Protein AF-0000000068148736 (afdb_homodimer)

Foldseek 3Di:
DVVVVVVVVVVVVVVCVVCVVVVLLQQLCQAPDQDSDPPRPDGHNVLVVCCCPPPLNVLQAVLLVLLLLLLLVLLLVVLLVLLVVLVPVPPPPSVVSLCVLCVLVVDDLLVLLVVLLVVCVVVVQFQHSVSLSVSLNSNLNNLLNVLLNVQQVPDDVVVLVVCVVVPDDPVRSCVPPRCVSSVVSSVSSSVSSSVSSLQDANNCVRRHDSSNNHNNNSLVVCVVPPVGSSNSNVSNVVVVVVVVVVVVVVVVVVVVVVVD/DVVVVVVVVVVV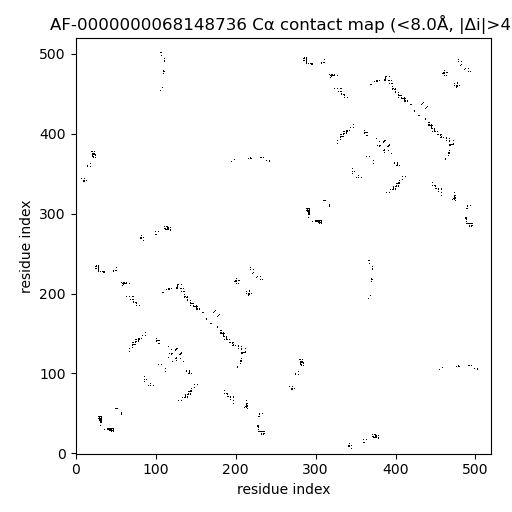VVVCVVCVVVVLLQQLCQAPDQDSDPPRPDGHNVLVVCCCPPPLNVLQAVLLVLLLLLLLVVLLVVLLVLLVVLVPPPPPPSVVSLCVLCVLVVDDLLVLLVVLLVVCVVVVCFQHSVSLSVSLNSNLNNLLNVLLNVQQVPDDVVVLVVCVVVPDDPVRSCVPPRCVSSVVSSVSSSVSSSVSSLQDANNCVRRHDSSNNHNNNSLVVCVVPPVGSSNSNVSNVVVVVVVVVVVVVVVVVVVVVVVD

Radius of gyration: 24.1 Å; Cα contacts (8 Å, |Δi|>4): 760; chains: 2; bounding box: 57×66×66 Å

InterPro domains:
  IPR000515 ABC transporter type 1, transmembrane domain MetI-like [PF00528] (78-259)
  IPR000515 ABC transporter type 1, transmembrane domain MetI-like [PS50928] (61-249)
  IPR000515 ABC transporter type 1, transmembrane domain MetI-like [cd06261] (61-215)
  IPR035906 MetI-like superfamily [G3DSA:1.10.3720.10] (4-255)
  IPR035906 MetI-like superfamily [SSF161098] (5-248)

Sequence (520 aa):
MPMKLAKFAFASLTILFLVAPLIAILPLAFTSSVILTYPIPSWSLRWFEELFTADAWRRAIFNSLIIGTGTTLLATILGTAASLGLRNRLIFFRGSMRTLFLLPMVVPAVVLGVGMQVLLAGFGLTNSYAGVIIAHTVVAVPFVVVSVIGALDGIDERVELAAQSLGASPATVFHRVTLPLALPGVLSGAVLAFATSLDEVVLTLFVAGPNQRTLARQMFSSIRENISPAIAAAAFLFIAATIFFGLVVVLSRFMLAKRRMPMKLAKFAFASLTILFLVAPLIAILPLAFTSSVILTYPIPSWSLRWFEELFTADAWRRAIFNSLIIGTGTTLLATILGTAASLGLRNRLIFFRGSMRTLFLLPMVVPAVVLGVGMQVLLAGFGLTNSYAGVIIAHTVVAVPFVVVSVIGALDGIDERVELAAQSLGASPATVFHRVTLPLALPGVLSGAVLAFATSLDEVVLTLFVAGPNQRTLARQMFSSIRENISPAIAAAAFLFIAATIFFGLVVVLSRFMLAKRR

Organism: Rhizobium meliloti (strain 1021) (NCBI:txid266834)

Secondary structure (DSSP, 8-state):
-HHHHHHHHHHHHHHHHHHHHHHHHGGGGGB-SSS--SSPSSB--HHHHHHHHSHHHHHHHHHHHHHHHHHHHHHHHHHHHHHHHHH-TT-TTHHHHHHHHHHHHHS-HHHHHHHHHHHHHHTT-TTSHHHHHHHHHHHHHHHHHHHHHHHHHTS-HHHHHHHHHTT--HHHHIIIIIHHHHHHHHHHHHHHHHHHHHH--HHHHHH--GGG--HHHHHHHHHHH---THHHHHHHHHHHHHHHHHHHHHHHHHHHHHH-/-HHHHHHHHHHHHHHHHHHHHHHHHGGGGGB-SSS--SSPSSB--HHHHHHHHSHHHHHHHHHHHHHHHHHHHHHHHHHHHHHHHHH-TT-TTHHHHHHHHHHHHHS-HHHHHHHHHHHHHHTT-TTSHHHHHHHHHHHHHHHHHHHHHHHHHTS-HHHHHHHHHTT--HHHHIIIIIHHHHHHHHHHHHHHHHHHHHH--HHHHHH--GGG--HHHHHHHHHHH---THHHHHHHHHHHHHHHHHHHHHHHHHHHHHH-

Structure (mmCIF, N/CA/C/O backbone):
data_AF-0000000068148736-model_v1
#
loop_
_entity.id
_entity.type
_entity.pdbx_description
1 polymer 'ABC transporter, permease'
#
loop_
_atom_site.group_PDB
_atom_site.id
_atom_site.type_symbol
_atom_site.label_atom_id
_atom_site.label_alt_id
_atom_site.label_comp_id
_atom_site.label_asym_id
_atom_site.label_entity_id
_atom_site.label_seq_id
_atom_site.pdbx_PDB_ins_code
_atom_site.Cartn_x
_atom_site.Cartn_y
_atom_site.Cartn_z
_atom_site.occupancy
_atom_site.B_iso_or_equiv
_atom_site.auth_seq_id
_atom_site.auth_comp_id
_atom_site.auth_asym_id
_atom_site.auth_atom_id
_atom_site.pdbx_PDB_model_num
ATOM 1 N N . MET A 1 1 ? 25.891 27.719 -8.102 1 49.47 1 MET A N 1
ATOM 2 C CA . MET A 1 1 ? 25.531 27.328 -9.461 1 49.47 1 MET A CA 1
ATOM 3 C C . MET A 1 1 ? 25.672 25.812 -9.633 1 49.47 1 MET A C 1
ATOM 5 O O . MET A 1 1 ? 24.75 25.172 -10.148 1 49.47 1 MET A O 1
ATOM 9 N N . PRO A 1 2 ? 26.875 25.266 -9.297 1 58.91 2 PRO A N 1
ATOM 10 C CA . PRO A 1 2 ? 27.125 23.828 -9.484 1 58.91 2 PRO A CA 1
ATOM 11 C C . PRO A 1 2 ? 26.234 22.953 -8.602 1 58.91 2 PRO A C 1
ATOM 13 O O . PRO A 1 2 ? 25.797 21.891 -9.039 1 58.91 2 PRO A O 1
ATOM 16 N N . MET A 1 3 ? 25.828 23.547 -7.52 1 65.44 3 MET A N 1
ATOM 17 C CA . MET A 1 3 ? 25 22.766 -6.594 1 65.44 3 MET A CA 1
ATOM 18 C C . MET A 1 3 ? 23.562 22.656 -7.09 1 65.44 3 MET A C 1
ATOM 20 O O . MET A 1 3 ? 22.938 21.609 -6.945 1 65.44 3 MET A O 1
ATOM 24 N N . LYS A 1 4 ? 23.266 23.75 -7.805 1 68.38 4 LYS A N 1
ATOM 25 C CA . LYS A 1 4 ? 21.922 23.734 -8.359 1 68.38 4 LYS A CA 1
ATOM 26 C C . LYS A 1 4 ? 21.781 22.703 -9.477 1 68.38 4 LYS A C 1
ATOM 28 O O . LYS A 1 4 ? 20.781 22 -9.57 1 68.38 4 LYS A O 1
ATOM 33 N N . LEU A 1 5 ? 22.875 22.688 -10.25 1 74.19 5 LEU A N 1
ATOM 34 C CA . LEU A 1 5 ? 22.859 21.75 -11.359 1 74.19 5 LEU A CA 1
ATOM 35 C C . LEU A 1 5 ? 22.906 20.312 -10.844 1 74.19 5 LEU A C 1
ATOM 37 O O . LEU A 1 5 ? 22.234 19.438 -11.391 1 74.19 5 LEU A O 1
ATOM 41 N N . ALA A 1 6 ? 23.672 20.125 -9.867 1 76.19 6 ALA A N 1
ATOM 42 C CA . ALA A 1 6 ? 23.781 18.781 -9.281 1 76.19 6 ALA A CA 1
ATOM 43 C C . ALA A 1 6 ? 22.453 18.359 -8.664 1 76.19 6 ALA A C 1
ATOM 45 O O . ALA A 1 6 ? 22.047 17.203 -8.805 1 76.19 6 ALA A O 1
ATOM 46 N N . LYS A 1 7 ? 21.812 19.25 -8.117 1 72.12 7 LYS A N 1
ATOM 47 C CA . LYS A 1 7 ? 20.516 18.953 -7.516 1 72.12 7 LYS A CA 1
ATOM 48 C C . LYS A 1 7 ? 19.469 18.641 -8.586 1 72.12 7 LYS A C 1
ATOM 50 O O . LYS A 1 7 ? 18.688 17.703 -8.43 1 72.12 7 LYS A O 1
ATOM 55 N N . PHE A 1 8 ? 19.594 19.438 -9.578 1 73.94 8 PHE A N 1
ATOM 56 C CA . PHE A 1 8 ? 18.656 19.203 -10.672 1 73.94 8 PHE A CA 1
ATOM 57 C C . PHE A 1 8 ? 18.906 17.859 -11.344 1 73.94 8 PHE A C 1
ATOM 59 O O . PHE A 1 8 ? 17.969 17.141 -11.664 1 73.94 8 PHE A O 1
ATOM 66 N N . ALA A 1 9 ? 20.141 17.625 -11.5 1 79.19 9 ALA A N 1
ATOM 67 C CA . ALA A 1 9 ? 20.5 16.344 -12.117 1 79.19 9 ALA A CA 1
ATOM 68 C C . ALA A 1 9 ? 20.078 15.172 -11.242 1 79.19 9 ALA A C 1
ATOM 70 O O . ALA A 1 9 ? 19.531 14.188 -11.742 1 79.19 9 ALA A O 1
ATOM 71 N N . PHE A 1 10 ? 20.203 15.312 -10.039 1 78.56 10 PHE A N 1
ATOM 72 C CA . PHE A 1 10 ? 19.859 14.234 -9.109 1 78.56 10 PHE A CA 1
ATOM 73 C C . PHE A 1 10 ? 18.344 14.039 -9.062 1 78.56 10 PHE A C 1
ATOM 75 O O . PHE A 1 10 ? 17.859 12.906 -9.086 1 78.56 10 PHE A O 1
ATOM 82 N N . ALA A 1 11 ? 17.688 15.102 -9.016 1 75.94 11 ALA A N 1
ATOM 83 C CA . ALA A 1 11 ? 16.219 15.023 -8.984 1 75.94 11 ALA A CA 1
ATOM 84 C C . ALA A 1 11 ? 15.688 14.375 -10.258 1 75.94 11 ALA A C 1
ATOM 86 O O . ALA A 1 11 ? 14.812 13.508 -10.195 1 75.94 11 ALA A O 1
ATOM 87 N N . SER A 1 12 ? 16.281 14.805 -11.305 1 77.88 12 SER A N 1
ATOM 88 C CA . SER A 1 12 ? 15.82 14.281 -12.586 1 77.88 12 SER A CA 1
ATOM 89 C C . SER A 1 12 ? 16.141 12.789 -12.719 1 77.88 12 SER A C 1
ATOM 91 O O . SER A 1 12 ? 15.312 12.016 -13.211 1 77.88 12 SER A O 1
ATOM 93 N N . LEU A 1 13 ? 17.234 12.406 -12.211 1 83.12 13 LEU A N 1
ATOM 94 C CA . LEU A 1 13 ? 17.641 11.008 -12.281 1 83.12 13 LEU A CA 1
ATOM 95 C C . LEU A 1 13 ? 16.781 10.141 -11.375 1 83.12 13 LEU A C 1
ATOM 97 O O . LEU A 1 13 ? 16.438 9.008 -11.727 1 83.12 13 LEU A O 1
ATOM 101 N N . THR A 1 14 ? 16.438 10.719 -10.273 1 82.62 14 THR A N 1
ATOM 102 C CA . THR A 1 14 ? 15.594 9.984 -9.344 1 82.62 14 THR A CA 1
ATOM 103 C C . THR A 1 14 ? 14.18 9.82 -9.906 1 82.62 14 THR A C 1
ATOM 105 O O . THR A 1 14 ? 13.586 8.75 -9.805 1 82.62 14 THR A O 1
ATOM 108 N N . ILE A 1 15 ? 13.758 10.82 -10.5 1 82.31 15 ILE A N 1
ATOM 109 C CA . ILE A 1 15 ? 12.438 10.773 -11.109 1 82.31 15 ILE A CA 1
ATOM 110 C C . ILE A 1 15 ? 12.438 9.766 -12.266 1 82.31 15 ILE A C 1
ATOM 112 O O . ILE A 1 15 ? 11.508 8.969 -12.398 1 82.31 15 ILE A O 1
ATOM 116 N N . LEU A 1 16 ? 13.477 9.852 -13.031 1 84.06 16 LEU A N 1
ATOM 117 C CA . LEU A 1 16 ? 13.594 8.906 -14.125 1 84.06 16 LEU A CA 1
ATOM 118 C C . LEU A 1 16 ? 13.641 7.473 -13.602 1 84.06 16 LEU A C 1
ATOM 120 O O . LEU A 1 16 ? 13.023 6.574 -14.188 1 84.06 16 LEU A O 1
ATOM 124 N N . PHE A 1 17 ? 14.367 7.332 -12.555 1 85.06 17 PHE A N 1
ATOM 125 C CA . PHE A 1 17 ? 14.461 6.027 -11.906 1 85.06 17 PHE A CA 1
ATOM 126 C C . PHE A 1 17 ? 13.078 5.543 -11.469 1 85.06 17 PHE A C 1
ATOM 128 O O . PHE A 1 17 ? 12.742 4.371 -11.664 1 85.06 17 PHE A O 1
ATOM 135 N N . LEU A 1 18 ? 12.258 6.391 -11.023 1 85.06 18 LEU A N 1
ATOM 136 C CA . LEU A 1 18 ? 10.945 6.039 -10.5 1 85.06 18 LEU A CA 1
ATOM 137 C C . LEU A 1 18 ? 9.945 5.812 -11.625 1 85.06 18 LEU A C 1
ATOM 139 O O . LEU A 1 18 ? 9.047 4.973 -11.508 1 85.06 18 LEU A O 1
ATOM 143 N N . VAL A 1 19 ? 10.156 6.504 -12.75 1 86.69 19 VAL A N 1
ATOM 144 C CA . VAL A 1 19 ? 9.156 6.504 -13.812 1 86.69 19 VAL A CA 1
ATOM 145 C C . VAL A 1 19 ? 9.586 5.547 -14.922 1 86.69 19 VAL A C 1
ATOM 147 O O . VAL A 1 19 ? 8.773 5.152 -15.766 1 86.69 19 VAL A O 1
ATOM 150 N N . ALA A 1 20 ? 10.812 5.121 -14.93 1 89.19 20 ALA A N 1
ATOM 151 C CA . ALA A 1 20 ? 11.406 4.328 -16 1 89.19 20 ALA A CA 1
ATOM 152 C C . ALA A 1 20 ? 10.602 3.057 -16.25 1 89.19 20 ALA A C 1
ATOM 154 O O . ALA A 1 20 ? 10.305 2.715 -17.406 1 89.19 20 ALA A O 1
ATOM 155 N N . PRO A 1 21 ? 10.219 2.346 -15.188 1 87.81 21 PRO A N 1
ATOM 156 C CA . PRO A 1 21 ? 9.453 1.125 -15.453 1 87.81 21 PRO A CA 1
ATOM 157 C C . PRO A 1 21 ? 8.109 1.404 -16.125 1 87.81 21 PRO A C 1
ATOM 159 O O . PRO A 1 21 ? 7.629 0.595 -16.922 1 87.81 21 PRO A O 1
ATOM 162 N N . LEU A 1 22 ? 7.574 2.451 -15.781 1 86.81 22 LEU A N 1
ATOM 163 C CA . LEU A 1 22 ? 6.305 2.836 -16.391 1 86.81 22 LEU A CA 1
ATOM 164 C C . LEU A 1 22 ? 6.492 3.184 -17.859 1 86.81 22 LEU A C 1
ATOM 166 O O . LEU A 1 22 ? 5.676 2.803 -18.703 1 86.81 22 LEU A O 1
ATOM 170 N N . ILE A 1 23 ? 7.578 3.91 -18.125 1 86.94 23 ILE A N 1
ATOM 171 C CA . ILE A 1 23 ? 7.891 4.277 -19.5 1 86.94 23 ILE A CA 1
ATOM 172 C C . ILE A 1 23 ? 8.188 3.02 -20.312 1 86.94 23 ILE A C 1
ATOM 174 O O . ILE A 1 23 ? 7.859 2.945 -21.5 1 86.94 23 ILE A O 1
ATOM 178 N N . ALA A 1 24 ? 8.719 2.053 -19.688 1 86.5 24 ALA A N 1
ATOM 179 C CA . ALA A 1 24 ? 9.109 0.815 -20.359 1 86.5 24 ALA A CA 1
ATOM 180 C C . ALA A 1 24 ? 7.883 0.037 -20.828 1 86.5 24 ALA A C 1
ATOM 182 O O . ALA A 1 24 ? 7.91 -0.595 -21.891 1 86.5 24 ALA A O 1
ATOM 183 N N . ILE A 1 25 ? 6.816 0.127 -20.062 1 85.62 25 ILE A N 1
ATOM 184 C CA . ILE A 1 25 ? 5.676 -0.731 -20.375 1 85.62 25 ILE A CA 1
ATOM 185 C C . ILE A 1 25 ? 4.695 0.02 -21.266 1 85.62 25 ILE A C 1
ATOM 187 O O . ILE A 1 25 ? 3.945 -0.596 -22.031 1 85.62 25 ILE A O 1
ATOM 191 N N . LEU A 1 26 ? 4.664 1.271 -21.281 1 89.69 26 LEU A N 1
ATOM 192 C CA . LEU A 1 26 ? 3.627 2.076 -21.922 1 89.69 26 LEU A CA 1
ATOM 193 C C . LEU A 1 26 ? 3.627 1.869 -23.438 1 89.69 26 LEU A C 1
ATOM 195 O O . LEU A 1 26 ? 2.574 1.636 -24.031 1 89.69 26 LEU A O 1
ATOM 199 N N . PRO A 1 27 ? 4.781 1.878 -24.094 1 91.19 27 PRO A N 1
ATOM 200 C CA . PRO A 1 27 ? 4.754 1.666 -25.547 1 91.19 27 PRO A CA 1
ATOM 201 C C . PRO A 1 27 ? 4.289 0.263 -25.922 1 91.19 27 PRO A C 1
ATOM 203 O O . PRO A 1 27 ? 3.729 0.068 -27 1 91.19 27 PRO A O 1
ATOM 206 N N . LEU A 1 28 ? 4.461 -0.654 -25.078 1 91.38 28 LEU A N 1
ATOM 207 C CA . LEU A 1 28 ? 4.121 -2.045 -25.359 1 91.38 28 LEU A CA 1
ATOM 208 C C . LEU A 1 28 ? 2.611 -2.24 -25.391 1 91.38 28 LEU A C 1
ATOM 210 O O . LEU A 1 28 ? 2.125 -3.271 -25.859 1 91.38 28 LEU A O 1
ATOM 214 N N . ALA A 1 29 ? 1.9 -1.247 -24.875 1 93 29 ALA A N 1
ATOM 215 C CA . ALA A 1 29 ? 0.444 -1.276 -24.984 1 93 29 ALA A CA 1
ATOM 216 C C . ALA A 1 29 ? -0.001 -1.271 -26.438 1 93 29 ALA A C 1
ATOM 218 O O . ALA A 1 29 ? -1.111 -1.704 -26.766 1 93 29 ALA A O 1
ATOM 219 N N . PHE A 1 30 ? 0.948 -0.848 -27.328 1 95.5 30 PHE A N 1
ATOM 220 C CA . PHE A 1 30 ? 0.595 -0.665 -28.734 1 95.5 30 PHE A CA 1
ATOM 221 C C . PHE A 1 30 ? 1.288 -1.704 -29.609 1 95.5 30 PHE A C 1
ATOM 223 O O . PHE A 1 30 ? 1.396 -1.529 -30.812 1 95.5 30 PHE A O 1
ATOM 230 N N . THR A 1 31 ? 1.71 -2.77 -28.969 1 93.44 31 THR A N 1
ATOM 231 C CA . THR A 1 31 ? 2.389 -3.803 -29.75 1 93.44 31 THR A CA 1
ATOM 232 C C . THR A 1 31 ? 1.378 -4.672 -30.484 1 93.44 31 THR A C 1
ATOM 234 O O . THR A 1 31 ? 0.268 -4.898 -30 1 93.44 31 THR A O 1
ATOM 237 N N . SER A 1 32 ? 1.767 -5.18 -31.641 1 93.75 32 SER A N 1
ATOM 238 C CA . SER A 1 32 ? 0.954 -6.145 -32.375 1 93.75 32 SER A CA 1
ATOM 239 C C . SER A 1 32 ? 1.294 -7.574 -31.969 1 93.75 32 SER A C 1
ATOM 241 O O . SER A 1 32 ? 0.539 -8.508 -32.25 1 93.75 32 SER A O 1
ATOM 243 N N . SER A 1 33 ? 2.354 -7.672 -31.188 1 90.44 33 SER A N 1
ATOM 244 C CA . SER A 1 33 ? 2.873 -8.992 -30.844 1 90.44 33 SER A CA 1
ATOM 245 C C . SER A 1 33 ? 2.141 -9.578 -29.641 1 90.44 33 SER A C 1
ATOM 247 O O . SER A 1 33 ? 1.52 -8.844 -28.859 1 90.44 33 SER A O 1
ATOM 249 N N . VAL A 1 34 ? 2.201 -10.938 -29.562 1 87.06 34 VAL A N 1
ATOM 250 C CA . VAL A 1 34 ? 1.622 -11.633 -28.422 1 87.06 34 VAL A CA 1
ATOM 251 C C . VAL A 1 34 ? 2.656 -11.742 -27.312 1 87.06 34 VAL A C 1
ATOM 253 O O . VAL A 1 34 ? 2.334 -12.164 -26.188 1 87.06 34 VAL A O 1
ATOM 256 N N . ILE A 1 35 ? 3.828 -11.266 -27.703 1 82.19 35 ILE A N 1
ATOM 257 C CA . ILE A 1 35 ? 4.914 -11.297 -26.734 1 82.19 35 ILE A CA 1
ATOM 258 C C . ILE A 1 35 ? 5.25 -9.875 -26.281 1 82.19 35 ILE A C 1
ATOM 260 O O . ILE A 1 35 ? 5.336 -8.969 -27.109 1 82.19 35 ILE A O 1
ATOM 264 N N . LEU A 1 36 ? 5.414 -9.672 -24.984 1 82.81 36 LEU A N 1
ATOM 265 C CA . LEU A 1 36 ? 5.797 -8.383 -24.422 1 82.81 36 LEU A CA 1
ATOM 266 C C . LEU A 1 36 ? 7.309 -8.188 -24.5 1 82.81 36 LEU A C 1
ATOM 268 O O . LEU A 1 36 ? 8.023 -8.461 -23.531 1 82.81 36 LEU A O 1
ATOM 272 N N . THR A 1 37 ? 7.715 -7.789 -25.656 1 80.31 37 THR A N 1
ATOM 273 C CA . THR A 1 37 ? 9.156 -7.645 -25.844 1 80.31 37 THR A CA 1
ATOM 274 C C . THR A 1 37 ? 9.469 -6.445 -26.734 1 80.31 37 THR A C 1
ATOM 276 O O . THR A 1 37 ? 8.594 -5.961 -27.469 1 80.31 37 THR A O 1
ATOM 279 N N . TYR A 1 38 ? 10.625 -5.957 -26.484 1 85.06 38 TYR A N 1
ATOM 280 C CA . TYR A 1 38 ? 11.188 -4.961 -27.391 1 85.06 38 TYR A CA 1
ATOM 281 C C . TYR A 1 38 ? 12.141 -5.605 -28.375 1 85.06 38 TYR A C 1
ATOM 283 O O . TYR A 1 38 ? 12.812 -6.594 -28.062 1 85.06 38 TYR A O 1
ATOM 291 N N . PRO A 1 39 ? 12.258 -5.18 -29.594 1 88.56 39 PRO A N 1
ATOM 292 C CA . PRO A 1 39 ? 11.547 -4.027 -30.156 1 88.56 39 PRO A CA 1
ATOM 293 C C . PRO A 1 39 ? 10.117 -4.363 -30.562 1 88.56 39 PRO A C 1
ATOM 295 O O . PRO A 1 39 ? 9.781 -5.535 -30.766 1 88.56 39 PRO A O 1
ATOM 298 N N . ILE A 1 40 ? 9.336 -3.42 -30.578 1 92 40 ILE A N 1
ATOM 299 C CA . ILE A 1 40 ? 7.953 -3.557 -31.016 1 92 40 ILE A CA 1
ATOM 300 C C . ILE A 1 40 ? 7.902 -3.836 -32.5 1 92 40 ILE A C 1
ATOM 302 O O . ILE A 1 40 ? 8.328 -3.004 -33.312 1 92 40 ILE A O 1
ATOM 306 N N . PRO A 1 41 ? 7.406 -4.973 -32.906 1 93.69 41 PRO A N 1
ATOM 307 C CA . PRO A 1 41 ? 7.391 -5.301 -34.344 1 93.69 41 PRO A CA 1
ATOM 308 C C . PRO A 1 41 ? 6.523 -4.34 -35.156 1 93.69 41 PRO A C 1
ATOM 310 O O . PRO A 1 41 ? 6.926 -3.908 -36.25 1 93.69 41 PRO A O 1
ATOM 313 N N . SER A 1 42 ? 5.297 -4.09 -34.688 1 94.31 42 SER A N 1
ATOM 314 C CA . SER A 1 42 ? 4.379 -3.146 -35.312 1 94.31 42 SER A CA 1
ATOM 315 C C . SER A 1 42 ? 3.408 -2.555 -34.281 1 94.31 42 SER A C 1
ATOM 317 O O . SER A 1 42 ? 3.09 -3.191 -33.281 1 94.31 42 SER A O 1
ATOM 319 N N . TRP A 1 43 ? 3.049 -1.354 -34.625 1 95 43 TRP A N 1
ATOM 320 C CA . TRP A 1 43 ? 2.107 -0.669 -33.75 1 95 43 TRP A CA 1
ATOM 321 C C . TRP A 1 43 ? 0.679 -1.132 -34 1 95 43 TRP A C 1
ATOM 323 O O . TRP A 1 43 ? 0.295 -1.353 -35.156 1 95 43 TRP A O 1
ATOM 333 N N . SER A 1 44 ? -0.071 -1.437 -32.938 1 95.81 44 SER A N 1
ATOM 334 C CA . SER A 1 44 ? -1.443 -1.918 -33.062 1 95.81 44 SER A CA 1
ATOM 335 C C . SER A 1 44 ? -2.283 -1.494 -31.859 1 95.81 44 SER A C 1
ATOM 337 O O . SER A 1 44 ? -1.743 -1.194 -30.797 1 95.81 44 SER A O 1
ATOM 339 N N . LEU A 1 45 ? -3.564 -1.412 -32.094 1 95.69 45 LEU A N 1
ATOM 340 C CA . LEU A 1 45 ? -4.504 -1.132 -31.016 1 95.69 45 LEU A CA 1
ATOM 341 C C . LEU A 1 45 ? -5.258 -2.395 -30.609 1 95.69 45 LEU A C 1
ATOM 343 O O . LEU A 1 45 ? -6.25 -2.322 -29.875 1 95.69 45 LEU A O 1
ATOM 347 N N . ARG A 1 46 ? -4.785 -3.484 -30.984 1 94.94 46 ARG A N 1
ATOM 348 C CA . ARG A 1 46 ? -5.508 -4.742 -30.828 1 94.94 46 ARG A CA 1
ATOM 349 C C . ARG A 1 46 ? -5.73 -5.059 -29.344 1 94.94 46 ARG A C 1
ATOM 351 O O . ARG A 1 46 ? -6.773 -5.598 -28.984 1 94.94 46 ARG A O 1
ATOM 358 N N . TRP A 1 47 ? -4.824 -4.707 -28.547 1 93.69 47 TRP A N 1
ATOM 359 C CA . TRP A 1 47 ? -4.926 -5.09 -27.141 1 93.69 47 TRP A CA 1
ATOM 360 C C . TRP A 1 47 ? -5.902 -4.184 -26.391 1 93.69 47 TRP A C 1
ATOM 362 O O . TRP A 1 47 ? -6.457 -4.57 -25.359 1 93.69 47 TRP A O 1
ATOM 372 N N . PHE A 1 48 ? -6.09 -3 -26.938 1 94.44 48 PHE A N 1
ATOM 373 C CA . PHE A 1 48 ? -7.148 -2.152 -26.406 1 94.44 48 PHE A CA 1
ATOM 374 C C . PHE A 1 48 ? -8.523 -2.723 -26.75 1 94.44 48 PHE A C 1
ATOM 376 O O . PHE A 1 48 ? -9.438 -2.68 -25.922 1 94.44 48 PHE A O 1
ATOM 383 N N . GLU A 1 49 ? -8.562 -3.223 -27.938 1 94.38 49 GLU A N 1
ATOM 384 C CA . GLU A 1 49 ? -9.805 -3.879 -28.344 1 94.38 49 GLU A CA 1
ATOM 385 C C . GLU A 1 49 ? -10.078 -5.121 -27.484 1 94.38 49 GLU A C 1
ATOM 387 O O . GLU A 1 49 ? -11.219 -5.371 -27.094 1 94.38 49 GLU A O 1
ATOM 392 N N . GLU A 1 50 ? -9.094 -5.832 -27.203 1 92.62 50 GLU A N 1
ATOM 393 C CA . GLU A 1 50 ? -9.227 -7.043 -26.406 1 92.62 50 GLU A CA 1
ATOM 394 C C . GLU A 1 50 ? -9.742 -6.719 -25 1 92.62 50 GLU A C 1
ATOM 396 O O . GLU A 1 50 ? -10.508 -7.484 -24.422 1 92.62 50 GLU A O 1
ATOM 401 N N . LEU A 1 51 ? -9.328 -5.656 -24.453 1 91.56 51 LEU A N 1
ATOM 402 C CA . LEU A 1 51 ? -9.742 -5.246 -23.125 1 91.56 51 LEU A CA 1
ATOM 403 C C . LEU A 1 51 ? -11.258 -5.102 -23.047 1 91.56 51 LEU A C 1
ATOM 405 O O . LEU A 1 51 ? -11.867 -5.402 -22.016 1 91.56 51 LEU A O 1
ATOM 409 N N . PHE A 1 52 ? -11.82 -4.699 -24.188 1 91.94 52 PHE A N 1
ATOM 410 C CA . PHE A 1 52 ? -13.234 -4.371 -24.141 1 91.94 52 PHE A CA 1
ATOM 411 C C . PHE A 1 52 ? -14.07 -5.48 -24.766 1 91.94 52 PHE A C 1
ATOM 413 O O . PHE A 1 52 ? -15.297 -5.488 -24.656 1 91.94 52 PHE A O 1
ATOM 420 N N . THR A 1 53 ? -13.43 -6.434 -25.359 1 92.38 53 THR A N 1
ATOM 421 C CA . THR A 1 53 ? -14.195 -7.461 -26.062 1 92.38 53 THR A CA 1
ATOM 422 C C . THR A 1 53 ? -14.023 -8.82 -25.391 1 92.38 53 THR A C 1
ATOM 424 O O . THR A 1 53 ? -14.922 -9.656 -25.422 1 92.38 53 THR A O 1
ATOM 427 N N . ALA A 1 54 ? -12.883 -9.039 -24.812 1 92.88 54 ALA A N 1
ATOM 428 C CA . ALA A 1 54 ? -12.672 -10.305 -24.109 1 92.88 54 ALA A CA 1
ATOM 429 C C . ALA A 1 54 ? -13.445 -10.336 -22.797 1 92.88 54 ALA A C 1
ATOM 431 O O . ALA A 1 54 ? -13.406 -9.391 -22.016 1 92.88 54 ALA A O 1
ATOM 432 N N . ASP A 1 55 ? -14.141 -11.398 -22.547 1 94.06 55 ASP A N 1
ATOM 433 C CA . ASP A 1 55 ? -15.023 -11.539 -21.391 1 94.06 55 ASP A CA 1
ATOM 434 C C . ASP A 1 55 ? -14.258 -11.391 -20.078 1 94.06 55 ASP A C 1
ATOM 436 O O . ASP A 1 55 ? -14.734 -10.758 -19.141 1 94.06 55 ASP A O 1
ATOM 440 N N . ALA A 1 56 ? -13.117 -11.969 -20.047 1 92 56 ALA A N 1
ATOM 441 C CA . ALA A 1 56 ? -12.336 -11.945 -18.812 1 92 56 ALA A CA 1
ATOM 442 C C . ALA A 1 56 ? -11.969 -10.516 -18.422 1 92 56 ALA A C 1
ATOM 444 O O . ALA A 1 56 ? -12.086 -10.141 -17.25 1 92 56 ALA A O 1
ATOM 445 N N . TRP A 1 57 ? -11.594 -9.703 -19.422 1 92.5 57 TRP A N 1
ATOM 446 C CA . TRP A 1 57 ? -11.188 -8.328 -19.156 1 92.5 57 TRP A CA 1
ATOM 447 C C . TRP A 1 57 ? -12.391 -7.441 -18.875 1 92.5 57 TRP A C 1
ATOM 449 O O . TRP A 1 57 ? -12.359 -6.613 -17.953 1 92.5 57 TRP A O 1
ATOM 459 N N . ARG A 1 58 ? -13.406 -7.652 -19.578 1 93.75 58 ARG A N 1
ATOM 460 C CA . ARG A 1 58 ? -14.625 -6.875 -19.344 1 93.75 58 ARG A CA 1
ATOM 461 C C . ARG A 1 58 ? -15.195 -7.137 -17.969 1 93.75 58 ARG A C 1
ATOM 463 O O . ARG A 1 58 ? -15.555 -6.199 -17.25 1 93.75 58 ARG A O 1
ATOM 470 N N . ARG A 1 59 ? -15.289 -8.344 -17.641 1 95 59 ARG A N 1
ATOM 471 C CA . ARG A 1 59 ? -15.797 -8.711 -16.328 1 95 59 ARG A CA 1
ATOM 472 C C . ARG A 1 59 ? -14.906 -8.141 -15.227 1 95 59 ARG A C 1
ATOM 474 O O . ARG A 1 59 ? -15.398 -7.684 -14.188 1 95 59 ARG A O 1
ATOM 481 N N . ALA A 1 60 ? -13.633 -8.203 -15.422 1 94.81 60 ALA A N 1
ATOM 482 C CA . ALA A 1 60 ? -12.688 -7.699 -14.43 1 94.81 60 ALA A CA 1
ATOM 483 C C . ALA A 1 60 ? -12.859 -6.199 -14.219 1 94.81 60 ALA A C 1
ATOM 485 O O . ALA A 1 60 ? -12.75 -5.707 -13.094 1 94.81 60 ALA A O 1
ATOM 486 N N . ILE A 1 61 ? -13.125 -5.512 -15.328 1 92.69 61 ILE A N 1
ATOM 487 C CA . ILE A 1 61 ? -13.336 -4.07 -15.242 1 92.69 61 ILE A CA 1
ATOM 488 C C . ILE A 1 61 ? -14.609 -3.783 -14.453 1 92.69 61 ILE A C 1
ATOM 490 O O . ILE A 1 61 ? -14.602 -2.975 -13.523 1 92.69 61 ILE A O 1
ATOM 494 N N . PHE A 1 62 ? -15.633 -4.445 -14.734 1 95.81 62 PHE A N 1
ATOM 495 C CA . PHE A 1 62 ? -16.906 -4.242 -14.047 1 95.81 62 PHE A CA 1
ATOM 496 C C . PHE A 1 62 ? -16.812 -4.672 -12.586 1 95.81 62 PHE A C 1
ATOM 498 O O . PHE A 1 62 ? -17.328 -3.998 -11.703 1 95.81 62 PHE A O 1
ATOM 505 N N . ASN A 1 63 ? -16.188 -5.773 -12.359 1 97.38 63 ASN A N 1
ATOM 506 C CA . ASN A 1 63 ? -15.977 -6.234 -10.992 1 97.38 63 ASN A CA 1
ATOM 507 C C . ASN A 1 63 ? -15.211 -5.211 -10.164 1 97.38 63 ASN A C 1
ATOM 509 O O . ASN A 1 63 ? -15.531 -4.984 -8.992 1 97.38 63 ASN A O 1
ATOM 513 N N . SER A 1 64 ? -14.18 -4.648 -10.812 1 95 64 SER A N 1
ATOM 514 C CA . SER A 1 64 ? -13.398 -3.645 -10.102 1 95 64 SER A CA 1
ATOM 515 C C . SER A 1 64 ? -14.258 -2.449 -9.703 1 95 64 SER A C 1
ATOM 517 O O . SER A 1 64 ? -14.086 -1.893 -8.617 1 95 64 SER A O 1
ATOM 519 N N . LEU A 1 65 ? -15.172 -2.051 -10.562 1 95.75 65 LEU A N 1
ATOM 520 C CA . LEU A 1 65 ? -16.047 -0.923 -10.266 1 95.75 65 LEU A CA 1
ATOM 521 C C . LEU A 1 65 ? -17.031 -1.271 -9.156 1 95.75 65 LEU A C 1
ATOM 523 O O . LEU A 1 65 ? -17.25 -0.472 -8.242 1 95.75 65 LEU A O 1
ATOM 527 N N . ILE A 1 66 ? -17.578 -2.439 -9.188 1 98.12 66 ILE A N 1
ATOM 528 C CA . ILE A 1 66 ? -18.531 -2.881 -8.18 1 98.12 66 ILE A CA 1
ATOM 529 C C . ILE A 1 66 ? -17.844 -3.012 -6.828 1 98.12 66 ILE A C 1
ATOM 531 O O . ILE A 1 66 ? -18.297 -2.439 -5.836 1 98.12 66 ILE A O 1
ATOM 535 N N . ILE A 1 67 ? -16.766 -3.709 -6.82 1 98.31 67 ILE A N 1
ATOM 536 C CA . ILE A 1 67 ? -16.047 -3.986 -5.586 1 98.31 67 ILE A CA 1
ATOM 537 C C . ILE A 1 67 ? -15.422 -2.695 -5.051 1 98.31 67 ILE A C 1
ATOM 539 O O . ILE A 1 67 ? -15.484 -2.424 -3.85 1 98.31 67 ILE A O 1
ATOM 543 N N . GLY A 1 68 ? -14.828 -1.916 -5.98 1 97.69 68 GLY A N 1
ATOM 544 C CA . GLY A 1 68 ? -14.25 -0.646 -5.566 1 97.69 68 GLY A CA 1
ATOM 545 C C . GLY A 1 68 ? -15.273 0.297 -4.953 1 97.69 68 GLY A C 1
ATOM 546 O O . GLY A 1 68 ? -15.008 0.92 -3.924 1 97.69 68 GLY A O 1
ATOM 547 N N . THR A 1 69 ? -16.422 0.409 -5.586 1 98 69 THR A N 1
ATOM 548 C CA . THR A 1 69 ? -17.469 1.288 -5.082 1 98 69 THR A CA 1
ATOM 549 C C . THR A 1 69 ? -18.031 0.766 -3.76 1 98 69 THR A C 1
ATOM 551 O O . THR A 1 69 ? -18.234 1.536 -2.822 1 98 69 THR A O 1
ATOM 554 N N . GLY A 1 70 ? -18.312 -0.501 -3.689 1 98.56 70 GLY A N 1
ATOM 555 C CA . GLY A 1 70 ? -18.766 -1.091 -2.441 1 98.56 70 GLY A CA 1
ATOM 556 C C . GLY A 1 70 ? -17.797 -0.9 -1.298 1 98.56 70 GLY A C 1
ATOM 557 O O . GLY A 1 70 ? -18.188 -0.543 -0.187 1 98.56 70 GLY A O 1
ATOM 558 N N . THR A 1 71 ? -16.484 -1.152 -1.551 1 98.44 71 THR A N 1
ATOM 559 C CA . THR A 1 71 ? -15.43 -0.977 -0.559 1 98.44 71 THR A CA 1
ATOM 560 C C . THR A 1 71 ? -15.352 0.479 -0.105 1 98.44 71 THR A C 1
ATOM 562 O O . THR A 1 71 ? -15.234 0.756 1.09 1 98.44 71 THR A O 1
ATOM 565 N N . THR A 1 72 ? -15.438 1.359 -1.094 1 97.62 72 THR A N 1
ATOM 566 C CA . THR A 1 72 ? -15.359 2.785 -0.799 1 97.62 72 THR A CA 1
ATOM 567 C C . THR A 1 72 ? -16.5 3.213 0.12 1 97.62 72 THR A C 1
ATOM 569 O O . THR A 1 72 ? -16.281 3.912 1.111 1 97.62 72 THR A O 1
ATOM 572 N N . LEU A 1 73 ? -17.688 2.824 -0.215 1 98.25 73 LEU A N 1
ATOM 573 C CA . LEU A 1 73 ? -18.859 3.189 0.576 1 98.25 73 LEU A CA 1
ATOM 574 C C . LEU A 1 73 ? -18.734 2.65 1.998 1 98.25 73 LEU A C 1
ATOM 576 O O . LEU A 1 73 ? -18.906 3.4 2.965 1 98.25 73 LEU A O 1
ATOM 580 N N . LEU A 1 74 ? -18.422 1.433 2.119 1 97.69 74 LEU A N 1
ATOM 581 C CA . LEU A 1 74 ? -18.344 0.8 3.432 1 97.69 74 LEU A CA 1
ATOM 582 C C . LEU A 1 74 ? -17.188 1.367 4.242 1 97.69 74 LEU A C 1
ATOM 584 O O . LEU A 1 74 ? -17.328 1.65 5.434 1 97.69 74 LEU A O 1
ATOM 588 N N . ALA A 1 75 ? -16.016 1.481 3.645 1 97.25 75 ALA A N 1
ATOM 589 C CA . ALA A 1 75 ? -14.844 2.002 4.336 1 97.25 75 ALA A CA 1
ATOM 590 C C . ALA A 1 75 ? -15.055 3.449 4.77 1 97.25 75 ALA A C 1
ATOM 592 O O . ALA A 1 75 ? -14.617 3.852 5.848 1 97.25 75 ALA A O 1
ATOM 593 N N . THR A 1 76 ? -15.719 4.223 3.891 1 96.12 76 THR A N 1
ATOM 594 C CA . THR A 1 76 ? -15.953 5.625 4.211 1 96.12 76 THR A CA 1
ATOM 595 C C . THR A 1 76 ? -16.922 5.754 5.391 1 96.12 76 THR A C 1
ATOM 597 O O . THR A 1 76 ? -16.688 6.562 6.293 1 96.12 76 THR A O 1
ATOM 600 N N . ILE A 1 77 ? -17.953 5.008 5.414 1 94.94 77 ILE A N 1
ATOM 601 C CA . ILE A 1 77 ? -18.938 5.035 6.496 1 94.94 77 ILE A CA 1
ATOM 602 C C . ILE A 1 77 ? -18.266 4.59 7.801 1 94.94 77 ILE A C 1
ATOM 604 O O . ILE A 1 77 ? -18.344 5.297 8.812 1 94.94 77 ILE A O 1
ATOM 608 N N . LEU A 1 78 ? -17.594 3.475 7.789 1 93.69 78 LEU A N 1
ATOM 609 C CA . LEU A 1 78 ? -16.984 2.924 8.992 1 93.69 78 LEU A CA 1
ATOM 610 C C . LEU A 1 78 ? -15.828 3.797 9.461 1 93.69 78 LEU A C 1
ATOM 612 O O . LEU A 1 78 ? -15.688 4.062 10.656 1 93.69 78 LEU A O 1
ATOM 616 N N . GLY A 1 79 ? -14.961 4.18 8.484 1 92.94 79 GLY A N 1
ATOM 617 C CA . GLY A 1 79 ? -13.82 5.008 8.836 1 92.94 79 GLY A CA 1
ATOM 618 C C . GLY A 1 79 ? -14.211 6.363 9.391 1 92.94 79 GLY A C 1
ATOM 619 O O . GLY A 1 79 ? -13.602 6.844 10.352 1 92.94 79 GLY A O 1
ATOM 620 N N . THR A 1 80 ? -15.172 6.98 8.789 1 91 80 THR A N 1
ATOM 621 C CA . THR A 1 80 ? -15.648 8.273 9.266 1 91 80 THR A CA 1
ATOM 622 C C . THR A 1 80 ? -16.266 8.148 10.656 1 91 80 THR A C 1
ATOM 624 O O . THR A 1 80 ? -15.969 8.938 11.547 1 91 80 THR A O 1
ATOM 627 N N . ALA A 1 81 ? -17.125 7.188 10.82 1 88.19 81 ALA A N 1
ATOM 628 C CA . ALA A 1 81 ? -17.734 6.957 12.125 1 88.19 81 ALA A CA 1
ATOM 629 C C . ALA A 1 81 ? -16.672 6.703 13.188 1 88.19 81 ALA A C 1
ATOM 631 O O . ALA A 1 81 ? -16.766 7.227 14.305 1 88.19 81 ALA A O 1
ATOM 632 N N . ALA A 1 82 ? -15.719 5.891 12.875 1 86.81 82 ALA A N 1
ATOM 633 C CA . ALA A 1 82 ? -14.633 5.59 13.805 1 86.81 82 ALA A CA 1
ATOM 634 C C . ALA A 1 82 ? -13.844 6.852 14.148 1 86.81 82 ALA A C 1
ATOM 636 O O . ALA A 1 82 ? -13.484 7.066 15.312 1 86.81 82 ALA A O 1
ATOM 637 N N . SER A 1 83 ? -13.531 7.652 13.141 1 86.44 83 SER A N 1
ATOM 638 C CA . SER A 1 83 ? -12.773 8.883 13.344 1 86.44 83 SER A CA 1
ATOM 639 C C . SER A 1 83 ? -13.508 9.844 14.266 1 86.44 83 SER A C 1
ATOM 641 O O . SER A 1 83 ? -12.898 10.523 15.094 1 86.44 83 SER A O 1
ATOM 643 N N . LEU A 1 84 ? -14.789 9.914 14.125 1 82.69 84 LEU A N 1
ATOM 644 C CA . LEU A 1 84 ? -15.609 10.781 14.961 1 82.69 84 LEU A CA 1
ATOM 645 C C . LEU A 1 84 ? -15.641 10.273 16.406 1 82.69 84 LEU A C 1
ATOM 647 O O . LEU A 1 84 ? -15.641 11.07 17.344 1 82.69 84 LEU A O 1
ATOM 651 N N . GLY A 1 85 ? -15.719 8.984 16.469 1 78.75 85 GLY A N 1
ATOM 652 C CA . GLY A 1 85 ? -15.656 8.398 17.797 1 78.75 85 GLY A CA 1
ATOM 653 C C . GLY A 1 85 ? -14.328 8.633 18.5 1 78.75 85 GLY A C 1
ATOM 654 O O . GLY A 1 85 ? -14.281 8.82 19.719 1 78.75 85 GLY A O 1
ATOM 655 N N . LEU A 1 86 ? -13.289 8.656 17.828 1 76.94 86 LEU A N 1
ATOM 656 C CA . LEU A 1 86 ? -11.945 8.797 18.375 1 76.94 86 LEU A CA 1
ATOM 657 C C . LEU A 1 86 ? -11.648 10.258 18.719 1 76.94 86 LEU A C 1
ATOM 659 O O . LEU A 1 86 ? -10.719 10.547 19.469 1 76.94 86 LEU A O 1
ATOM 663 N N . ARG A 1 87 ? -12.312 11.117 18.016 1 73.62 87 ARG A N 1
ATOM 664 C CA . ARG A 1 87 ? -12.117 12.539 18.281 1 73.62 87 ARG A CA 1
ATOM 665 C C . ARG A 1 87 ? -12.523 12.891 19.703 1 73.62 87 ARG A C 1
ATOM 667 O O . ARG A 1 87 ? -12.016 13.852 20.281 1 73.62 87 ARG A O 1
ATOM 674 N N . ASN A 1 88 ? -13.477 12.086 20.156 1 62.28 88 ASN A N 1
ATOM 675 C CA . ASN A 1 88 ? -13.945 12.383 21.516 1 62.28 88 ASN A 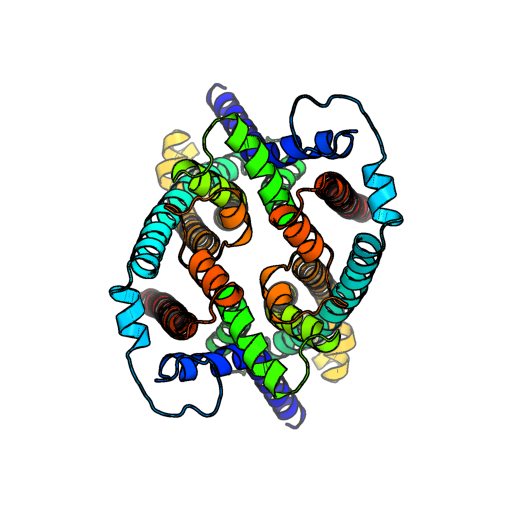CA 1
ATOM 676 C C . ASN A 1 88 ? -12.883 12.047 22.562 1 62.28 88 ASN A C 1
ATOM 678 O O . ASN A 1 88 ? -12.344 10.945 22.562 1 62.28 88 ASN A O 1
ATOM 682 N N . ARG A 1 89 ? -12.234 13.031 23.156 1 56.91 89 ARG A N 1
ATOM 683 C CA . ARG A 1 89 ? -11.172 13.039 24.156 1 56.91 89 ARG A CA 1
ATOM 684 C C . ARG A 1 89 ? -11.484 12.086 25.312 1 56.91 89 ARG A C 1
ATOM 686 O O . ARG A 1 89 ? -10.617 11.773 26.125 1 56.91 89 ARG A O 1
ATOM 693 N N . LEU A 1 90 ? -12.695 11.828 25.438 1 51.44 90 LEU A N 1
ATOM 694 C CA . LEU A 1 90 ? -13.016 11.078 26.641 1 51.44 90 LEU A CA 1
ATOM 695 C C . LEU A 1 90 ? -12.586 9.617 26.5 1 51.44 90 LEU A C 1
ATOM 697 O O . LEU A 1 90 ? -12.641 8.859 27.469 1 51.44 90 LEU A O 1
ATOM 701 N N . ILE A 1 91 ? -12.203 9.375 25.391 1 52.53 91 ILE A N 1
ATOM 702 C CA . ILE A 1 91 ? -11.805 7.98 25.281 1 52.53 91 ILE A CA 1
ATOM 703 C C . ILE A 1 91 ? -10.383 7.805 25.797 1 52.53 91 ILE A C 1
ATOM 705 O O . ILE A 1 91 ? -9.453 8.461 25.312 1 52.53 91 ILE A O 1
ATOM 709 N N . PHE A 1 92 ? -10.195 7.316 27.01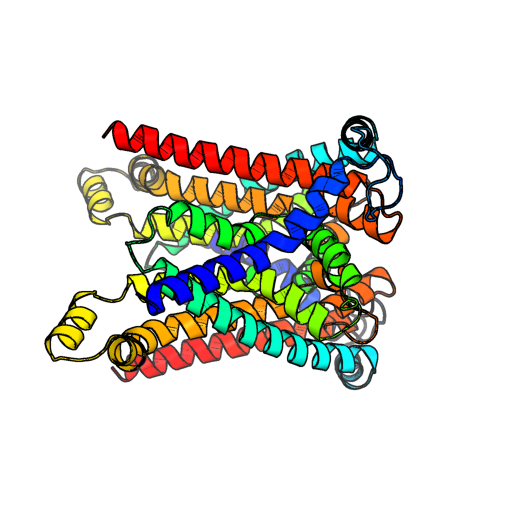6 1 51.03 92 PHE A N 1
ATOM 710 C CA . PHE A 1 92 ? -8.961 7.137 27.781 1 51.03 92 PHE A CA 1
ATOM 711 C C . PHE A 1 92 ? -7.902 6.445 26.922 1 51.03 92 PHE A C 1
ATOM 713 O O . PHE A 1 92 ? -6.707 6.676 27.109 1 51.03 92 PHE A O 1
ATOM 720 N N . PHE A 1 93 ? -8.391 5.602 26.016 1 54.69 93 PHE A N 1
ATOM 721 C CA . PHE A 1 93 ? -7.348 4.824 25.359 1 54.69 93 PHE A CA 1
ATOM 722 C C . PHE A 1 93 ? -7.277 5.16 23.875 1 54.69 93 PHE A C 1
ATOM 724 O O . PHE A 1 93 ? -7.164 4.266 23.031 1 54.69 93 PHE A O 1
ATOM 731 N N . ARG A 1 94 ? -7.234 6.43 23.578 1 59.16 94 ARG A N 1
ATOM 732 C CA . ARG A 1 94 ? -7.254 6.926 22.219 1 59.16 94 ARG A CA 1
ATOM 733 C C . ARG A 1 94 ? -6.059 6.406 21.422 1 59.16 94 ARG A C 1
ATOM 735 O O . ARG A 1 94 ? -6.203 6.004 20.266 1 59.16 94 ARG A O 1
ATOM 742 N N . GLY A 1 95 ? -5 6.441 22.188 1 62.03 95 GLY A N 1
ATOM 743 C CA . GLY A 1 95 ? -3.795 5.965 21.531 1 62.03 95 GLY A CA 1
ATOM 744 C C . GLY A 1 95 ? -3.873 4.504 21.125 1 62.03 95 GLY A C 1
ATOM 745 O O . GLY A 1 95 ? -3.523 4.141 20 1 62.03 95 GLY A O 1
ATOM 746 N N . SER A 1 96 ? -4.441 3.842 21.984 1 63.34 96 SER A N 1
ATOM 747 C CA . SER A 1 96 ? -4.543 2.41 21.719 1 63.34 96 SER A CA 1
ATOM 748 C C . SER A 1 96 ? -5.574 2.121 20.641 1 63.34 96 SER A C 1
ATOM 750 O O . SER A 1 96 ? -5.355 1.262 19.781 1 63.34 96 SER A O 1
ATOM 752 N N . MET A 1 97 ? -6.648 2.844 20.656 1 67.62 97 MET A N 1
ATOM 753 C CA . MET A 1 97 ? -7.688 2.609 19.656 1 67.62 97 MET A CA 1
ATOM 754 C C . MET A 1 97 ? -7.207 3.016 18.266 1 67.62 97 MET A C 1
ATOM 756 O O . MET A 1 97 ? -7.438 2.299 17.297 1 67.62 97 MET A O 1
ATOM 760 N N . ARG A 1 98 ? -6.484 4.047 18.25 1 68.38 98 ARG A N 1
ATOM 761 C CA . ARG A 1 98 ? -5.934 4.492 16.969 1 68.38 98 ARG A CA 1
ATOM 762 C C . ARG A 1 98 ? -4.984 3.447 16.391 1 68.38 98 ARG A C 1
ATOM 764 O O . ARG A 1 98 ? -5.027 3.158 15.195 1 68.38 98 ARG A O 1
ATOM 771 N N . THR A 1 99 ? -4.297 2.879 17.281 1 67.19 99 THR A N 1
ATOM 772 C CA . THR A 1 99 ? -3.342 1.867 16.859 1 67.19 99 THR A CA 1
ATOM 773 C C . THR A 1 99 ? -4.062 0.638 16.312 1 67.19 99 THR A C 1
ATOM 775 O O . THR A 1 99 ? -3.654 0.068 15.297 1 67.19 99 THR A O 1
ATOM 778 N N . LEU A 1 100 ? -5.117 0.349 16.906 1 73.88 100 LEU A N 1
ATOM 779 C CA . LEU A 1 100 ? -5.859 -0.837 16.484 1 73.88 100 LEU A CA 1
ATOM 780 C C . LEU A 1 100 ? -6.52 -0.623 15.133 1 73.88 100 LEU A C 1
ATOM 782 O O . LEU A 1 100 ? -6.613 -1.554 14.328 1 73.88 100 LEU A O 1
ATOM 786 N N . PHE A 1 101 ? -6.879 0.597 14.906 1 75.06 101 PHE A N 1
ATOM 787 C CA . PHE A 1 101 ? -7.488 0.911 13.617 1 75.06 101 PHE A CA 1
ATOM 788 C C . PHE A 1 101 ? -6.453 0.874 12.508 1 75.06 101 PHE A C 1
ATOM 790 O O . PHE A 1 101 ? -6.777 0.559 11.359 1 75.06 101 PHE A O 1
ATOM 797 N N . LEU A 1 102 ? -5.191 1.013 12.914 1 72.75 102 LEU A N 1
ATOM 798 C CA . LEU A 1 102 ? -4.133 1.087 11.914 1 72.75 102 LEU A CA 1
ATOM 799 C C . LEU A 1 102 ? -3.443 -0.263 11.758 1 72.75 102 LEU A C 1
ATOM 801 O O . LEU A 1 102 ? -2.656 -0.456 10.828 1 72.75 102 LEU A O 1
ATOM 805 N N . LEU A 1 103 ? -3.838 -1.227 12.531 1 73.25 103 LEU A N 1
ATOM 806 C CA . LEU A 1 103 ? -3.188 -2.533 12.562 1 73.25 103 LEU A CA 1
ATOM 807 C C . LEU A 1 103 ? -3.213 -3.188 11.188 1 73.25 103 LEU A C 1
ATOM 809 O O . LEU A 1 103 ? -2.213 -3.76 10.75 1 73.25 103 LEU A O 1
ATOM 813 N N . PRO A 1 104 ? -4.348 -3.143 10.43 1 76.06 104 PRO A N 1
ATOM 814 C CA . PRO A 1 104 ? -4.375 -3.785 9.109 1 76.06 104 PRO A CA 1
ATOM 815 C C . PRO A 1 104 ? -3.316 -3.23 8.164 1 76.06 104 PRO A C 1
ATOM 817 O O . PRO A 1 104 ? -2.848 -3.941 7.27 1 76.06 104 PRO A O 1
ATOM 820 N N . MET A 1 105 ? -2.924 -2.064 8.414 1 72.69 105 MET A N 1
ATOM 821 C CA . MET A 1 105 ? -1.91 -1.452 7.559 1 72.69 105 MET A CA 1
ATOM 822 C C . MET A 1 105 ? -0.529 -2.023 7.859 1 72.69 105 MET A C 1
ATOM 824 O O . MET A 1 105 ? 0.364 -1.979 7.012 1 72.69 105 MET A O 1
ATOM 828 N N . VAL A 1 106 ? -0.399 -2.51 9.07 1 69.69 106 VAL A N 1
ATOM 829 C CA . VAL A 1 106 ? 0.913 -2.949 9.531 1 69.69 106 VAL A CA 1
ATOM 830 C C . VAL A 1 106 ? 1.082 -4.441 9.266 1 69.69 106 VAL A C 1
ATOM 832 O O . VAL A 1 106 ? 2.203 -4.926 9.094 1 69.69 106 VAL A O 1
ATOM 835 N N . VAL A 1 107 ? -0.001 -5.055 9.203 1 76.69 107 VAL A N 1
ATOM 836 C CA . VAL A 1 107 ? 0.013 -6.496 8.984 1 76.69 107 VAL A CA 1
ATOM 837 C C . VAL A 1 107 ? 0.274 -6.789 7.508 1 76.69 107 VAL A C 1
ATOM 839 O O . VAL A 1 107 ? -0.341 -6.18 6.629 1 76.69 107 VAL A O 1
ATOM 842 N N . PRO A 1 108 ? 1.177 -7.727 7.281 1 77.06 108 PRO A N 1
ATOM 843 C CA . PRO A 1 108 ? 1.406 -8.102 5.883 1 77.06 108 PRO A CA 1
ATOM 844 C C . PRO A 1 108 ? 0.129 -8.547 5.176 1 77.06 108 PRO A C 1
ATOM 846 O O . PRO A 1 108 ? -0.707 -9.227 5.773 1 77.06 108 PRO A O 1
ATOM 849 N N . ALA A 1 109 ? 0.063 -8.148 4.016 1 85.19 109 ALA A N 1
ATOM 850 C CA . ALA A 1 109 ? -1.146 -8.383 3.229 1 85.19 109 ALA A CA 1
ATOM 851 C C . ALA A 1 109 ? -1.452 -9.875 3.129 1 85.19 109 ALA A C 1
ATOM 853 O O . ALA A 1 109 ? -2.617 -10.281 3.152 1 85.19 109 ALA A O 1
ATOM 854 N N . VAL A 1 110 ? -0.45 -10.656 3.039 1 83.94 110 VAL A N 1
ATOM 855 C CA . VAL A 1 110 ? -0.64 -12.094 2.893 1 83.94 110 VAL A CA 1
ATOM 856 C C . VAL A 1 110 ? -1.271 -12.664 4.16 1 83.94 110 VAL A C 1
ATOM 858 O O . VAL A 1 110 ? -2.158 -13.516 4.09 1 83.94 110 VAL A O 1
ATOM 861 N N . VAL A 1 111 ? -0.8 -12.172 5.273 1 82.62 111 VAL A N 1
ATOM 862 C CA . VAL A 1 111 ? -1.347 -12.625 6.547 1 82.62 111 VAL A CA 1
ATOM 863 C C . VAL A 1 111 ? -2.82 -12.242 6.645 1 82.62 111 VAL A C 1
ATOM 865 O O . VAL A 1 111 ? -3.656 -13.055 7.047 1 82.62 111 VAL A O 1
ATOM 868 N N . LEU A 1 112 ? -3.074 -11.055 6.281 1 88.44 112 LEU A N 1
ATOM 869 C CA . LEU A 1 112 ? -4.457 -10.586 6.289 1 88.44 112 LEU A CA 1
ATOM 870 C C . LEU A 1 112 ? -5.305 -11.391 5.312 1 88.44 112 LEU A C 1
ATOM 872 O O . LEU A 1 112 ? -6.465 -11.703 5.598 1 88.44 112 LEU A O 1
ATOM 876 N N . GLY A 1 113 ? -4.75 -11.68 4.199 1 88 113 GLY A N 1
ATOM 877 C CA . GLY A 1 113 ? -5.445 -12.477 3.201 1 88 113 GLY A CA 1
ATOM 878 C C . GLY A 1 113 ? -5.84 -13.852 3.705 1 88 113 GLY A C 1
ATOM 879 O O . GLY A 1 113 ? -6.988 -14.273 3.543 1 88 113 GLY A O 1
ATOM 880 N N . VAL A 1 114 ? -4.961 -14.5 4.305 1 82.44 114 VAL A N 1
ATOM 881 C CA . VAL A 1 114 ? -5.234 -15.828 4.844 1 82.44 114 VAL A CA 1
ATOM 882 C C . VAL A 1 114 ? -6.27 -15.727 5.961 1 82.44 114 VAL A C 1
ATOM 884 O O . VAL A 1 114 ? -7.191 -16.547 6.035 1 82.44 114 VAL A O 1
ATOM 887 N N . GLY A 1 115 ? -6.012 -14.789 6.816 1 86.62 115 GLY A N 1
ATOM 888 C CA . GLY A 1 115 ? -6.984 -14.586 7.879 1 86.62 115 GLY A CA 1
ATOM 889 C C . GLY A 1 115 ? -8.391 -14.32 7.363 1 86.62 115 GLY A C 1
ATOM 890 O O . GLY A 1 115 ? -9.359 -14.844 7.906 1 86.62 115 GLY A O 1
ATOM 891 N N . MET A 1 116 ? -8.477 -13.555 6.367 1 90.44 116 MET A N 1
ATOM 892 C CA . MET A 1 116 ? -9.773 -13.25 5.762 1 90.44 116 MET A CA 1
ATOM 893 C C . MET A 1 116 ? -10.383 -14.5 5.137 1 90.44 116 MET A C 1
ATOM 895 O O . MET A 1 116 ? -11.594 -14.711 5.219 1 90.44 116 MET A O 1
ATOM 899 N N . GLN A 1 117 ? -9.516 -15.242 4.477 1 87.62 117 GLN A N 1
ATOM 900 C CA . GLN A 1 117 ? -10 -16.469 3.854 1 87.62 117 GLN A CA 1
ATOM 901 C C . GLN A 1 117 ? -10.602 -17.422 4.891 1 87.62 117 GLN A C 1
ATOM 903 O O . GLN A 1 117 ? -11.688 -17.953 4.691 1 87.62 117 GLN A O 1
ATOM 908 N N . VAL A 1 118 ? -9.891 -17.625 5.957 1 84.38 118 VAL A N 1
ATOM 909 C CA . VAL A 1 118 ? -10.352 -18.516 7.012 1 84.38 118 VAL A CA 1
ATOM 910 C C . VAL A 1 118 ? -11.648 -17.984 7.617 1 84.38 118 VAL A C 1
ATOM 912 O O . VAL A 1 118 ? -12.617 -18.719 7.777 1 84.38 118 VAL A O 1
ATOM 915 N N . LEU A 1 119 ? -11.656 -16.75 7.91 1 89 119 LEU A N 1
ATOM 916 C CA . LEU A 1 119 ? -12.812 -16.125 8.555 1 89 119 LEU A CA 1
ATOM 917 C C . LEU A 1 119 ? -14.031 -16.156 7.641 1 89 119 LEU A C 1
ATOM 919 O O . LEU A 1 119 ? -15.102 -16.609 8.047 1 89 119 LEU A O 1
ATOM 923 N N . LEU A 1 120 ? -13.891 -15.75 6.422 1 92.88 120 LEU A N 1
ATOM 924 C CA . LEU A 1 120 ? -15.023 -15.625 5.504 1 92.88 120 LEU A CA 1
ATOM 925 C C . LEU A 1 120 ? -15.5 -17 5.031 1 92.88 120 LEU A C 1
ATOM 927 O O . LEU A 1 120 ? -16.672 -17.172 4.73 1 92.88 120 LEU A O 1
ATOM 931 N N . ALA A 1 121 ? -14.539 -17.875 4.887 1 88.81 121 ALA A N 1
ATOM 932 C CA . ALA A 1 121 ? -14.938 -19.234 4.547 1 88.81 121 ALA A CA 1
ATOM 933 C C . ALA A 1 121 ? -15.898 -19.797 5.586 1 88.81 121 ALA A C 1
ATOM 935 O O . ALA A 1 121 ? -16.844 -20.5 5.246 1 88.81 121 ALA A O 1
ATOM 936 N N . GLY A 1 122 ? -15.617 -19.516 6.805 1 87.19 122 GLY A N 1
ATOM 937 C CA . GLY A 1 122 ? -16.484 -19.984 7.875 1 87.19 122 GLY A CA 1
ATOM 938 C C . GLY A 1 122 ? -17.906 -19.453 7.762 1 87.19 122 GLY A C 1
ATOM 939 O O . GLY A 1 122 ? -18.859 -20.094 8.219 1 87.19 122 GLY A O 1
ATOM 940 N N . PHE A 1 123 ? -18.078 -18.328 7.113 1 92.12 123 PHE A N 1
ATOM 941 C CA . PHE A 1 123 ? -19.391 -17.719 6.965 1 92.12 123 PHE A CA 1
ATOM 942 C C . PHE A 1 123 ? -19.953 -17.953 5.566 1 92.12 123 PHE A C 1
ATOM 944 O O . PHE A 1 123 ? -21.031 -17.453 5.227 1 92.12 123 PHE A O 1
ATOM 951 N N . GLY A 1 124 ? -19.203 -18.656 4.73 1 93.62 124 GLY A N 1
ATOM 952 C CA . GLY A 1 124 ? -19.641 -18.938 3.369 1 93.62 124 GLY A CA 1
ATOM 953 C C . GLY A 1 124 ? -19.625 -17.703 2.477 1 93.62 124 GLY A C 1
ATOM 954 O O . GLY A 1 124 ? -20.422 -17.594 1.545 1 93.62 124 GLY A O 1
ATOM 955 N N . LEU A 1 125 ? -18.734 -16.812 2.787 1 95.88 125 LEU A N 1
ATOM 956 C CA . LEU A 1 125 ? -18.734 -15.547 2.064 1 95.88 125 LEU A CA 1
ATOM 957 C C . LEU A 1 125 ? -17.609 -15.492 1.047 1 95.88 125 LEU A C 1
ATOM 959 O O . LEU A 1 125 ? -17.5 -14.531 0.286 1 95.88 125 LEU A O 1
ATOM 963 N N . THR A 1 126 ? -16.828 -16.531 0.972 1 93.75 126 THR A N 1
ATOM 964 C CA . THR A 1 126 ? -15.797 -16.562 -0.058 1 93.75 126 THR A CA 1
ATOM 965 C C . THR A 1 126 ? -16.422 -16.688 -1.445 1 93.75 126 THR A C 1
ATOM 967 O O . THR A 1 126 ? -17.594 -17.031 -1.576 1 93.75 126 THR A O 1
ATOM 970 N N . ASN A 1 127 ? -15.711 -16.297 -2.49 1 96.38 127 ASN A N 1
ATOM 971 C CA . ASN A 1 127 ? -16.172 -16.359 -3.873 1 96.38 127 ASN A CA 1
ATOM 972 C C . ASN A 1 127 ? -17.453 -15.555 -4.082 1 96.38 127 ASN A C 1
ATOM 974 O O . ASN A 1 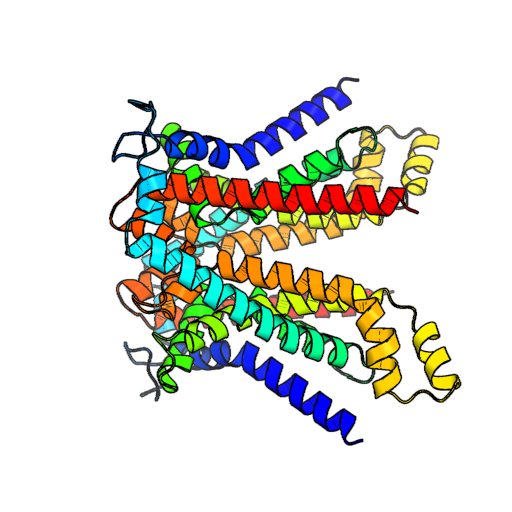127 ? -18.375 -16.031 -4.734 1 96.38 127 ASN A O 1
ATOM 978 N N . SER A 1 128 ? -17.5 -14.477 -3.381 1 97.81 128 SER A N 1
ATOM 979 C CA . SER A 1 128 ? -18.641 -13.586 -3.5 1 97.81 128 SER A CA 1
ATOM 980 C C . SER A 1 128 ? -18.219 -12.125 -3.514 1 97.81 128 SER A C 1
ATOM 982 O O . SER A 1 128 ? -17.125 -11.789 -3.039 1 97.81 128 SER A O 1
ATOM 984 N N . TYR A 1 129 ? -19.109 -11.289 -4.094 1 98.12 129 TYR A N 1
ATOM 985 C CA . TYR A 1 129 ? -18.844 -9.852 -4.098 1 98.12 129 TYR A CA 1
ATOM 986 C C . TYR A 1 129 ? -18.75 -9.312 -2.674 1 98.12 129 TYR A C 1
ATOM 988 O O . TYR A 1 129 ? -17.859 -8.516 -2.361 1 98.12 129 TYR A O 1
ATOM 996 N N . ALA A 1 130 ? -19.625 -9.758 -1.818 1 98.06 130 ALA A N 1
ATOM 997 C CA . ALA A 1 130 ? -19.656 -9.297 -0.434 1 98.06 130 ALA A CA 1
ATOM 998 C C . ALA A 1 130 ? -18.344 -9.633 0.281 1 98.06 130 ALA A C 1
ATOM 1000 O O . ALA A 1 130 ? -17.812 -8.82 1.037 1 98.06 130 ALA A O 1
ATOM 1001 N N . GLY A 1 131 ? -17.891 -10.852 0.055 1 97.5 131 GLY A N 1
ATOM 1002 C CA . GLY A 1 131 ? -16.641 -11.258 0.671 1 97.5 131 GLY A CA 1
ATOM 1003 C C . GLY A 1 131 ? -15.461 -10.398 0.261 1 97.5 131 GLY A C 1
ATOM 1004 O O . GLY A 1 131 ? -14.664 -9.984 1.105 1 97.5 131 GLY A O 1
ATOM 1005 N N . VAL A 1 132 ? -15.352 -10.109 -1.051 1 98.06 132 VAL A N 1
ATOM 1006 C CA . VAL A 1 132 ? -14.242 -9.305 -1.558 1 98.06 132 VAL A CA 1
ATOM 1007 C C . VAL A 1 132 ? -14.367 -7.875 -1.047 1 98.06 132 VAL A C 1
ATOM 1009 O O . VAL A 1 132 ? -13.375 -7.262 -0.65 1 98.06 132 VAL A O 1
ATOM 1012 N N . ILE A 1 133 ? -15.578 -7.355 -1.002 1 98.44 133 ILE A N 1
ATOM 1013 C CA . ILE A 1 133 ? -15.82 -5.996 -0.523 1 98.44 133 ILE A CA 1
ATOM 1014 C C . ILE A 1 133 ? -15.43 -5.891 0.948 1 98.44 133 ILE A C 1
ATOM 1016 O O . ILE A 1 133 ? -14.766 -4.934 1.354 1 98.44 133 ILE A O 1
ATOM 1020 N N . ILE A 1 134 ? -15.766 -6.852 1.721 1 97.25 134 ILE A N 1
ATOM 1021 C CA . ILE A 1 134 ? -15.422 -6.867 3.139 1 97.25 134 ILE A CA 1
ATOM 1022 C C . ILE A 1 134 ? -13.898 -6.902 3.303 1 97.25 134 ILE A C 1
ATOM 1024 O O . ILE A 1 134 ? -13.336 -6.141 4.09 1 97.25 134 ILE A O 1
ATOM 1028 N N . ALA A 1 135 ? -13.273 -7.758 2.559 1 96.31 135 ALA A N 1
ATOM 1029 C CA . ALA A 1 135 ? -11.828 -7.898 2.645 1 96.31 135 ALA A CA 1
ATOM 1030 C C . ALA A 1 135 ? -11.125 -6.59 2.281 1 96.31 135 ALA A C 1
ATOM 1032 O O . ALA A 1 135 ? -10.211 -6.148 2.984 1 96.31 135 ALA A O 1
ATOM 1033 N N . HIS A 1 136 ? -11.555 -5.992 1.205 1 97.12 136 HIS A N 1
ATOM 1034 C CA . HIS A 1 136 ? -10.961 -4.727 0.784 1 97.12 136 HIS A CA 1
ATOM 1035 C C . HIS A 1 136 ? -11.25 -3.621 1.795 1 97.12 136 HIS A C 1
ATOM 1037 O O . HIS A 1 136 ? -10.422 -2.729 1.996 1 97.12 136 HIS A O 1
ATOM 1043 N N . THR A 1 137 ? -12.375 -3.68 2.41 1 97.12 137 THR A N 1
ATOM 1044 C CA . THR A 1 137 ? -12.758 -2.67 3.391 1 97.12 137 THR A CA 1
ATOM 1045 C C . THR A 1 137 ? -11.797 -2.682 4.578 1 97.12 137 THR A C 1
ATOM 1047 O O . THR A 1 137 ? -11.422 -1.626 5.09 1 97.12 137 THR A O 1
ATOM 1050 N N . VAL A 1 138 ? -11.398 -3.797 4.965 1 94.44 138 VAL A N 1
ATOM 1051 C CA . VAL A 1 138 ? -10.523 -3.953 6.121 1 94.44 138 VAL A CA 1
ATOM 1052 C C . VAL A 1 138 ? -9.219 -3.186 5.891 1 94.44 138 VAL A C 1
ATOM 1054 O O . VAL A 1 138 ? -8.703 -2.541 6.805 1 94.44 138 VAL A O 1
ATOM 1057 N N . VAL A 1 139 ? -8.75 -3.174 4.672 1 92.31 139 VAL A N 1
ATOM 1058 C CA . VAL A 1 139 ? -7.473 -2.531 4.395 1 92.31 139 VAL A CA 1
ATOM 1059 C C . VAL A 1 139 ? -7.703 -1.073 4 1 92.31 139 VAL A C 1
ATOM 1061 O O . VAL A 1 139 ? -6.785 -0.251 4.082 1 92.31 139 VAL A O 1
ATOM 1064 N N . ALA A 1 140 ? -8.875 -0.725 3.656 1 94.38 140 ALA A N 1
ATOM 1065 C CA . ALA A 1 140 ? -9.18 0.625 3.186 1 94.38 140 ALA A CA 1
ATOM 1066 C C . ALA A 1 140 ? -9.547 1.542 4.348 1 94.38 140 ALA A C 1
ATOM 1068 O O . ALA A 1 140 ? -9.297 2.748 4.297 1 94.38 140 ALA A O 1
ATOM 1069 N N . VAL A 1 141 ? -10.07 1.017 5.41 1 93.75 141 VAL A N 1
ATOM 1070 C CA . VAL A 1 141 ? -10.617 1.786 6.523 1 93.75 141 VAL A CA 1
ATOM 1071 C C . VAL A 1 141 ? -9.523 2.645 7.148 1 93.75 141 VAL A C 1
ATOM 1073 O O . VAL A 1 141 ? -9.727 3.828 7.422 1 93.75 141 VAL A O 1
ATOM 1076 N N . PRO A 1 142 ? -8.344 2.088 7.398 1 89.12 142 PRO A N 1
ATOM 1077 C CA . PRO A 1 142 ? -7.309 2.912 8.016 1 89.12 142 PRO A CA 1
ATOM 1078 C C . PRO A 1 142 ? -7 4.176 7.219 1 89.12 142 PRO A C 1
ATOM 1080 O O . PRO A 1 142 ? -6.75 5.234 7.801 1 89.12 142 PRO A O 1
ATOM 1083 N N . PHE A 1 143 ? -7.07 4.094 5.914 1 87.06 143 PHE A N 1
ATOM 1084 C CA . PHE A 1 143 ? -6.805 5.258 5.078 1 87.06 143 PHE A CA 1
ATOM 1085 C C . PHE A 1 143 ? -7.887 6.316 5.266 1 87.06 143 PHE A C 1
ATOM 1087 O O . PHE A 1 143 ? -7.59 7.512 5.305 1 87.06 143 PHE A O 1
ATOM 1094 N N . VAL A 1 144 ? -9.094 5.883 5.402 1 91.5 144 VAL A N 1
ATOM 1095 C CA . VAL A 1 144 ? -10.195 6.809 5.641 1 91.5 144 VAL A CA 1
ATOM 1096 C C . VAL A 1 144 ? -10.055 7.43 7.031 1 91.5 144 VAL A C 1
ATOM 1098 O O . VAL A 1 144 ? -10.227 8.641 7.195 1 91.5 144 VAL A O 1
ATOM 1101 N N . VAL A 1 145 ? -9.711 6.652 7.977 1 88.94 145 VAL A N 1
ATOM 1102 C CA . VAL A 1 145 ? -9.562 7.121 9.352 1 88.94 145 VAL A CA 1
ATOM 1103 C C . VAL A 1 145 ? -8.477 8.188 9.422 1 88.94 145 VAL A C 1
ATOM 1105 O O . VAL A 1 145 ? -8.688 9.258 10 1 88.94 145 VAL A O 1
ATOM 1108 N N . VAL A 1 146 ? -7.359 7.914 8.828 1 82.69 146 VAL A N 1
ATOM 1109 C CA . VAL A 1 146 ? -6.246 8.859 8.867 1 82.69 146 VAL A CA 1
ATOM 1110 C C . VAL A 1 146 ? -6.648 10.156 8.172 1 82.69 146 VAL A C 1
ATOM 1112 O O . VAL A 1 146 ? -6.383 11.25 8.688 1 82.69 146 VAL A O 1
ATOM 1115 N N . SER A 1 147 ? -7.301 10.047 7.039 1 85.5 147 SER A N 1
ATOM 1116 C CA . SER A 1 147 ? -7.707 11.219 6.27 1 85.5 147 SER A CA 1
ATOM 1117 C C . SER A 1 147 ? -8.734 12.055 7.027 1 85.5 147 SER A C 1
ATOM 1119 O O . SER A 1 147 ? -8.602 13.273 7.125 1 85.5 147 SER A O 1
ATOM 1121 N N . VAL A 1 148 ? -9.695 11.43 7.609 1 89.69 148 VAL A N 1
ATOM 1122 C CA . VAL A 1 148 ? -10.773 12.117 8.305 1 89.69 148 VAL A CA 1
ATOM 1123 C C . VAL A 1 148 ? -10.258 12.719 9.602 1 89.69 148 VAL A C 1
ATOM 1125 O O . VAL A 1 148 ? -10.609 13.844 9.961 1 89.69 148 VAL A O 1
ATOM 1128 N N . ILE A 1 149 ? -9.453 12.016 10.32 1 86.81 149 ILE A N 1
ATOM 1129 C CA . ILE A 1 149 ? -8.859 12.547 11.547 1 86.81 149 ILE A CA 1
ATOM 1130 C C . ILE A 1 149 ? -8.047 13.797 11.219 1 86.81 149 ILE A C 1
ATOM 1132 O O . ILE A 1 149 ? -8.102 14.789 11.953 1 86.81 149 ILE A O 1
ATOM 1136 N N . GLY A 1 150 ? -7.266 13.734 10.164 1 81.94 150 GLY A N 1
ATOM 1137 C CA . GLY A 1 150 ? -6.531 14.914 9.742 1 81.94 150 GLY A CA 1
ATOM 1138 C C . GLY A 1 150 ? -7.422 16.109 9.5 1 81.94 150 GLY A C 1
ATOM 1139 O O . GLY A 1 150 ? -7.09 17.234 9.898 1 81.94 150 GLY A O 1
ATOM 1140 N N . ALA A 1 151 ? -8.516 15.914 8.867 1 84.75 151 ALA A N 1
ATOM 1141 C CA . ALA A 1 151 ? -9.469 16.984 8.602 1 84.75 151 ALA A CA 1
ATOM 1142 C C . ALA A 1 151 ? -10.117 17.484 9.891 1 84.75 151 ALA A C 1
ATOM 1144 O O . ALA A 1 151 ? -10.289 18.688 10.086 1 84.75 151 ALA A O 1
ATOM 1145 N N . LEU A 1 152 ? -10.484 16.594 10.758 1 87.94 152 LEU A N 1
ATOM 1146 C CA . LEU A 1 152 ? -11.125 16.953 12.016 1 87.94 152 LEU A CA 1
ATOM 1147 C C . LEU A 1 152 ? -10.188 17.75 12.906 1 87.94 152 LEU A C 1
ATOM 1149 O O . LEU A 1 152 ? -10.617 18.672 13.602 1 87.94 152 LEU A O 1
ATOM 1153 N N . ASP A 1 153 ? -8.953 17.328 12.906 1 83.12 153 ASP A N 1
ATOM 1154 C CA . ASP A 1 153 ? -7.953 18.016 13.719 1 83.12 153 ASP A CA 1
ATOM 1155 C C . ASP A 1 153 ? -7.781 19.453 13.273 1 83.12 153 ASP A C 1
ATOM 1157 O O . ASP A 1 153 ? -7.363 20.312 14.062 1 83.12 153 ASP A O 1
ATOM 1161 N N . GLY A 1 154 ? -8.125 19.703 12.109 1 83.75 154 GLY A N 1
ATOM 1162 C CA . GLY A 1 154 ? -8.008 21.047 11.578 1 83.75 154 GLY A CA 1
ATOM 1163 C C . GLY A 1 154 ? -9.188 21.938 11.945 1 83.75 154 GLY A C 1
ATOM 1164 O O . GLY A 1 154 ? -9.133 23.156 11.758 1 83.75 154 GLY A O 1
ATOM 1165 N N . ILE A 1 155 ? -10.188 21.359 12.562 1 86.5 155 ILE A N 1
ATOM 1166 C CA . ILE A 1 155 ? -11.375 22.109 12.914 1 86.5 155 ILE A CA 1
ATOM 1167 C C . ILE A 1 155 ? -11.188 22.766 14.281 1 86.5 155 ILE A C 1
ATOM 1169 O O . ILE A 1 155 ? -10.836 22.094 15.258 1 86.5 155 ILE A O 1
ATOM 1173 N N . ASP A 1 156 ? -11.406 24.047 14.273 1 88.06 156 ASP A N 1
ATOM 1174 C CA . ASP A 1 156 ? -11.383 24.781 15.539 1 88.06 156 ASP A CA 1
ATOM 1175 C C . ASP A 1 156 ? -12.555 24.391 16.438 1 88.06 156 ASP A C 1
ATOM 1177 O O . ASP A 1 156 ? -13.711 24.609 16.078 1 88.06 156 ASP A O 1
ATOM 1181 N N . GLU A 1 157 ? -12.219 23.828 17.5 1 86.38 157 GLU A N 1
ATOM 1182 C CA . GLU A 1 157 ? -13.242 23.375 18.438 1 86.38 157 GLU A CA 1
ATOM 1183 C C . GLU A 1 157 ? -14.164 24.516 18.844 1 86.38 157 GLU A C 1
ATOM 1185 O O . GLU A 1 157 ? -15.32 24.297 19.219 1 86.38 157 GLU A O 1
ATOM 1190 N N . ARG A 1 158 ? -13.734 25.672 18.766 1 91.06 158 ARG A N 1
ATOM 1191 C CA . ARG A 1 158 ? -14.5 26.844 19.172 1 91.06 158 ARG A CA 1
ATOM 1192 C C . ARG A 1 158 ? -15.75 27 18.312 1 91.06 158 ARG A C 1
ATOM 1194 O O . ARG A 1 158 ? -16.781 27.5 18.797 1 91.06 158 ARG A O 1
ATOM 1201 N N . VAL A 1 159 ? -15.617 26.578 17.109 1 91.44 159 VAL A N 1
ATOM 1202 C CA . VAL A 1 159 ? -16.766 26.703 16.203 1 91.44 159 VAL A CA 1
ATOM 1203 C C . VAL A 1 159 ? -17.859 25.734 16.641 1 91.44 159 VAL A C 1
ATOM 1205 O O . VAL A 1 159 ? -19.047 26.094 16.625 1 91.44 159 VAL A O 1
ATOM 1208 N N . GLU A 1 160 ? -17.469 24.641 17 1 90.06 160 GLU A N 1
ATOM 1209 C CA . GLU A 1 160 ? -18.438 23.656 17.484 1 90.06 160 GLU A CA 1
ATOM 1210 C C . GLU A 1 160 ? -19.047 24.094 18.812 1 90.06 160 GLU A C 1
ATOM 1212 O O . GLU A 1 160 ? -20.25 23.953 19.016 1 90.06 160 GLU A O 1
ATOM 1217 N N . LEU A 1 161 ? -18.234 24.641 19.641 1 90.12 161 LEU A N 1
ATOM 1218 C CA . LEU A 1 161 ? -18.688 25.109 20.953 1 90.12 161 LEU A CA 1
ATOM 1219 C C . LEU A 1 161 ? -19.656 26.281 20.781 1 90.12 161 LEU A C 1
ATOM 1221 O O . LEU A 1 161 ? -20.625 26.406 21.531 1 90.12 161 LEU A O 1
ATOM 1225 N N . ALA A 1 162 ? -19.312 27.078 19.875 1 93.19 162 ALA A N 1
ATOM 1226 C CA . ALA A 1 162 ? -20.188 28.219 19.594 1 93.19 162 ALA A CA 1
ATOM 1227 C C . ALA A 1 162 ? -21.578 27.75 19.188 1 93.19 162 ALA A C 1
ATOM 1229 O O . ALA A 1 162 ? -22.578 28.297 19.641 1 93.19 162 ALA A O 1
ATOM 1230 N N . ALA A 1 163 ? -21.609 26.766 18.375 1 92.25 163 ALA A N 1
ATOM 1231 C CA . ALA A 1 163 ? -22.891 26.219 17.938 1 92.25 163 ALA A CA 1
ATOM 1232 C C . ALA A 1 163 ? -23.656 25.609 19.109 1 92.25 163 ALA A C 1
ATOM 1234 O O . ALA A 1 163 ? -24.875 25.781 19.219 1 92.25 163 ALA A O 1
ATOM 1235 N N . GLN A 1 164 ? -22.891 25 19.922 1 90.69 164 GLN A N 1
ATOM 1236 C CA . GLN A 1 164 ? -23.516 24.406 21.109 1 90.69 164 GLN A CA 1
ATOM 1237 C C . GLN A 1 164 ? -24.031 25.484 22.047 1 90.69 164 GLN A C 1
ATOM 1239 O O . GLN A 1 164 ? -25.094 25.328 22.656 1 90.69 164 GLN A O 1
ATOM 1244 N N . SER A 1 165 ? -23.297 26.5 22.172 1 93.62 165 SER A N 1
ATOM 1245 C CA . SER A 1 165 ? -23.688 27.609 23.031 1 93.62 165 SER A CA 1
ATOM 1246 C C . SER A 1 165 ? -24.969 28.266 22.547 1 93.62 165 SER A C 1
ATOM 1248 O O . SER A 1 165 ? -25.734 28.828 23.328 1 93.62 165 SER A O 1
ATOM 1250 N N . LEU A 1 166 ? -25.188 28.203 21.328 1 94.38 166 LEU A N 1
ATOM 1251 C CA . LEU A 1 166 ? -26.391 28.766 20.719 1 94.38 166 LEU A CA 1
ATOM 1252 C C . LEU A 1 166 ? -27.562 27.797 20.797 1 94.38 166 LEU A C 1
ATOM 1254 O O . LEU A 1 166 ? -28.641 28.078 20.281 1 94.38 166 LEU A O 1
ATOM 1258 N N . GLY A 1 167 ? -27.359 26.641 21.391 1 93.44 167 GLY A N 1
ATOM 1259 C CA . GLY A 1 167 ? -28.438 25.719 21.688 1 93.44 167 GLY A CA 1
ATOM 1260 C C . GLY A 1 167 ? -28.516 24.562 20.703 1 93.44 167 GLY A C 1
ATOM 1261 O O . GLY A 1 167 ? -29.438 23.75 20.766 1 93.44 167 GLY A O 1
ATOM 1262 N N . ALA A 1 168 ? -27.594 24.516 19.859 1 92.69 168 ALA A N 1
ATOM 1263 C CA . ALA A 1 168 ? -27.609 23.422 18.891 1 92.69 168 ALA A CA 1
ATOM 1264 C C . ALA A 1 168 ? -27.344 22.094 19.578 1 92.69 168 ALA A C 1
ATOM 1266 O O . ALA A 1 168 ? -26.484 21.984 20.453 1 92.69 168 ALA A O 1
ATOM 1267 N N . SER A 1 169 ? -28.156 21.078 19.188 1 92.31 169 SER A N 1
ATOM 1268 C CA . SER A 1 169 ? -27.953 19.734 19.703 1 92.31 169 SER A CA 1
ATOM 1269 C C . SER A 1 169 ? -26.688 19.109 19.125 1 92.31 169 SER A C 1
ATOM 1271 O O . SER A 1 169 ? -26.172 19.547 18.094 1 92.31 169 SER A O 1
ATOM 1273 N N . PRO A 1 170 ? -26.172 18.109 19.75 1 84.12 170 PRO A N 1
ATOM 1274 C CA . PRO A 1 170 ? -24.984 17.422 19.219 1 84.12 170 PRO A CA 1
ATOM 1275 C C . PRO A 1 170 ? -25.188 16.891 17.812 1 84.12 170 PRO A C 1
ATOM 1277 O O . PRO A 1 170 ? -24.25 16.938 17 1 84.12 170 PRO A O 1
ATOM 1280 N N . ALA A 1 171 ? -26.312 16.391 17.547 1 87.25 171 ALA A N 1
ATOM 1281 C CA . ALA A 1 171 ? -26.594 15.891 16.203 1 87.25 171 ALA A CA 1
ATOM 1282 C C . ALA A 1 171 ? -26.578 17.016 15.18 1 87.25 171 ALA A C 1
ATOM 1284 O O . ALA A 1 171 ? -26.109 16.844 14.055 1 87.25 171 ALA A O 1
ATOM 1285 N N . THR A 1 172 ? -27.078 18.141 15.609 1 91.38 172 THR A N 1
ATOM 1286 C CA . THR A 1 172 ? -27.094 19.312 14.734 1 91.38 172 THR A CA 1
ATOM 1287 C C . THR A 1 172 ? -25.688 19.828 14.5 1 91.38 172 THR A C 1
ATOM 1289 O O . THR A 1 172 ? -25.328 20.188 13.383 1 91.38 172 THR A O 1
ATOM 1292 N N . VAL A 1 173 ? -24.938 19.875 15.602 1 90.06 173 VAL A N 1
ATOM 1293 C CA . VAL A 1 173 ? -23.562 20.328 15.492 1 90.06 173 VAL A CA 1
ATOM 1294 C C . VAL A 1 173 ? -22.781 19.406 14.547 1 90.06 173 VAL A C 1
ATOM 1296 O O . VAL A 1 173 ? -22.031 19.875 13.688 1 90.06 173 VAL A O 1
ATOM 1299 N N . PHE A 1 174 ? -23.047 18.172 14.617 1 86.5 174 PHE A N 1
ATOM 1300 C CA . PHE A 1 174 ? -22.359 17.203 13.773 1 86.5 174 PHE A CA 1
ATOM 1301 C C . PHE A 1 174 ? -22.719 17.391 12.312 1 86.5 174 PHE A C 1
ATOM 1303 O O . PHE A 1 174 ? -21.844 17.516 11.461 1 86.5 174 PHE A O 1
ATOM 1310 N N . HIS A 1 175 ? -23.953 17.453 12 1 89.69 175 HIS A N 1
ATOM 1311 C CA . HIS A 1 175 ? -24.422 17.438 10.617 1 89.69 175 HIS A CA 1
ATOM 1312 C C . HIS A 1 175 ? -24.219 18.797 9.953 1 89.69 175 HIS A C 1
ATOM 1314 O O . HIS A 1 175 ? -23.984 18.875 8.742 1 89.69 175 HIS A O 1
ATOM 1320 N N . ARG A 1 176 ? -24.125 19.891 10.805 1 92.75 176 ARG A N 1
ATOM 1321 C CA . ARG A 1 176 ? -24.125 21.219 10.188 1 92.75 176 ARG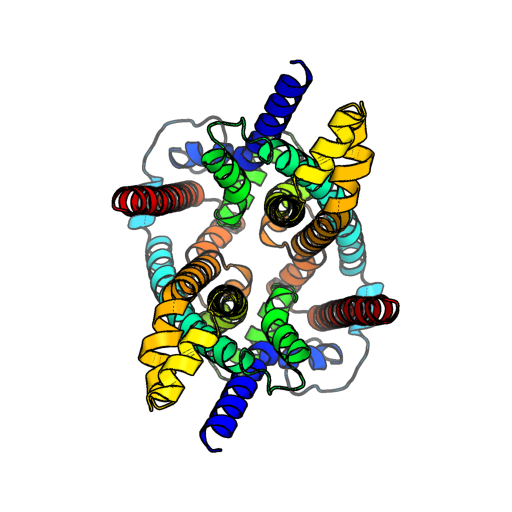 A CA 1
ATOM 1322 C C . ARG A 1 176 ? -22.75 21.875 10.344 1 92.75 176 ARG A C 1
ATOM 1324 O O . ARG A 1 176 ? -22.453 22.844 9.641 1 92.75 176 ARG A O 1
ATOM 1331 N N . VAL A 1 177 ? -22.031 21.406 11.242 1 92.12 177 VAL A N 1
ATOM 1332 C CA . VAL A 1 177 ? -20.75 22.062 11.484 1 92.12 177 VAL A CA 1
ATOM 1333 C C . VAL A 1 177 ? -19.609 21.094 11.258 1 92.12 177 VAL A C 1
ATOM 1335 O O . VAL A 1 177 ? -18.859 21.203 10.273 1 92.12 177 VAL A O 1
ATOM 1338 N N . THR A 1 178 ? -19.578 20.016 11.992 1 90.5 178 THR A N 1
ATOM 1339 C CA . THR A 1 178 ? -18.438 19.109 12.016 1 90.5 178 THR A CA 1
ATOM 1340 C C . THR A 1 178 ? -18.297 18.391 10.68 1 90.5 178 THR A C 1
ATOM 1342 O O . THR A 1 178 ? -17.219 18.406 10.07 1 90.5 178 THR A O 1
ATOM 1345 N N . LEU A 1 179 ? -19.359 17.781 10.195 1 90.81 179 LEU A N 1
ATOM 1346 C CA . LEU A 1 179 ? -19.297 16.953 8.992 1 90.81 179 LEU A CA 1
ATOM 1347 C C . LEU A 1 179 ? -19 17.797 7.766 1 90.81 179 LEU A C 1
ATOM 1349 O O . LEU A 1 179 ? -18.141 17.453 6.953 1 90.81 179 LEU A O 1
ATOM 1353 N N . PRO A 1 180 ? -19.703 18.922 7.68 1 92.81 180 PRO A N 1
ATOM 1354 C CA . PRO A 1 180 ? -19.391 19.766 6.531 1 92.81 180 PRO A CA 1
ATOM 1355 C C . PRO A 1 180 ? -17.953 20.266 6.543 1 92.81 180 PRO A C 1
ATOM 1357 O O . PRO A 1 180 ? -17.312 20.359 5.488 1 92.81 180 PRO A O 1
ATOM 1360 N N . LEU A 1 181 ? -17.422 20.562 7.656 1 90.94 181 LEU A N 1
ATOM 1361 C CA . LEU A 1 181 ? -16.047 21.047 7.754 1 90.94 181 LEU A CA 1
ATOM 1362 C C . LEU A 1 181 ? -15.062 19.891 7.539 1 90.94 181 LEU A C 1
ATOM 1364 O O . LEU A 1 181 ? -13.945 20.109 7.074 1 90.94 181 LEU A O 1
ATOM 1368 N N . ALA A 1 182 ? -15.484 18.688 7.766 1 93.25 182 ALA A N 1
ATOM 1369 C CA . ALA A 1 182 ? -14.617 17.516 7.633 1 93.25 182 ALA A CA 1
ATOM 1370 C C . ALA A 1 182 ? -14.773 16.875 6.262 1 93.25 182 ALA A C 1
ATOM 1372 O O . ALA A 1 182 ? -14.031 15.953 5.91 1 93.25 182 ALA A O 1
ATOM 1373 N N . LEU A 1 183 ? -15.734 17.328 5.484 1 93.62 183 LEU A N 1
ATOM 1374 C CA . LEU A 1 183 ? -16.141 16.688 4.238 1 93.62 183 LEU A CA 1
ATOM 1375 C C . LEU A 1 183 ? -14.961 16.547 3.289 1 93.62 183 LEU A C 1
ATOM 1377 O O . LEU A 1 183 ? -14.812 15.523 2.619 1 93.62 183 LEU A O 1
ATOM 1381 N N . PRO A 1 184 ? -14.07 17.531 3.172 1 87.88 184 PRO A N 1
ATOM 1382 C CA . PRO A 1 184 ? -12.914 17.328 2.295 1 87.88 184 PRO A CA 1
ATOM 1383 C C . PRO A 1 184 ? -12.055 16.141 2.721 1 87.88 184 PRO A C 1
ATOM 1385 O O . PRO A 1 184 ? -11.547 15.398 1.869 1 87.88 184 PRO A O 1
ATOM 1388 N N . GLY A 1 185 ? -11.93 16.016 4.027 1 88.94 185 GLY A N 1
ATOM 1389 C CA . GLY A 1 185 ? -11.203 14.867 4.535 1 88.94 185 GLY A CA 1
ATOM 1390 C C . GLY A 1 185 ? -11.914 13.555 4.273 1 88.94 185 GLY A C 1
ATOM 1391 O O . GLY A 1 185 ? -11.273 12.555 3.941 1 88.94 185 GLY A O 1
ATOM 1392 N N . VAL A 1 186 ? -13.234 13.57 4.336 1 93.5 186 VAL A N 1
ATOM 1393 C CA . VAL A 1 186 ? -14.039 12.383 4.082 1 93.5 186 VAL A CA 1
ATOM 1394 C C . VAL A 1 186 ? -13.93 11.992 2.611 1 93.5 186 VAL A C 1
ATOM 1396 O O . VAL A 1 186 ? -13.727 10.812 2.291 1 93.5 186 VAL A O 1
ATOM 1399 N N . LEU A 1 187 ? -14.016 12.977 1.752 1 91.31 187 LEU A N 1
ATOM 1400 C CA . LEU A 1 187 ? -13.93 12.719 0.319 1 91.31 187 LEU A CA 1
ATOM 1401 C C . LEU A 1 187 ? -12.539 12.219 -0.061 1 91.31 187 LEU A C 1
ATOM 1403 O O . LEU A 1 187 ? -12.398 11.312 -0.883 1 91.31 187 LEU A O 1
ATOM 1407 N N . SER A 1 188 ? -11.516 12.797 0.56 1 87 188 SER A N 1
ATOM 1408 C CA . SER A 1 188 ? -10.148 12.328 0.32 1 87 188 SER A CA 1
ATOM 1409 C C . SER A 1 188 ? -9.969 10.891 0.781 1 87 188 SER A C 1
ATOM 1411 O O . SER A 1 188 ? -9.336 10.086 0.093 1 87 188 SER A O 1
ATOM 1413 N N . GLY A 1 189 ? -10.539 10.641 1.923 1 91.06 189 GLY A N 1
ATOM 1414 C CA . GLY A 1 189 ? -10.508 9.273 2.412 1 91.06 189 GLY A CA 1
ATOM 1415 C C . GLY A 1 189 ? -11.227 8.297 1.499 1 91.06 189 GLY A C 1
ATOM 1416 O O . GLY A 1 189 ? -10.758 7.176 1.293 1 91.06 189 GLY A O 1
ATOM 1417 N N . ALA A 1 190 ? -12.305 8.75 0.932 1 94.56 190 ALA A N 1
ATOM 1418 C CA . ALA A 1 190 ? -13.07 7.914 0.011 1 94.56 190 ALA A CA 1
ATOM 1419 C C . ALA A 1 190 ? -12.273 7.605 -1.251 1 94.56 190 ALA A C 1
ATOM 1421 O O . ALA A 1 190 ? -12.289 6.477 -1.745 1 94.56 190 ALA A O 1
ATOM 1422 N N . VAL A 1 191 ? -11.609 8.531 -1.742 1 87.19 191 VAL A N 1
ATOM 1423 C CA . VAL A 1 191 ? -10.781 8.359 -2.934 1 87.19 191 VAL A CA 1
ATOM 1424 C C . VAL A 1 191 ? -9.656 7.371 -2.643 1 87.19 191 VAL A C 1
ATOM 1426 O O . VAL A 1 191 ? -9.359 6.5 -3.463 1 87.19 191 VAL A O 1
ATOM 1429 N N . LEU A 1 192 ? -9.094 7.547 -1.484 1 86.06 192 LEU A N 1
ATOM 1430 C CA . LEU A 1 192 ? -8.016 6.648 -1.093 1 86.06 192 LEU A CA 1
ATOM 1431 C C . LEU A 1 192 ? -8.523 5.219 -0.935 1 86.06 192 LEU A C 1
ATOM 1433 O O . LEU A 1 192 ? -7.832 4.266 -1.285 1 86.06 192 LEU A O 1
ATOM 1437 N N . ALA A 1 193 ? -9.711 5.117 -0.422 1 93.62 193 ALA A N 1
ATOM 1438 C CA . ALA A 1 193 ? -10.312 3.799 -0.269 1 93.62 193 ALA A CA 1
ATOM 1439 C C . ALA A 1 193 ? -10.555 3.143 -1.627 1 93.62 193 ALA A C 1
ATOM 1441 O O . ALA A 1 193 ? -10.281 1.953 -1.805 1 93.62 193 ALA A O 1
ATOM 1442 N N . PHE A 1 194 ? -11.07 3.863 -2.555 1 92.19 194 PHE A N 1
ATOM 1443 C CA . PHE A 1 194 ? -11.305 3.342 -3.898 1 92.19 194 PHE A CA 1
ATOM 1444 C C . PHE A 1 194 ? -9.984 2.93 -4.551 1 92.19 194 PHE A C 1
ATOM 1446 O O . PHE A 1 194 ? -9.898 1.859 -5.156 1 92.19 194 PHE A O 1
ATOM 1453 N N . ALA A 1 195 ? -8.992 3.758 -4.469 1 85.94 195 ALA A N 1
ATOM 1454 C CA . ALA A 1 195 ? -7.684 3.473 -5.043 1 85.94 195 ALA A CA 1
ATOM 1455 C C . ALA A 1 195 ? -7.086 2.201 -4.445 1 85.94 195 ALA A C 1
ATOM 1457 O O . ALA A 1 195 ? -6.48 1.397 -5.156 1 85.94 195 ALA A O 1
ATOM 1458 N N . THR A 1 196 ? -7.246 2.086 -3.164 1 89 196 THR A N 1
ATOM 1459 C CA . THR A 1 196 ? -6.734 0.91 -2.471 1 89 196 THR A CA 1
ATOM 1460 C C . THR A 1 196 ? -7.41 -0.359 -2.984 1 89 196 THR A C 1
ATOM 1462 O O . THR A 1 196 ? -6.746 -1.373 -3.211 1 89 196 THR A O 1
ATOM 1465 N N . SER A 1 197 ? -8.656 -0.279 -3.154 1 93.94 197 SER A N 1
ATOM 1466 C CA . SER A 1 197 ? -9.398 -1.423 -3.674 1 93.94 197 SER A CA 1
ATOM 1467 C C . SER A 1 197 ? -9 -1.734 -5.113 1 93.94 197 SER A C 1
ATOM 1469 O O . SER A 1 197 ? -8.883 -2.902 -5.488 1 93.94 197 SER A O 1
ATOM 1471 N N . LEU A 1 198 ? -8.875 -0.753 -5.883 1 89.44 198 LEU A N 1
ATOM 1472 C CA . LEU A 1 198 ? -8.547 -0.919 -7.293 1 89.44 198 LEU A CA 1
ATOM 1473 C C . LEU A 1 198 ? -7.199 -1.619 -7.457 1 89.44 198 LEU A C 1
ATOM 1475 O O . LEU A 1 198 ? -6.996 -2.371 -8.414 1 89.44 198 LEU A O 1
ATOM 1479 N N . ASP A 1 199 ? -6.332 -1.452 -6.527 1 87.44 199 ASP A N 1
ATOM 1480 C CA . ASP A 1 199 ? -4.957 -1.933 -6.656 1 87.44 199 ASP A CA 1
ATOM 1481 C C . ASP A 1 199 ? -4.762 -3.246 -5.902 1 87.44 199 ASP A C 1
ATOM 1483 O O . ASP A 1 199 ? -3.701 -3.865 -5.988 1 87.44 199 ASP A O 1
ATOM 1487 N N . GLU A 1 200 ? -5.727 -3.623 -5.223 1 91.25 200 GLU A N 1
ATOM 1488 C CA . GLU A 1 200 ? -5.57 -4.762 -4.324 1 91.25 200 GLU A CA 1
ATOM 1489 C C . GLU A 1 200 ? -5.531 -6.078 -5.098 1 91.25 200 GLU A C 1
ATOM 1491 O O . GLU A 1 200 ? -6.449 -6.379 -5.863 1 91.25 200 GLU A O 1
ATOM 1496 N N . VAL A 1 201 ? -4.5 -6.879 -4.902 1 90.12 201 VAL A N 1
ATOM 1497 C CA . VAL A 1 201 ? -4.344 -8.156 -5.594 1 90.12 201 VAL A CA 1
ATOM 1498 C C . VAL A 1 201 ? -4.324 -9.297 -4.578 1 90.12 201 VAL A C 1
ATOM 1500 O O . VAL A 1 201 ? -5.004 -10.305 -4.762 1 90.12 201 VAL A O 1
ATOM 1503 N N . VAL A 1 202 ? -3.668 -9.102 -3.512 1 88.75 202 VAL A N 1
ATOM 1504 C CA . VAL A 1 202 ? -3.322 -10.188 -2.6 1 88.75 202 VAL A CA 1
ATOM 1505 C C . VAL A 1 202 ? -4.578 -10.68 -1.884 1 88.75 202 VAL A C 1
ATOM 1507 O O . VAL A 1 202 ? -4.906 -11.867 -1.937 1 88.75 202 VAL A O 1
ATOM 1510 N N . LEU A 1 203 ? -5.324 -9.781 -1.31 1 91.88 203 LEU A N 1
ATOM 1511 C CA . LEU A 1 203 ? -6.539 -10.195 -0.617 1 91.88 203 LEU A CA 1
ATOM 1512 C C . LEU A 1 203 ? -7.543 -10.805 -1.595 1 91.88 203 LEU A C 1
ATOM 1514 O O . LEU A 1 203 ? -8.242 -11.758 -1.258 1 91.88 203 LEU A O 1
ATOM 1518 N N . THR A 1 204 ? -7.578 -10.18 -2.746 1 94.12 204 THR A N 1
ATOM 1519 C CA . THR A 1 204 ? -8.5 -10.664 -3.771 1 94.12 204 THR A CA 1
ATOM 1520 C C . THR A 1 204 ? -8.156 -12.102 -4.168 1 94.12 204 THR A C 1
ATOM 1522 O O . THR A 1 204 ? -9.047 -12.898 -4.441 1 94.12 204 THR A O 1
ATOM 1525 N N . LEU A 1 205 ? -6.934 -12.461 -4.195 1 89.06 205 LEU A N 1
ATOM 1526 C CA . LEU A 1 205 ? -6.504 -13.805 -4.551 1 89.06 205 LEU A CA 1
ATOM 1527 C C . LEU A 1 205 ? -7.035 -14.828 -3.553 1 89.06 205 LEU A C 1
ATOM 1529 O O . LEU A 1 205 ? -7.301 -15.977 -3.916 1 89.06 205 LEU A O 1
ATOM 1533 N N . PHE A 1 206 ? -7.215 -14.367 -2.367 1 87.75 206 PHE A N 1
ATOM 1534 C CA . PHE A 1 206 ? -7.586 -15.305 -1.312 1 87.75 206 PHE A CA 1
ATOM 1535 C C . PHE A 1 206 ? -9.102 -15.406 -1.183 1 87.75 206 PHE A C 1
ATOM 1537 O O . PHE A 1 206 ? -9.625 -16.453 -0.793 1 87.75 206 PHE A O 1
ATOM 1544 N N . VAL A 1 207 ? -9.75 -14.406 -1.535 1 93 207 VAL A N 1
ATOM 1545 C CA . VAL A 1 207 ? -11.156 -14.359 -1.151 1 93 207 VAL A CA 1
ATOM 1546 C C . VAL A 1 207 ? -12.039 -14.43 -2.398 1 93 207 VAL A C 1
ATOM 1548 O O . VAL A 1 207 ? -13.172 -14.922 -2.338 1 93 207 VAL A O 1
ATOM 1551 N N . ALA A 1 208 ? -11.531 -14.016 -3.516 1 95.38 208 ALA A N 1
ATOM 1552 C CA . ALA A 1 208 ? -12.344 -13.906 -4.723 1 95.38 208 ALA A CA 1
ATOM 1553 C C . ALA A 1 208 ? -12.375 -15.227 -5.484 1 95.38 208 ALA A C 1
ATOM 1555 O O . ALA A 1 208 ? -11.414 -16 -5.438 1 95.38 208 ALA A O 1
ATOM 1556 N N . GLY A 1 209 ? -13.492 -15.5 -6.129 1 93.44 209 GLY A N 1
ATOM 1557 C CA . GLY A 1 209 ? -13.609 -16.578 -7.098 1 93.44 209 GLY A CA 1
ATOM 1558 C C . GLY A 1 209 ? -13.469 -16.109 -8.531 1 93.44 209 GLY A C 1
ATOM 1559 O O . GLY A 1 209 ? -13.141 -14.945 -8.781 1 93.44 209 GLY A O 1
ATOM 1560 N N . PRO A 1 210 ? -13.633 -16.984 -9.461 1 91.62 210 PRO A N 1
ATOM 1561 C CA . PRO A 1 210 ? -13.484 -16.672 -10.875 1 91.62 210 PRO A CA 1
ATOM 1562 C C . PRO A 1 210 ? -14.422 -15.547 -11.328 1 91.62 210 PRO A C 1
ATOM 1564 O O . PRO A 1 210 ? -14.078 -14.781 -12.234 1 91.62 210 PRO A O 1
ATOM 1567 N N . ASN A 1 211 ? -15.547 -15.375 -10.641 1 95.12 211 ASN A N 1
ATOM 1568 C CA . ASN A 1 211 ? -16.547 -14.406 -11.078 1 95.12 211 ASN A CA 1
ATOM 1569 C C . ASN A 1 211 ? -16.344 -13.055 -10.406 1 95.12 211 ASN A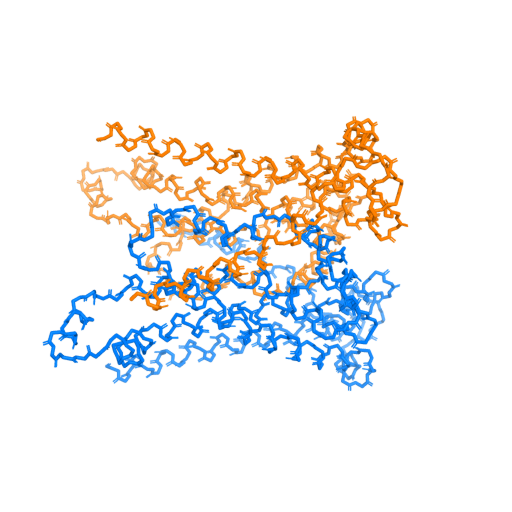 C 1
ATOM 1571 O O . ASN A 1 211 ? -17.016 -12.078 -10.758 1 95.12 211 ASN A O 1
ATOM 1575 N N . GLN A 1 212 ? -15.422 -12.961 -9.484 1 96.5 212 GLN A N 1
ATOM 1576 C CA . GLN A 1 212 ? -15.195 -11.711 -8.766 1 96.5 212 GLN A CA 1
ATOM 1577 C C . GLN A 1 212 ? -13.773 -11.195 -8.992 1 96.5 212 GLN A C 1
ATOM 1579 O O . GLN A 1 212 ? -13.234 -10.453 -8.164 1 96.5 212 GLN A O 1
ATOM 1584 N N . ARG A 1 213 ? -13.266 -11.617 -10.117 1 94.75 213 ARG A N 1
ATOM 1585 C CA . ARG A 1 213 ? -11.906 -11.164 -10.414 1 94.75 213 ARG A CA 1
ATOM 1586 C C . ARG A 1 213 ? -11.883 -9.664 -10.703 1 94.75 213 ARG A C 1
ATOM 1588 O O . ARG A 1 213 ? -12.68 -9.172 -11.516 1 94.75 213 ARG A O 1
ATOM 1595 N N . THR A 1 214 ? -11 -9.031 -10.008 1 95.12 214 THR A N 1
ATOM 1596 C CA . THR A 1 214 ? -10.812 -7.602 -10.258 1 95.12 214 THR A CA 1
ATOM 1597 C C . THR A 1 214 ? -9.781 -7.379 -11.359 1 95.12 214 THR A C 1
ATOM 1599 O O . THR A 1 214 ? -9.117 -8.32 -11.797 1 95.12 214 THR A O 1
ATOM 1602 N N . LEU A 1 215 ? -9.758 -6.188 -11.805 1 91.19 215 LEU A N 1
ATOM 1603 C CA . LEU A 1 215 ? -8.828 -5.832 -12.867 1 91.19 215 LEU A CA 1
ATOM 1604 C C . LEU A 1 215 ? -7.387 -6.102 -12.438 1 91.19 215 LEU A C 1
ATOM 1606 O O . LEU A 1 215 ? -6.605 -6.664 -13.203 1 91.19 215 LEU A O 1
ATOM 1610 N N . ALA A 1 216 ? -7.012 -5.719 -11.258 1 89.44 216 ALA A N 1
ATOM 1611 C CA . ALA A 1 216 ? -5.66 -5.949 -10.75 1 89.44 216 ALA A CA 1
ATOM 1612 C C . ALA A 1 216 ? -5.348 -7.441 -10.68 1 89.44 216 ALA A C 1
ATOM 1614 O O . ALA A 1 216 ? -4.254 -7.871 -11.055 1 89.44 216 ALA A O 1
ATOM 1615 N N . ARG A 1 217 ? -6.301 -8.141 -10.227 1 89.81 217 ARG A N 1
ATOM 1616 C CA . ARG A 1 217 ? -6.121 -9.586 -10.156 1 89.81 217 ARG A CA 1
ATOM 1617 C C . ARG A 1 217 ? -6.016 -10.195 -11.555 1 89.81 217 ARG A C 1
ATOM 1619 O O . ARG A 1 217 ? -5.23 -11.117 -11.781 1 89.81 217 ARG A O 1
ATOM 1626 N N . GLN A 1 218 ? -6.852 -9.734 -12.43 1 89.5 218 GLN A N 1
ATOM 1627 C CA . GLN A 1 218 ? -6.793 -10.211 -13.805 1 89.5 218 GLN A CA 1
ATOM 1628 C C . GLN A 1 218 ? -5.434 -9.914 -14.438 1 89.5 218 GLN A C 1
ATOM 1630 O O . GLN A 1 218 ? -4.879 -10.75 -15.148 1 89.5 218 GLN A O 1
ATOM 1635 N N . MET A 1 219 ? -4.926 -8.773 -14.219 1 86.19 219 MET A N 1
ATOM 1636 C CA . MET A 1 219 ? -3.594 -8.422 -14.703 1 86.19 219 MET A CA 1
ATOM 1637 C C . MET A 1 219 ? -2.541 -9.359 -14.117 1 86.19 219 MET A C 1
ATOM 1639 O O . MET A 1 219 ? -1.658 -9.836 -14.836 1 86.19 219 MET A O 1
ATOM 1643 N N . PHE A 1 220 ? -2.709 -9.664 -12.93 1 83.19 220 PHE A N 1
ATOM 1644 C CA . PHE A 1 220 ? -1.777 -10.547 -12.242 1 83.19 220 PHE A CA 1
ATOM 1645 C C . PHE A 1 220 ? -1.824 -11.953 -12.82 1 83.19 220 PHE A C 1
ATOM 1647 O O . PHE A 1 220 ? -0.783 -12.57 -13.055 1 83.19 220 PHE A O 1
ATOM 1654 N N . SER A 1 221 ? -2.977 -12.406 -13 1 83.31 221 SER A N 1
ATOM 1655 C CA . SER A 1 221 ? -3.15 -13.758 -13.523 1 83.31 221 SER A CA 1
ATOM 1656 C C . SER A 1 221 ? -2.658 -13.867 -14.961 1 83.31 221 SER A C 1
ATOM 1658 O O . SER A 1 221 ? -2.191 -14.93 -15.383 1 83.31 221 SER A O 1
ATOM 1660 N N . SER A 1 222 ? -2.799 -12.82 -15.719 1 78.69 222 SER A N 1
ATOM 1661 C CA . SER A 1 222 ? -2.406 -12.844 -17.125 1 78.69 222 SER A CA 1
ATOM 1662 C C . SER A 1 222 ? -0.893 -12.953 -17.281 1 78.69 222 SER A C 1
ATOM 1664 O O . SER A 1 222 ? -0.399 -13.477 -18.281 1 78.69 222 SER A O 1
ATOM 1666 N N . ILE A 1 223 ? -0.19 -12.531 -16.359 1 70.56 223 ILE A N 1
ATOM 1667 C CA . ILE A 1 223 ? 1.266 -12.602 -16.438 1 70.56 223 ILE A CA 1
ATOM 1668 C C . ILE A 1 223 ? 1.738 -13.992 -16.031 1 70.56 223 ILE A C 1
ATOM 1670 O O . ILE A 1 223 ? 2.697 -14.523 -16.594 1 70.56 223 ILE A O 1
ATOM 1674 N N . ARG A 1 224 ? 1.146 -14.547 -15.109 1 66.12 224 ARG A N 1
ATOM 1675 C CA . ARG A 1 224 ? 1.571 -15.836 -14.562 1 66.12 224 ARG A CA 1
ATOM 1676 C C . ARG A 1 224 ? 1.197 -16.984 -15.492 1 66.12 224 ARG A C 1
ATOM 1678 O O . ARG A 1 224 ? 1.945 -17.953 -15.625 1 66.12 224 ARG A O 1
ATOM 1685 N N . GLU A 1 225 ? 0.126 -16.828 -15.992 1 64.81 225 GLU A N 1
ATOM 1686 C CA . GLU A 1 225 ? -0.358 -17.938 -16.797 1 64.81 225 GLU A CA 1
ATOM 1687 C C . GLU A 1 225 ? 0.003 -17.766 -18.266 1 64.81 225 GLU A C 1
ATOM 1689 O O . GLU A 1 225 ? 0.558 -18.672 -18.891 1 64.81 225 GLU A O 1
ATOM 1694 N N . ASN A 1 226 ? -0.465 -16.594 -18.828 1 65.88 226 ASN A N 1
ATOM 1695 C CA . ASN A 1 226 ? -0.181 -16.219 -20.203 1 65.88 226 ASN A CA 1
ATOM 1696 C C . ASN A 1 226 ? 0.104 -14.719 -20.328 1 65.88 226 ASN A C 1
ATOM 1698 O O . ASN A 1 226 ? -0.803 -13.898 -20.203 1 65.88 226 ASN A O 1
ATOM 1702 N N . ILE A 1 227 ? 1.363 -14.555 -20.453 1 69.06 227 ILE A N 1
ATOM 1703 C CA . ILE A 1 227 ? 1.756 -13.156 -20.547 1 69.06 227 ILE A CA 1
ATOM 1704 C C . ILE A 1 227 ? 1.071 -12.516 -21.766 1 69.06 227 ILE A C 1
ATOM 1706 O O . ILE A 1 227 ? 1.431 -12.797 -22.906 1 69.06 227 ILE A O 1
ATOM 1710 N N . SER A 1 228 ? -0.076 -11.953 -21.578 1 80.94 228 SER A N 1
ATOM 1711 C CA . SER A 1 228 ? -0.8 -11.203 -22.609 1 80.94 228 SER A CA 1
ATOM 1712 C C . SER A 1 228 ? -0.431 -9.727 -22.578 1 80.94 228 SER A C 1
ATOM 1714 O O . SER A 1 228 ? -0.387 -9.109 -21.516 1 80.94 228 SER A O 1
ATOM 1716 N N . PRO A 1 229 ? -0.17 -9.164 -23.797 1 87.62 229 PRO A N 1
ATOM 1717 C CA . PRO A 1 229 ? 0.125 -7.734 -23.859 1 87.62 229 PRO A CA 1
ATOM 1718 C C . PRO A 1 229 ? -1.073 -6.867 -23.484 1 87.62 229 PRO A C 1
ATOM 1720 O O . PRO A 1 229 ? -0.933 -5.652 -23.312 1 87.62 229 PRO A O 1
ATOM 1723 N N . ALA A 1 230 ? -2.193 -7.539 -23.266 1 88.69 230 ALA A N 1
ATOM 1724 C CA . ALA A 1 230 ? -3.377 -6.824 -22.797 1 88.69 230 ALA A CA 1
ATOM 1725 C C . ALA A 1 230 ? -3.109 -6.137 -21.453 1 88.69 230 ALA A C 1
ATOM 1727 O O . ALA A 1 230 ? -3.721 -5.113 -21.141 1 88.69 230 ALA A O 1
ATOM 1728 N N . ILE A 1 231 ? -2.168 -6.648 -20.75 1 87.62 231 ILE A N 1
ATOM 1729 C CA . ILE A 1 231 ? -1.804 -6.059 -19.469 1 87.62 231 ILE A CA 1
ATOM 1730 C C . ILE A 1 231 ? -1.224 -4.664 -19.688 1 87.62 231 ILE A C 1
ATOM 1732 O O . ILE A 1 231 ? -1.472 -3.75 -18.906 1 87.62 231 ILE A O 1
ATOM 1736 N N . ALA A 1 232 ? -0.445 -4.531 -20.75 1 88.56 232 ALA A N 1
ATOM 1737 C CA . ALA A 1 232 ? 0.154 -3.236 -21.062 1 88.56 232 ALA A CA 1
ATOM 1738 C C . ALA A 1 232 ? -0.913 -2.217 -21.453 1 88.56 232 ALA A C 1
ATOM 1740 O O . ALA A 1 232 ? -0.828 -1.045 -21.078 1 88.56 232 ALA A O 1
ATOM 1741 N N . ALA A 1 233 ? -1.846 -2.689 -22.188 1 90.81 233 ALA A N 1
ATOM 1742 C CA . ALA A 1 233 ? -2.951 -1.813 -22.562 1 90.81 233 ALA A CA 1
ATOM 1743 C C . ALA A 1 233 ? -3.754 -1.385 -21.344 1 90.81 233 ALA A C 1
ATOM 1745 O O . ALA A 1 233 ? -4.125 -0.216 -21.203 1 90.81 233 ALA A O 1
ATOM 1746 N N . ALA A 1 234 ? -4.055 -2.359 -20.5 1 88.12 234 ALA A N 1
ATOM 1747 C CA . ALA A 1 234 ? -4.758 -2.051 -19.25 1 88.12 234 ALA A CA 1
ATOM 1748 C C . ALA A 1 234 ? -3.969 -1.057 -18.406 1 88.12 234 ALA A C 1
ATOM 1750 O O . ALA A 1 234 ? -4.539 -0.11 -17.859 1 88.12 234 ALA A O 1
ATOM 1751 N N . ALA A 1 235 ? -2.688 -1.29 -18.312 1 85.19 235 ALA A N 1
ATOM 1752 C CA . ALA A 1 235 ? -1.802 -0.385 -17.578 1 85.19 235 ALA A CA 1
ATOM 1753 C C . ALA A 1 235 ? -1.855 1.023 -18.172 1 85.19 235 ALA A C 1
ATOM 1755 O O . ALA A 1 235 ? -1.919 2.008 -17.422 1 85.19 235 ALA A O 1
ATOM 1756 N N . PHE A 1 236 ? -1.795 1.078 -19.422 1 86.62 236 PHE A N 1
ATOM 1757 C CA . PHE A 1 236 ? -1.853 2.357 -20.125 1 86.62 236 PHE A CA 1
ATOM 1758 C C . PHE A 1 236 ? -3.123 3.117 -19.75 1 86.62 236 PHE A C 1
ATOM 1760 O O . PHE A 1 236 ? -3.07 4.301 -19.422 1 86.62 236 PHE A O 1
ATOM 1767 N N . LEU A 1 237 ? -4.18 2.422 -19.828 1 85.5 237 LEU A N 1
ATOM 1768 C CA . LEU A 1 237 ? -5.453 3.062 -19.531 1 85.5 237 LEU A CA 1
ATOM 1769 C C . LEU A 1 237 ? -5.512 3.488 -18.062 1 85.5 237 LEU A C 1
ATOM 1771 O O . LEU A 1 237 ? -6.047 4.551 -17.75 1 85.5 237 LEU A O 1
ATOM 1775 N N . PHE A 1 238 ? -4.969 2.643 -17.203 1 78.56 238 PHE A N 1
ATOM 1776 C CA . PHE A 1 238 ? -4.938 2.957 -15.781 1 78.56 238 PHE A CA 1
ATOM 1777 C C . PHE A 1 238 ? -4.113 4.211 -15.523 1 78.56 238 PHE A C 1
ATOM 1779 O O . PHE A 1 238 ? -4.543 5.102 -14.781 1 78.56 238 PHE A O 1
ATOM 1786 N N . ILE A 1 239 ? -2.977 4.289 -16.078 1 77.81 239 ILE A N 1
ATOM 1787 C CA . ILE A 1 239 ? -2.082 5.426 -15.898 1 77.81 239 ILE A CA 1
ATOM 1788 C C . ILE A 1 239 ? -2.703 6.676 -16.516 1 77.81 239 ILE A C 1
ATOM 1790 O O . ILE A 1 239 ? -2.691 7.746 -15.906 1 77.81 239 ILE A O 1
ATOM 1794 N N . ALA A 1 240 ? -3.248 6.539 -17.672 1 81.62 240 ALA A N 1
ATOM 1795 C CA . ALA A 1 240 ? -3.895 7.66 -18.359 1 81.62 240 ALA A CA 1
ATOM 1796 C C . ALA A 1 240 ? -5.059 8.203 -17.531 1 81.62 240 ALA A C 1
ATOM 1798 O O . ALA A 1 240 ? -5.227 9.422 -17.406 1 81.62 240 ALA A O 1
ATOM 1799 N N . ALA A 1 241 ? -5.824 7.301 -16.969 1 76.88 241 ALA A N 1
ATOM 1800 C CA . ALA A 1 241 ? -6.949 7.703 -16.141 1 76.88 241 ALA A CA 1
ATOM 1801 C C . ALA A 1 241 ? -6.469 8.414 -14.875 1 76.88 241 ALA A C 1
ATOM 1803 O O . ALA A 1 241 ? -7.039 9.43 -14.469 1 76.88 241 ALA A O 1
ATOM 1804 N N . THR A 1 242 ? -5.457 7.871 -14.297 1 70 242 THR A N 1
ATOM 1805 C CA . THR A 1 242 ? -4.902 8.461 -13.086 1 70 242 THR A CA 1
ATOM 1806 C C . THR A 1 242 ? -4.383 9.867 -13.359 1 70 242 THR A C 1
ATOM 1808 O O . THR A 1 242 ? -4.645 10.797 -12.594 1 70 242 THR A O 1
ATOM 1811 N N . ILE A 1 243 ? -3.645 10.039 -14.43 1 71.12 243 ILE A N 1
ATOM 1812 C CA . ILE A 1 243 ? -3.111 11.336 -14.812 1 71.12 243 ILE A CA 1
ATOM 1813 C C . ILE A 1 243 ? -4.262 12.289 -15.141 1 71.12 243 ILE A C 1
ATOM 1815 O O . ILE A 1 243 ? -4.242 13.453 -14.727 1 71.12 243 ILE A O 1
ATOM 1819 N N . PHE A 1 244 ? -5.195 11.781 -15.828 1 75 244 PHE A N 1
ATOM 1820 C CA . PHE A 1 244 ? -6.348 12.586 -16.219 1 75 244 PHE A CA 1
ATOM 1821 C C . PHE A 1 244 ? -7.09 13.102 -14.984 1 75 244 PHE A C 1
ATOM 1823 O O . PHE A 1 244 ? -7.352 14.297 -14.859 1 75 244 PHE A O 1
ATOM 1830 N N . PHE A 1 245 ? -7.391 12.242 -14 1 68.88 245 PHE A N 1
ATOM 1831 C CA . PHE A 1 245 ? -8.125 12.625 -12.797 1 68.88 245 PHE A CA 1
ATOM 1832 C C . PHE A 1 245 ? -7.266 13.508 -11.906 1 68.88 245 PHE A C 1
ATOM 1834 O O . PHE A 1 245 ? -7.773 14.438 -11.266 1 68.88 245 PHE A O 1
ATOM 1841 N N . GLY A 1 246 ? -5.988 13.18 -11.859 1 65.25 246 GLY A N 1
ATOM 1842 C CA . GLY A 1 246 ? -5.086 14.07 -11.141 1 65.25 246 GLY A CA 1
ATOM 1843 C C . GLY A 1 246 ? -5.066 15.477 -11.695 1 65.25 246 GLY A C 1
ATOM 1844 O O . GLY A 1 246 ? -5.105 16.453 -10.945 1 65.25 246 GLY A O 1
ATOM 1845 N N . LEU A 1 247 ? -5.062 15.555 -12.977 1 68.88 247 LEU A N 1
ATOM 1846 C CA . LEU A 1 247 ? -5.055 16.859 -13.648 1 68.88 247 LEU A CA 1
ATOM 1847 C C . LEU A 1 247 ? -6.371 17.594 -13.422 1 68.88 247 LEU A C 1
ATOM 1849 O O . LEU A 1 247 ? -6.375 18.812 -13.242 1 68.88 247 LEU A O 1
ATOM 1853 N N . VAL A 1 248 ? -7.395 16.875 -13.461 1 67.25 248 VAL A N 1
ATOM 1854 C CA . VAL A 1 248 ? -8.703 17.484 -13.227 1 67.25 248 VAL A CA 1
ATOM 1855 C C . VAL A 1 248 ? -8.773 18.062 -11.82 1 67.25 248 VAL A C 1
ATOM 1857 O O . VAL A 1 248 ? -9.297 19.156 -11.617 1 67.25 248 VAL A O 1
ATOM 1860 N N . VAL A 1 249 ? -8.242 17.406 -10.875 1 62.84 249 VAL A N 1
ATOM 1861 C CA . VAL A 1 249 ? -8.242 17.844 -9.484 1 62.84 249 VAL A CA 1
ATOM 1862 C C . VAL A 1 249 ? -7.375 19.094 -9.352 1 62.84 249 VAL A C 1
ATOM 1864 O O . VAL A 1 249 ? -7.773 20.062 -8.695 1 62.84 249 VAL A O 1
ATOM 1867 N N . VAL A 1 250 ? -6.27 19.141 -9.992 1 60.44 250 VAL A N 1
ATOM 1868 C CA . VAL A 1 250 ? -5.352 20.266 -9.93 1 60.44 250 VAL A CA 1
ATOM 1869 C C . VAL A 1 250 ? -5.984 21.484 -10.625 1 60.44 250 VAL A C 1
ATOM 1871 O O . VAL A 1 250 ? -5.918 22.594 -10.109 1 60.44 250 VAL A O 1
ATOM 1874 N N . LEU A 1 251 ? -6.559 21.188 -11.711 1 63.5 251 LEU A N 1
ATOM 1875 C CA . LEU A 1 251 ? -7.176 22.281 -12.461 1 63.5 251 LEU A CA 1
ATOM 1876 C C . LEU A 1 251 ? -8.375 22.844 -11.711 1 63.5 251 LEU A C 1
ATOM 1878 O O . LEU A 1 251 ? -8.609 24.062 -11.734 1 63.5 251 LEU A O 1
ATOM 1882 N N . SER A 1 252 ? -9.055 21.984 -11.094 1 62.44 252 SER A N 1
ATOM 1883 C CA . SER A 1 252 ? -10.211 22.453 -10.328 1 62.44 252 SER A CA 1
ATOM 1884 C C . SER A 1 252 ? -9.781 23.297 -9.133 1 62.44 252 SER A C 1
ATOM 1886 O O . SER A 1 252 ? -10.445 24.281 -8.797 1 62.44 252 SER A O 1
ATOM 1888 N N . ARG A 1 253 ? -8.742 22.906 -8.578 1 55.16 253 ARG A N 1
ATOM 1889 C CA . ARG A 1 253 ? -8.219 23.688 -7.453 1 55.16 253 ARG A CA 1
ATOM 1890 C C . ARG A 1 253 ? -7.723 25.047 -7.914 1 55.16 253 ARG A C 1
ATOM 1892 O O . ARG A 1 253 ? -7.91 26.047 -7.219 1 55.16 253 ARG A O 1
ATOM 1899 N N . PHE A 1 254 ? -7.16 25.047 -9.039 1 55.53 254 PHE A N 1
ATOM 1900 C CA . PHE A 1 254 ? -6.684 26.297 -9.609 1 55.53 254 PHE A CA 1
ATOM 1901 C C . PHE A 1 254 ? -7.852 27.203 -9.953 1 55.53 254 PHE A C 1
ATOM 1903 O O . PHE A 1 254 ? -7.781 28.422 -9.75 1 55.53 254 PHE A O 1
ATOM 1910 N N . MET A 1 255 ? -8.781 26.531 -10.461 1 57.53 255 MET A N 1
ATOM 1911 C CA . MET A 1 255 ? -9.953 27.328 -10.836 1 57.53 255 MET A CA 1
ATOM 1912 C C . MET A 1 255 ? -10.672 27.859 -9.602 1 57.53 255 MET A C 1
ATOM 1914 O O . MET A 1 255 ? -11.18 28.984 -9.617 1 57.53 255 MET A O 1
ATOM 1918 N N . LEU A 1 256 ? -10.695 27.062 -8.594 1 53.94 256 LEU A N 1
ATOM 1919 C CA . LEU A 1 256 ? -11.336 27.5 -7.359 1 53.94 256 LEU A CA 1
ATOM 1920 C C . LEU A 1 256 ? -10.484 28.547 -6.652 1 53.94 256 LEU A C 1
ATOM 1922 O O . LEU A 1 256 ? -11.023 29.469 -6.035 1 53.94 256 LEU A O 1
ATOM 1926 N N . ALA A 1 257 ? -9.273 28.406 -6.645 1 53.81 257 ALA A N 1
ATOM 1927 C CA . ALA A 1 257 ? -8.383 29.406 -6.055 1 53.81 257 ALA A CA 1
ATOM 1928 C C . ALA A 1 257 ? -8.492 30.75 -6.781 1 53.81 257 ALA A C 1
ATOM 1930 O O . ALA A 1 257 ? -8.398 31.812 -6.16 1 53.81 257 ALA A O 1
ATOM 1931 N N . LYS A 1 258 ? -8.656 30.656 -7.98 1 53.72 258 LYS A N 1
ATOM 1932 C CA . LYS A 1 258 ? -8.82 31.906 -8.711 1 53.72 258 LYS A CA 1
ATOM 1933 C C . LYS A 1 258 ? -10.164 32.562 -8.391 1 53.72 258 LYS A C 1
ATOM 1935 O O . LYS A 1 258 ? -10.281 33.781 -8.414 1 53.72 258 LYS A O 1
ATOM 1940 N N . ARG A 1 259 ? -10.953 31.797 -8.047 1 48.28 259 ARG A N 1
ATOM 1941 C CA . ARG A 1 259 ? -12.234 32.406 -7.738 1 48.28 259 ARG A CA 1
ATOM 1942 C C . ARG A 1 259 ? -12.227 33.031 -6.336 1 48.28 259 ARG A C 1
ATOM 1944 O O . ARG A 1 259 ? -13.133 33.781 -5.98 1 48.28 259 ARG A O 1
ATOM 1951 N N . ARG A 1 260 ? -11.203 32.688 -5.574 1 43.91 260 ARG A N 1
ATOM 1952 C CA . ARG A 1 260 ? -11.117 33.469 -4.336 1 43.91 260 ARG A CA 1
ATOM 1953 C C . ARG A 1 260 ? -10.188 34.656 -4.5 1 43.91 260 ARG A C 1
ATOM 1955 O O . ARG A 1 260 ? -9.195 34.594 -5.227 1 43.91 260 ARG A O 1
ATOM 1962 N N . MET B 1 1 ? -25.844 9.875 27.219 1 49.03 1 MET B N 1
ATOM 1963 C CA . MET B 1 1 ? -25.5 8.547 27.703 1 49.03 1 MET B CA 1
ATOM 1964 C C . MET B 1 1 ? -25.625 7.5 26.609 1 49.03 1 MET B C 1
ATOM 1966 O O . MET B 1 1 ? -24.703 6.699 26.391 1 49.03 1 MET B O 1
ATOM 1970 N N . PRO B 1 2 ? -26.812 7.438 25.969 1 58.56 2 PRO B N 1
ATOM 1971 C CA . PRO B 1 2 ? -27.062 6.43 24.938 1 58.56 2 PRO B CA 1
ATOM 1972 C C . PRO B 1 2 ? -26.172 6.609 23.719 1 58.56 2 PRO B C 1
ATOM 1974 O O . PRO B 1 2 ? -25.719 5.625 23.125 1 58.56 2 PRO B O 1
ATOM 1977 N N . MET B 1 3 ? -25.781 7.836 23.531 1 64.81 3 MET B N 1
ATOM 1978 C CA . MET B 1 3 ? -24.969 8.109 22.344 1 64.81 3 MET B CA 1
ATOM 1979 C C . MET B 1 3 ? -23.531 7.656 22.547 1 64.81 3 MET B C 1
ATOM 1981 O O . MET B 1 3 ? -22.891 7.152 21.625 1 64.81 3 MET B O 1
ATOM 1985 N N . LYS B 1 4 ? -23.219 7.758 23.844 1 67.94 4 LYS B N 1
ATOM 1986 C CA . LYS B 1 4 ? -21.875 7.324 24.188 1 67.94 4 LYS B CA 1
ATOM 1987 C C . LYS B 1 4 ? -21.734 5.812 24.031 1 67.94 4 LYS B C 1
ATOM 1989 O O . LYS B 1 4 ? -20.719 5.324 23.516 1 67.94 4 LYS B O 1
ATOM 1994 N N . LEU B 1 5 ? -22.812 5.16 24.484 1 73.94 5 LEU B N 1
ATOM 1995 C CA . LEU B 1 5 ? -22.766 3.707 24.406 1 73.94 5 LEU B CA 1
ATOM 1996 C C . LEU B 1 5 ? -22.797 3.252 22.938 1 73.94 5 LEU B C 1
ATOM 1998 O O . LEU B 1 5 ? -22.109 2.301 22.578 1 73.94 5 LEU B O 1
ATOM 2002 N N . ALA B 1 6 ? -23.594 3.912 22.203 1 75.81 6 ALA B N 1
ATOM 2003 C CA . ALA B 1 6 ? -23.688 3.58 20.781 1 75.81 6 ALA B CA 1
ATOM 2004 C C . ALA B 1 6 ? -22.359 3.826 20.078 1 75.81 6 ALA B C 1
ATOM 2006 O O . ALA B 1 6 ? -21.938 3.021 19.234 1 75.81 6 ALA B O 1
ATOM 2007 N N . LYS B 1 7 ? -21.734 4.793 20.453 1 72.12 7 LYS B N 1
ATOM 2008 C CA . LYS B 1 7 ? -20.422 5.113 19.875 1 72.12 7 LYS B CA 1
ATOM 2009 C C . LYS B 1 7 ? -19.375 4.082 20.266 1 72.12 7 LYS B C 1
ATOM 2011 O O . LYS B 1 7 ? -18.578 3.65 19.438 1 72.12 7 LYS B O 1
ATOM 2016 N N . PHE B 1 8 ? -19.5 3.766 21.5 1 73.81 8 PHE B N 1
ATOM 2017 C CA . PHE B 1 8 ? -18.547 2.773 21.984 1 73.81 8 PHE B CA 1
ATOM 2018 C C . PHE B 1 8 ? -18.781 1.423 21.312 1 73.81 8 PHE B C 1
ATOM 2020 O O . PHE B 1 8 ? -17.828 0.738 20.938 1 73.81 8 PHE B O 1
ATOM 2027 N N . ALA B 1 9 ? -20 1.144 21.203 1 78.75 9 ALA B N 1
ATOM 2028 C CA . ALA B 1 9 ? -20.344 -0.123 20.562 1 78.75 9 ALA B CA 1
ATOM 2029 C C . ALA B 1 9 ? -19.922 -0.13 19.094 1 78.75 9 ALA B C 1
ATOM 2031 O O . ALA B 1 9 ? -19.359 -1.116 18.609 1 78.75 9 ALA B O 1
ATOM 2032 N N . PHE B 1 10 ? -20.047 0.919 18.484 1 78.25 10 PHE B N 1
ATOM 2033 C CA . PHE B 1 10 ? -19.688 1.014 17.062 1 78.25 10 PHE B CA 1
ATOM 2034 C C . PHE B 1 10 ? -18.188 0.945 16.891 1 78.25 10 PHE B C 1
ATOM 2036 O O . PHE B 1 10 ? -17.688 0.246 16 1 78.25 10 PHE B O 1
ATOM 2043 N N . ALA B 1 11 ? -17.531 1.633 17.719 1 75.75 11 ALA B N 1
ATOM 2044 C CA . ALA B 1 11 ? -16.078 1.626 17.641 1 75.75 11 ALA B CA 1
ATOM 2045 C C . ALA B 1 11 ? -15.523 0.228 17.906 1 75.75 11 ALA B C 1
ATOM 2047 O O . ALA B 1 11 ? -14.641 -0.242 17.172 1 75.75 11 ALA B O 1
ATOM 2048 N N . SER B 1 12 ? -16.109 -0.345 18.875 1 77.69 12 SER B N 1
ATOM 2049 C CA . SER B 1 12 ? -15.633 -1.679 19.234 1 77.69 12 SER B CA 1
ATOM 2050 C C . SER B 1 12 ? -15.93 -2.686 18.125 1 77.69 12 SER B C 1
ATOM 2052 O O . SER B 1 12 ? -15.102 -3.541 17.812 1 77.69 12 SER B O 1
ATOM 2054 N N . LEU B 1 13 ? -17.047 -2.527 17.5 1 82.75 13 LEU B N 1
ATOM 2055 C CA . LEU B 1 13 ? -17.438 -3.439 16.422 1 82.75 13 LEU B CA 1
ATOM 2056 C C . LEU B 1 13 ? -16.562 -3.229 15.188 1 82.75 13 LEU B C 1
ATOM 2058 O O . LEU B 1 13 ? -16.219 -4.188 14.5 1 82.75 13 LEU B O 1
ATOM 2062 N N . THR B 1 14 ? -16.234 -2.008 15 1 82.25 14 THR B N 1
ATOM 2063 C CA . THR B 1 14 ? -15.391 -1.707 13.852 1 82.25 14 THR B CA 1
ATOM 2064 C C . THR B 1 14 ? -13.977 -2.238 14.07 1 82.25 14 THR B C 1
ATOM 2066 O O . THR B 1 14 ? -13.375 -2.805 13.156 1 82.25 14 THR B O 1
ATOM 2069 N N . ILE B 1 15 ? -13.547 -2.098 15.234 1 82.12 15 ILE B N 1
ATOM 2070 C CA . ILE B 1 15 ? -12.219 -2.604 15.57 1 82.12 15 ILE B CA 1
ATOM 2071 C C . ILE B 1 15 ? -12.211 -4.129 15.469 1 82.12 15 ILE B C 1
ATOM 2073 O O . ILE B 1 15 ? -11.281 -4.715 14.914 1 82.12 15 ILE B O 1
ATOM 2077 N N . LEU B 1 16 ? -13.258 -4.672 16 1 84.12 16 LEU B N 1
ATOM 2078 C CA . LEU B 1 16 ? -13.359 -6.125 15.906 1 84.12 16 LEU B CA 1
ATOM 2079 C C . LEU B 1 16 ? -13.398 -6.578 14.453 1 84.12 16 LEU B C 1
ATOM 2081 O O . LEU B 1 16 ? -12.781 -7.578 14.094 1 84.12 16 LEU B O 1
ATOM 2085 N N . PHE B 1 17 ? -14.125 -5.828 13.695 1 85.19 17 PHE B N 1
ATOM 2086 C CA . PHE B 1 17 ? -14.219 -6.113 12.266 1 85.19 17 PHE B CA 1
ATOM 2087 C C . PHE B 1 17 ? -12.844 -6.047 11.617 1 85.19 17 PHE B C 1
ATOM 2089 O O . PHE B 1 17 ? -12.492 -6.91 10.805 1 85.19 17 PHE B O 1
ATOM 2096 N N . LEU B 1 18 ? -12 -5.184 12.031 1 84.06 18 LEU B N 1
ATOM 2097 C CA . LEU B 1 18 ? -10.688 -4.961 11.43 1 84.06 18 LEU B CA 1
ATOM 2098 C C . LEU B 1 18 ? -9.68 -5.992 11.922 1 84.06 18 LEU B C 1
ATOM 2100 O O . LEU B 1 18 ? -8.781 -6.395 11.18 1 84.06 18 LEU B O 1
ATOM 2104 N N . VAL B 1 19 ? -9.898 -6.48 13.148 1 86.38 19 VAL B N 1
ATOM 2105 C CA . VAL B 1 19 ? -8.898 -7.332 13.789 1 86.38 19 VAL B CA 1
ATOM 2106 C C . VAL B 1 19 ? -9.32 -8.797 13.688 1 86.38 19 VAL B C 1
ATOM 2108 O O . VAL B 1 19 ? -8.508 -9.695 13.875 1 86.38 19 VAL B O 1
ATOM 2111 N N . ALA B 1 20 ? -10.547 -9.055 13.344 1 88.88 20 ALA B N 1
ATOM 2112 C CA . ALA B 1 20 ? -11.125 -10.391 13.344 1 88.88 20 ALA B CA 1
ATOM 2113 C C . ALA B 1 20 ? -10.312 -11.344 12.477 1 88.88 20 ALA B C 1
ATOM 2115 O O . ALA B 1 20 ? -10.008 -12.469 12.898 1 88.88 20 ALA B O 1
ATOM 2116 N N . PRO B 1 21 ? -9.938 -10.922 11.266 1 87.38 21 PRO B N 1
ATOM 2117 C CA . PRO B 1 21 ? -9.172 -11.859 10.453 1 87.38 21 PRO B CA 1
ATOM 2118 C C . PRO B 1 21 ? -7.824 -12.219 11.078 1 87.38 21 PRO B C 1
ATOM 2120 O O . PRO B 1 21 ? -7.344 -13.344 10.914 1 87.38 21 PRO B O 1
ATOM 2123 N N . LEU B 1 22 ? -7.285 -11.328 11.719 1 86.31 22 LEU B N 1
ATOM 2124 C CA . LEU B 1 22 ? -6.02 -11.578 12.398 1 86.31 22 LEU B CA 1
ATOM 2125 C C . LEU B 1 22 ? -6.203 -12.547 13.555 1 86.31 22 LEU B C 1
ATOM 2127 O O . LEU B 1 22 ? -5.387 -13.445 13.758 1 86.31 22 LEU B O 1
ATOM 2131 N N . ILE B 1 23 ? -7.285 -12.32 14.289 1 86.69 23 ILE B N 1
ATOM 2132 C CA . ILE B 1 23 ? -7.598 -13.203 15.406 1 86.69 23 ILE B CA 1
ATOM 2133 C C . ILE B 1 23 ? -7.891 -14.609 14.891 1 86.69 23 ILE B C 1
ATOM 2135 O O . ILE B 1 23 ? -7.562 -15.602 15.539 1 86.69 23 ILE B O 1
ATOM 2139 N N . ALA B 1 24 ? -8.422 -14.688 13.742 1 86.19 24 ALA B N 1
ATOM 2140 C CA . ALA B 1 24 ? -8.805 -15.969 13.156 1 86.19 24 ALA B CA 1
ATOM 2141 C C . ALA B 1 24 ? -7.574 -16.812 12.82 1 86.19 24 ALA B C 1
ATOM 2143 O O . ALA B 1 24 ? -7.602 -18.031 12.938 1 86.19 24 ALA B O 1
ATOM 2144 N N . ILE B 1 25 ? -6.496 -16.141 12.438 1 85.19 25 ILE B N 1
ATOM 2145 C CA . ILE B 1 25 ? -5.355 -16.906 11.938 1 85.19 25 ILE B CA 1
ATOM 2146 C C . ILE B 1 25 ? -4.375 -17.156 13.078 1 85.19 25 ILE B C 1
ATOM 2148 O O . ILE B 1 25 ? -3.623 -18.141 13.047 1 85.19 25 ILE B O 1
ATOM 2152 N N . LEU B 1 26 ? -4.348 -16.422 14.094 1 89.38 26 LEU B N 1
ATOM 2153 C CA . LEU B 1 26 ? -3.312 -16.453 15.117 1 89.38 26 LEU B CA 1
ATOM 2154 C C . LEU B 1 26 ? -3.312 -17.781 15.859 1 89.38 26 LEU B C 1
ATOM 2156 O O . LEU B 1 26 ? -2.26 -18.406 16.031 1 89.38 26 LEU B O 1
ATOM 2160 N N . PRO B 1 27 ? -4.465 -18.312 16.266 1 90.88 27 PRO B N 1
ATOM 2161 C CA . PRO B 1 27 ? -4.441 -19.594 16.953 1 90.88 27 PRO B CA 1
ATOM 2162 C C . PRO B 1 27 ? -3.969 -20.75 16.062 1 90.88 27 PRO B C 1
ATOM 2164 O O . PRO B 1 27 ? -3.406 -21.719 16.562 1 90.88 27 PRO B O 1
ATOM 2167 N N . LEU B 1 28 ? -4.137 -20.609 14.82 1 91.12 28 LEU B N 1
ATOM 2168 C CA . LEU B 1 28 ? -3.791 -21.672 13.883 1 91.12 28 LEU B CA 1
ATOM 2169 C C . LEU B 1 28 ? -2.279 -21.812 13.75 1 91.12 28 LEU B C 1
ATOM 2171 O O . LEU B 1 28 ? -1.787 -22.797 13.211 1 91.12 28 LEU B O 1
ATOM 2175 N N . ALA B 1 29 ? -1.577 -20.797 14.234 1 92.75 29 ALA B N 1
ATOM 2176 C CA . ALA B 1 29 ? -0.12 -20.891 14.273 1 92.75 29 ALA B CA 1
ATOM 2177 C C . ALA B 1 29 ? 0.332 -22.062 15.156 1 92.75 29 ALA B C 1
ATOM 2179 O O . ALA B 1 29 ? 1.444 -22.562 15 1 92.75 29 ALA B O 1
ATOM 2180 N N . PHE B 1 30 ? -0.614 -22.516 16.016 1 95.31 30 PHE B N 1
ATOM 2181 C CA . PHE B 1 30 ? -0.258 -23.531 17 1 95.31 30 PHE B CA 1
ATOM 2182 C C . PHE B 1 30 ? -0.945 -24.859 16.703 1 95.31 30 PHE B C 1
ATOM 2184 O O . PHE B 1 30 ? -1.046 -25.719 17.562 1 95.31 30 PHE B O 1
ATOM 2191 N N . THR B 1 31 ? -1.374 -24.984 15.484 1 93.25 31 THR B N 1
ATOM 2192 C CA . THR B 1 31 ? -2.045 -26.219 15.125 1 93.25 31 THR B CA 1
ATOM 2193 C C . THR B 1 31 ? -1.028 -27.344 14.875 1 93.25 31 THR B C 1
ATOM 2195 O O . THR B 1 31 ? 0.08 -27.078 14.406 1 93.25 31 THR B O 1
ATOM 2198 N N . SER B 1 32 ? -1.405 -28.562 15.148 1 93.56 32 SER B N 1
ATOM 2199 C CA . SER B 1 32 ? -0.584 -29.719 14.82 1 93.56 32 SER B CA 1
ATOM 2200 C C . SER B 1 32 ? -0.918 -30.266 13.438 1 93.56 32 SER B C 1
ATOM 2202 O O . SER B 1 32 ? -0.16 -31.062 12.875 1 93.56 32 SER B O 1
ATOM 2204 N N . SER B 1 33 ? -1.972 -29.703 12.883 1 90.25 33 SER B N 1
ATOM 2205 C CA . SER B 1 33 ? -2.484 -30.234 11.625 1 90.25 33 SER B CA 1
ATOM 2206 C C . SER B 1 33 ? -1.754 -29.625 10.43 1 90.25 33 SER B C 1
ATOM 2208 O O . SER B 1 33 ? -1.132 -28.562 10.555 1 90.25 33 SER B O 1
ATOM 2210 N N . VAL B 1 34 ? -1.813 -30.391 9.305 1 86.88 34 VAL B N 1
ATOM 2211 C CA . VAL B 1 34 ? -1.232 -29.891 8.062 1 86.88 34 VAL B CA 1
ATOM 2212 C C . VAL B 1 34 ? -2.27 -29.078 7.293 1 86.88 34 VAL B C 1
ATOM 2214 O O . VAL B 1 34 ? -1.95 -28.453 6.281 1 86.88 34 VAL B O 1
ATOM 2217 N N . ILE B 1 35 ? -3.439 -29.109 7.914 1 81.94 35 ILE B N 1
ATOM 2218 C CA . ILE B 1 35 ? -4.527 -28.344 7.297 1 81.94 35 ILE B CA 1
ATOM 2219 C C . ILE B 1 35 ? -4.871 -27.141 8.164 1 81.94 35 ILE B C 1
ATOM 2221 O O . ILE B 1 35 ? -4.957 -27.25 9.391 1 81.94 35 ILE B O 1
ATOM 2225 N N . LEU B 1 36 ? -5.043 -25.984 7.555 1 82.62 36 LEU B N 1
ATOM 2226 C CA . LEU B 1 36 ? -5.438 -24.766 8.25 1 82.62 36 LEU B CA 1
ATOM 2227 C C . LEU B 1 36 ? -6.945 -24.719 8.445 1 82.62 36 LEU B C 1
ATOM 2229 O O . LEU B 1 36 ? -7.664 -24.125 7.641 1 82.62 36 LEU B O 1
ATOM 2233 N N . THR B 1 37 ? -7.352 -25.391 9.469 1 79.81 37 THR B N 1
ATOM 2234 C CA . THR B 1 37 ? -8.789 -25.469 9.695 1 79.81 37 THR B CA 1
ATOM 2235 C C . THR B 1 37 ? -9.109 -25.453 11.188 1 79.81 37 THR B C 1
ATOM 2237 O O . THR B 1 37 ? -8.242 -25.75 12.016 1 79.81 37 THR B O 1
ATOM 2240 N N . TYR B 1 38 ? -10.273 -24.969 11.406 1 84.31 38 TYR B N 1
ATOM 2241 C CA . TYR B 1 38 ? -10.836 -25.094 12.742 1 84.31 38 TYR B CA 1
ATOM 2242 C C . TYR B 1 38 ? -11.789 -26.281 12.828 1 84.31 38 TYR B C 1
ATOM 2244 O O . TYR B 1 38 ? -12.453 -26.625 11.852 1 84.31 38 TYR B O 1
ATOM 2252 N N . PRO B 1 39 ? -11.906 -26.969 13.898 1 88 39 PRO B N 1
ATOM 2253 C CA . PRO B 1 39 ? -11.195 -26.719 15.156 1 88 39 PRO B CA 1
ATOM 2254 C C . PRO B 1 39 ? -9.758 -27.25 15.133 1 88 39 PRO B C 1
ATOM 2256 O O . PRO B 1 39 ? -9.43 -28.125 14.32 1 88 39 PRO B O 1
ATOM 2259 N N . ILE B 1 40 ? -9.008 -26.703 15.914 1 91.69 40 ILE B N 1
ATOM 2260 C CA . ILE B 1 40 ? -7.617 -27.125 16.062 1 91.69 40 ILE B CA 1
ATOM 2261 C C . ILE B 1 40 ? -7.562 -28.5 16.75 1 91.69 40 ILE B C 1
ATOM 2263 O O . ILE B 1 40 ? -7.988 -28.641 17.891 1 91.69 40 ILE B O 1
ATOM 2267 N N . PRO B 1 41 ? -7.066 -29.5 16.062 1 93.38 41 PRO B N 1
ATOM 2268 C CA . PRO B 1 41 ? -7.043 -30.828 16.656 1 93.38 41 PRO B CA 1
ATOM 2269 C C . PRO B 1 41 ? -6.18 -30.906 17.906 1 93.38 41 PRO B C 1
ATOM 2271 O O . PRO B 1 41 ? -6.582 -31.516 18.906 1 93.38 41 PRO B O 1
ATOM 2274 N N . SER B 1 42 ? -4.945 -30.375 17.828 1 94.06 42 SER B N 1
ATOM 2275 C CA . SER B 1 42 ? -4.027 -30.312 18.953 1 94.06 42 SER B CA 1
ATOM 2276 C C . SER B 1 42 ? -3.059 -29.141 18.828 1 94.06 42 SER B C 1
ATOM 2278 O O . SER B 1 42 ? -2.746 -28.719 17.703 1 94.06 42 SER B O 1
ATOM 2280 N N . TRP B 1 43 ? -2.707 -28.672 19.984 1 94.81 43 TRP B N 1
ATOM 2281 C CA . TRP B 1 43 ? -1.771 -27.562 20 1 94.81 43 TRP B CA 1
ATOM 2282 C C . TRP B 1 43 ? -0.339 -28.047 19.797 1 94.81 43 TRP B C 1
ATOM 2284 O O . TRP B 1 43 ? 0.048 -29.094 20.312 1 94.81 43 TRP B O 1
ATOM 2294 N N . SER B 1 44 ? 0.408 -27.375 18.906 1 95.62 44 SER B N 1
ATOM 2295 C CA . SER B 1 44 ? 1.784 -27.75 18.594 1 95.62 44 SER B CA 1
ATOM 2296 C C . SER B 1 44 ? 2.619 -26.531 18.219 1 95.62 44 SER B C 1
ATOM 2298 O O . SER B 1 44 ? 2.076 -25.484 17.828 1 95.62 44 SER B O 1
ATOM 2300 N N . LEU B 1 45 ? 3.908 -26.656 18.438 1 95.56 45 LEU B N 1
ATOM 2301 C CA . LEU B 1 45 ? 4.848 -25.625 18.016 1 95.56 45 LEU B CA 1
ATOM 2302 C C . LEU B 1 45 ? 5.605 -26.047 16.766 1 95.56 45 LEU B C 1
ATOM 2304 O O . LEU B 1 45 ? 6.594 -25.406 16.391 1 95.56 45 LEU B O 1
ATOM 2308 N N . ARG B 1 46 ? 5.133 -27.016 16.125 1 94.75 46 ARG B N 1
ATOM 2309 C CA . ARG B 1 46 ? 5.863 -27.641 15.023 1 94.75 46 ARG B CA 1
ATOM 2310 C C . ARG B 1 46 ? 6.082 -26.641 13.891 1 94.75 46 ARG B C 1
ATOM 2312 O O . ARG B 1 46 ? 7.129 -26.656 13.234 1 94.75 46 ARG B O 1
ATOM 2319 N N . TRP B 1 47 ? 5.18 -25.781 13.688 1 93.5 47 TRP B N 1
ATOM 2320 C CA . TRP B 1 47 ? 5.277 -24.891 12.539 1 93.5 47 TRP B CA 1
ATOM 2321 C C . TRP B 1 47 ? 6.25 -23.75 12.812 1 93.5 47 TRP B C 1
ATOM 2323 O O . TRP B 1 47 ? 6.805 -23.156 11.891 1 93.5 47 TRP B O 1
ATOM 2333 N N . PHE B 1 48 ? 6.43 -23.484 14.086 1 94.31 48 PHE B N 1
ATOM 2334 C CA . PHE B 1 48 ? 7.484 -22.547 14.445 1 94.31 48 PHE B CA 1
ATOM 2335 C C . PHE B 1 48 ? 8.859 -23.156 14.195 1 94.31 48 PHE B C 1
ATOM 2337 O O . PHE B 1 48 ? 9.773 -22.469 13.734 1 94.31 48 PHE B O 1
ATOM 2344 N N . GLU B 1 49 ? 8.914 -24.391 14.5 1 94.25 49 GLU B N 1
ATOM 2345 C CA . GLU B 1 49 ? 10.148 -25.109 14.219 1 94.25 49 GLU B CA 1
ATOM 2346 C C . GLU B 1 49 ? 10.422 -25.172 12.719 1 94.25 49 GLU B C 1
ATOM 2348 O O . GLU B 1 49 ? 11.562 -25 12.289 1 94.25 49 GLU B O 1
ATOM 2353 N N . GLU B 1 50 ? 9.445 -25.375 11.977 1 92.5 50 GLU B N 1
ATOM 2354 C CA . GLU B 1 50 ? 9.586 -25.453 10.531 1 92.5 50 GLU B CA 1
ATOM 2355 C C . GLU B 1 50 ? 10.086 -24.141 9.945 1 92.5 50 GLU B C 1
ATOM 2357 O O . GLU B 1 50 ? 10.859 -24.125 8.984 1 92.5 50 GLU B O 1
ATOM 2362 N N . LEU B 1 51 ? 9.664 -23.062 10.469 1 91.44 51 LEU B N 1
ATOM 2363 C CA . LEU B 1 51 ? 10.078 -21.75 9.992 1 91.44 51 LEU B CA 1
ATOM 2364 C C . LEU B 1 51 ? 11.594 -21.594 10.078 1 91.44 51 LEU B C 1
ATOM 2366 O O . LEU B 1 51 ? 12.203 -20.953 9.219 1 91.44 51 LEU B O 1
ATOM 2370 N N . PHE B 1 52 ? 12.156 -22.281 11.086 1 91.88 52 PHE B N 1
ATOM 2371 C CA . PHE B 1 52 ? 13.57 -22.031 11.328 1 91.88 52 PHE B CA 1
ATOM 2372 C C . PHE B 1 52 ? 14.414 -23.188 10.812 1 91.88 52 PHE B C 1
ATOM 2374 O O . PHE B 1 52 ? 15.641 -23.094 10.742 1 91.88 52 PHE B O 1
ATOM 2381 N N . THR B 1 53 ? 13.773 -24.234 10.398 1 92.19 53 THR B N 1
ATOM 2382 C CA . THR B 1 53 ? 14.547 -25.406 9.992 1 92.19 53 THR B CA 1
ATOM 2383 C C . THR B 1 53 ? 14.383 -25.672 8.508 1 92.19 53 THR B C 1
ATOM 2385 O O . THR B 1 53 ? 15.289 -26.203 7.859 1 92.19 53 THR B O 1
ATOM 2388 N N . ALA B 1 54 ? 13.234 -25.359 7.98 1 92.75 54 ALA B N 1
ATOM 2389 C CA . ALA B 1 54 ? 13.031 -25.562 6.547 1 92.75 54 ALA B CA 1
ATOM 2390 C C . ALA B 1 54 ? 13.805 -24.531 5.734 1 92.75 54 ALA B C 1
ATOM 2392 O O . ALA B 1 54 ? 13.75 -23.328 6.027 1 92.75 54 ALA B O 1
ATOM 2393 N N . ASP B 1 55 ? 14.508 -24.969 4.746 1 94 55 ASP B N 1
ATOM 2394 C CA . ASP B 1 55 ? 15.391 -24.125 3.945 1 94 55 ASP B CA 1
ATOM 2395 C C . ASP B 1 55 ? 14.617 -22.984 3.279 1 94 55 ASP B C 1
ATOM 2397 O O . ASP B 1 55 ? 15.094 -21.844 3.23 1 94 55 ASP B O 1
ATOM 2401 N N . ALA B 1 56 ? 13.492 -23.312 2.793 1 92 56 ALA B N 1
ATOM 2402 C CA . ALA B 1 56 ? 12.703 -22.312 2.068 1 92 56 ALA B CA 1
ATOM 2403 C C . ALA B 1 56 ? 12.328 -21.141 2.975 1 92 56 ALA B C 1
ATOM 2405 O O . ALA B 1 56 ? 12.438 -19.984 2.578 1 92 56 ALA B O 1
ATOM 2406 N N . TRP B 1 57 ? 11.953 -21.453 4.23 1 92.5 57 TRP B N 1
ATOM 2407 C CA . TRP B 1 57 ? 11.523 -20.422 5.168 1 92.5 57 TRP B CA 1
ATOM 2408 C C . TRP B 1 57 ? 12.727 -19.656 5.707 1 92.5 57 TRP B C 1
ATOM 2410 O O . TRP B 1 57 ? 12.68 -18.422 5.824 1 92.5 57 TRP B O 1
ATOM 2420 N N . ARG B 1 58 ? 13.742 -20.328 5.961 1 93.69 58 ARG B N 1
ATOM 2421 C CA . ARG B 1 58 ? 14.945 -19.688 6.453 1 93.69 58 ARG B CA 1
ATOM 2422 C C . ARG B 1 58 ? 15.516 -18.719 5.414 1 93.69 58 ARG B C 1
ATOM 2424 O O . ARG B 1 58 ? 15.867 -17.578 5.738 1 93.69 58 ARG B O 1
ATOM 2431 N N . ARG B 1 59 ? 15.625 -19.188 4.258 1 95 59 ARG B N 1
ATOM 2432 C CA . ARG B 1 59 ? 16.125 -18.344 3.178 1 95 59 ARG B CA 1
ATOM 2433 C C . ARG B 1 59 ? 15.227 -17.125 2.967 1 95 59 ARG B C 1
ATOM 2435 O O . ARG B 1 59 ? 15.719 -16.031 2.721 1 95 59 ARG B O 1
ATOM 2442 N N . ALA B 1 60 ? 13.961 -17.328 3.035 1 94.75 60 ALA B N 1
ATOM 2443 C CA . ALA B 1 60 ? 13.008 -16.25 2.84 1 94.75 60 ALA B CA 1
ATOM 2444 C C . ALA B 1 60 ? 13.164 -15.172 3.914 1 94.75 60 ALA B C 1
ATOM 2446 O O . ALA B 1 60 ? 13.055 -13.977 3.631 1 94.75 60 ALA B O 1
ATOM 2447 N N . ILE B 1 61 ? 13.43 -15.656 5.125 1 92.56 61 ILE B N 1
ATOM 2448 C CA . ILE B 1 61 ? 13.633 -14.719 6.23 1 92.56 61 ILE B CA 1
ATOM 2449 C C . ILE B 1 61 ? 14.898 -13.906 6 1 92.56 61 ILE B C 1
ATOM 2451 O O . ILE B 1 61 ? 14.883 -12.68 6.082 1 92.56 61 ILE B O 1
ATOM 2455 N N . PHE B 1 62 ? 15.93 -14.516 5.645 1 95.75 62 PHE B N 1
ATOM 2456 C CA . PHE B 1 62 ? 17.203 -13.836 5.402 1 95.75 62 PHE B CA 1
ATOM 2457 C C . PHE B 1 62 ? 17.109 -12.93 4.184 1 95.75 62 PHE B C 1
ATOM 2459 O O . PHE B 1 62 ? 17.625 -11.812 4.195 1 95.75 62 PHE B O 1
ATOM 2466 N N . ASN B 1 63 ? 16.484 -13.414 3.164 1 97.31 63 ASN B N 1
ATOM 2467 C CA . ASN B 1 63 ? 16.297 -12.602 1.971 1 97.31 63 ASN B CA 1
ATOM 2468 C C . ASN B 1 63 ? 15.508 -11.328 2.287 1 97.31 63 ASN B C 1
ATOM 2470 O O . ASN B 1 63 ? 15.828 -10.258 1.771 1 97.31 63 ASN B O 1
ATOM 2474 N N . SER B 1 64 ? 14.484 -11.508 3.123 1 94.81 64 SER B N 1
ATOM 2475 C CA . SER B 1 64 ? 13.68 -10.352 3.498 1 94.81 64 SER B CA 1
ATOM 2476 C C . SER B 1 64 ? 14.531 -9.305 4.219 1 94.81 64 SER B C 1
ATOM 2478 O O . SER B 1 64 ? 14.359 -8.102 4.008 1 94.81 64 SER B O 1
ATOM 2480 N N . LEU B 1 65 ? 15.445 -9.75 5.055 1 95.62 65 LEU B N 1
ATOM 2481 C CA . LEU B 1 65 ? 16.312 -8.836 5.789 1 95.62 65 LEU B CA 1
ATOM 2482 C C . LEU B 1 65 ? 17.297 -8.141 4.848 1 95.62 65 LEU B C 1
ATOM 2484 O O . LEU B 1 65 ? 17.5 -6.934 4.938 1 95.62 65 LEU B O 1
ATOM 2488 N N . ILE B 1 66 ? 17.844 -8.867 3.938 1 98.06 66 ILE B N 1
ATOM 2489 C CA . ILE B 1 66 ? 18.812 -8.32 2.988 1 98.06 66 ILE B CA 1
ATOM 2490 C C . ILE B 1 66 ? 18.125 -7.324 2.064 1 98.06 66 ILE B C 1
ATOM 2492 O O . ILE B 1 66 ? 18.562 -6.184 1.926 1 98.06 66 ILE B O 1
ATOM 2496 N N . ILE B 1 67 ? 17.047 -7.738 1.493 1 98.31 67 ILE B N 1
ATOM 2497 C CA . ILE B 1 67 ? 16.328 -6.926 0.528 1 98.31 67 ILE B CA 1
ATOM 2498 C C . ILE B 1 67 ? 15.695 -5.723 1.234 1 98.31 67 ILE B C 1
ATOM 2500 O O . ILE B 1 67 ? 15.75 -4.602 0.729 1 98.31 67 ILE B O 1
ATOM 2504 N N . GLY B 1 68 ? 15.102 -6 2.414 1 97.62 68 GLY B N 1
ATOM 2505 C CA . GLY B 1 68 ? 14.516 -4.91 3.178 1 97.62 68 GLY B CA 1
ATOM 2506 C C . GLY B 1 68 ? 15.523 -3.848 3.568 1 97.62 68 GLY B C 1
ATOM 2507 O O . GLY B 1 68 ? 15.258 -2.65 3.447 1 97.62 68 GLY B O 1
ATOM 2508 N N . THR B 1 69 ? 16.672 -4.273 4.035 1 98 69 THR B N 1
ATOM 2509 C CA . THR B 1 69 ? 17.719 -3.34 4.441 1 98 69 THR B CA 1
ATOM 2510 C C . THR B 1 69 ? 18.281 -2.592 3.232 1 98 69 THR B C 1
ATOM 2512 O O . THR B 1 69 ? 18.484 -1.378 3.287 1 98 69 THR B O 1
ATOM 2515 N N . GLY B 1 70 ? 18.562 -3.305 2.18 1 98.56 70 GLY B N 1
ATOM 2516 C CA . GLY B 1 70 ? 19.031 -2.658 0.96 1 98.56 70 GLY B CA 1
ATOM 2517 C C . GLY B 1 70 ? 18.047 -1.636 0.421 1 98.56 70 GLY B C 1
ATOM 2518 O O . GLY B 1 70 ? 18.438 -0.531 0.04 1 98.56 70 GLY B O 1
ATOM 2519 N N . THR B 1 71 ? 16.734 -1.995 0.373 1 98.44 71 THR B N 1
ATOM 2520 C CA . THR B 1 71 ? 15.68 -1.105 -0.088 1 98.44 71 THR B CA 1
ATOM 2521 C C . THR B 1 71 ? 15.586 0.131 0.801 1 98.44 71 THR B C 1
ATOM 2523 O O . THR B 1 71 ? 15.461 1.252 0.304 1 98.44 71 THR B O 1
ATOM 2526 N N . THR B 1 72 ? 15.672 -0.127 2.098 1 97.69 72 THR B N 1
ATOM 2527 C CA . THR B 1 72 ? 15.578 0.964 3.061 1 97.69 72 THR B CA 1
ATOM 2528 C C . THR B 1 72 ? 16.703 1.965 2.859 1 97.69 72 THR B C 1
ATOM 2530 O O . THR B 1 72 ? 16.484 3.174 2.82 1 97.69 72 THR B O 1
ATOM 2533 N N . LEU B 1 73 ? 17.891 1.47 2.75 1 98.25 73 LEU B N 1
ATOM 2534 C CA . LEU B 1 73 ? 19.062 2.33 2.576 1 98.25 73 LEU B CA 1
ATOM 2535 C C . LEU B 1 73 ? 18.953 3.141 1.289 1 98.25 73 LEU B C 1
ATOM 2537 O O . LEU B 1 73 ? 19.109 4.363 1.306 1 98.25 73 LEU B O 1
ATOM 2541 N N . LEU B 1 74 ? 18.641 2.5 0.238 1 97.69 74 LEU B N 1
ATOM 2542 C CA . LEU B 1 74 ? 18.578 3.166 -1.059 1 97.69 74 LEU B CA 1
ATOM 2543 C C . LEU B 1 74 ? 17.406 4.148 -1.103 1 97.69 74 LEU B C 1
ATOM 2545 O O . LEU B 1 74 ? 17.547 5.27 -1.596 1 97.69 74 LEU B O 1
ATOM 2549 N N . ALA B 1 75 ? 16.25 3.736 -0.654 1 97.25 75 ALA B N 1
ATOM 2550 C CA . ALA B 1 75 ? 15.062 4.594 -0.661 1 97.25 75 ALA B CA 1
ATOM 2551 C C . ALA B 1 75 ? 15.258 5.812 0.234 1 97.25 75 ALA B C 1
ATOM 2553 O O . ALA B 1 75 ? 14.812 6.914 -0.097 1 97.25 75 ALA B O 1
ATOM 2554 N N . THR B 1 76 ? 15.914 5.574 1.381 1 96.12 76 THR B N 1
ATOM 2555 C CA . THR B 1 76 ? 16.141 6.676 2.311 1 96.12 76 THR B CA 1
ATOM 2556 C C . THR B 1 76 ? 17.094 7.699 1.711 1 96.12 76 THR B C 1
ATOM 2558 O O . THR B 1 76 ? 16.875 8.906 1.811 1 96.12 76 THR B O 1
ATOM 2561 N N . ILE B 1 77 ? 18.141 7.27 1.11 1 95 77 ILE B N 1
ATOM 2562 C CA . ILE B 1 77 ? 19.125 8.156 0.489 1 95 77 ILE B CA 1
ATOM 2563 C C . ILE B 1 77 ? 18.469 8.93 -0.653 1 95 77 ILE B C 1
ATOM 2565 O O . ILE B 1 77 ? 18.531 10.164 -0.698 1 95 77 ILE B O 1
ATOM 2569 N N . LEU B 1 78 ? 17.797 8.25 -1.549 1 93.75 78 LEU B N 1
ATOM 2570 C CA . LEU B 1 78 ? 17.188 8.875 -2.717 1 93.75 78 LEU B CA 1
ATOM 2571 C C . LEU B 1 78 ? 16.031 9.766 -2.307 1 93.75 78 LEU B C 1
ATOM 2573 O O . LEU B 1 78 ? 15.891 10.883 -2.812 1 93.75 78 LEU B O 1
ATOM 2577 N N . GLY B 1 79 ? 15.164 9.211 -1.415 1 93 79 GLY B N 1
ATOM 2578 C CA . GLY B 1 79 ? 14.008 9.984 -0.976 1 93 79 GLY B CA 1
ATOM 2579 C C . GLY B 1 79 ? 14.391 11.25 -0.222 1 93 79 GLY B C 1
ATOM 2580 O O . GLY B 1 79 ? 13.773 12.297 -0.414 1 93 79 GLY B O 1
ATOM 2581 N N . THR B 1 80 ? 15.336 11.141 0.641 1 91.06 80 THR B N 1
ATOM 2582 C CA . THR B 1 80 ? 15.805 12.297 1.39 1 91.06 80 THR B CA 1
ATOM 2583 C C . THR B 1 80 ? 16.422 13.336 0.455 1 91.06 80 THR B C 1
ATOM 2585 O O . THR B 1 80 ? 16.125 14.523 0.551 1 91.06 80 THR B O 1
ATOM 2588 N N . ALA B 1 81 ? 17.297 12.891 -0.404 1 88.19 81 ALA B N 1
ATOM 2589 C CA . ALA B 1 81 ? 17.906 13.805 -1.369 1 88.19 81 ALA B CA 1
ATOM 2590 C C . ALA B 1 81 ? 16.844 14.492 -2.217 1 88.19 81 ALA B C 1
ATOM 2592 O O . ALA B 1 81 ? 16.922 15.703 -2.463 1 88.19 81 ALA B O 1
ATOM 2593 N N . ALA B 1 82 ? 15.891 13.75 -2.68 1 86.94 82 ALA B N 1
ATOM 2594 C CA . ALA B 1 82 ? 14.805 14.305 -3.482 1 86.94 82 ALA B CA 1
ATOM 2595 C C . ALA B 1 82 ? 14.008 15.336 -2.688 1 86.94 82 ALA B C 1
ATOM 2597 O O . ALA B 1 82 ? 13.648 16.391 -3.215 1 86.94 82 ALA B O 1
ATOM 2598 N N . SER B 1 83 ? 13.695 15.023 -1.441 1 86.56 83 SER B N 1
ATOM 2599 C CA . SER B 1 83 ? 12.922 15.914 -0.585 1 86.56 83 SER B CA 1
ATOM 2600 C C . SER B 1 83 ? 13.656 17.234 -0.362 1 86.56 83 SER B C 1
ATOM 2602 O O . SER B 1 83 ? 13.031 18.297 -0.319 1 86.56 83 SER B O 1
ATOM 2604 N N . LEU B 1 84 ? 14.93 17.172 -0.217 1 82.56 84 LEU B N 1
ATOM 2605 C CA . LEU B 1 84 ? 15.742 18.359 -0.025 1 82.56 84 LEU B CA 1
ATOM 2606 C C . LEU B 1 84 ? 15.773 19.203 -1.295 1 82.56 84 LEU B C 1
ATOM 2608 O O . LEU B 1 84 ? 15.773 20.438 -1.229 1 82.56 84 LEU B O 1
ATOM 2612 N N . GLY B 1 85 ? 15.867 18.484 -2.367 1 78.69 85 GLY B N 1
ATOM 2613 C CA . GLY B 1 85 ? 15.812 19.203 -3.635 1 78.69 85 GLY B CA 1
ATOM 2614 C C . GLY B 1 85 ? 14.484 19.891 -3.879 1 78.69 85 GLY B C 1
ATOM 2615 O O . GLY B 1 85 ? 14.438 20.969 -4.457 1 78.69 85 GLY B O 1
ATOM 2616 N N . LEU B 1 86 ? 13.445 19.359 -3.459 1 77.19 86 LEU B N 1
ATOM 2617 C CA . LEU B 1 86 ? 12.102 19.875 -3.686 1 77.19 86 LEU B CA 1
ATOM 2618 C C . LEU B 1 86 ? 11.789 21.016 -2.723 1 77.19 86 LEU B C 1
ATOM 2620 O O . LEU B 1 86 ? 10.852 21.781 -2.947 1 77.19 86 LEU B O 1
ATOM 2624 N N . ARG B 1 87 ? 12.453 21 -1.616 1 73.75 87 ARG B N 1
ATOM 2625 C CA . ARG B 1 87 ? 12.242 22.062 -0.642 1 73.75 87 ARG B CA 1
ATOM 2626 C C . ARG B 1 87 ? 12.625 23.422 -1.223 1 73.75 87 ARG B C 1
ATOM 2628 O O . ARG B 1 87 ? 12.109 24.453 -0.795 1 73.75 87 ARG B O 1
ATOM 2635 N N . ASN B 1 88 ? 13.586 23.297 -2.137 1 62.22 88 ASN B N 1
ATOM 2636 C CA . ASN B 1 88 ? 14.031 24.562 -2.709 1 62.22 88 ASN B CA 1
ATOM 2637 C C . ASN B 1 88 ? 12.969 25.188 -3.604 1 62.22 88 ASN B C 1
ATOM 2639 O O . ASN B 1 88 ? 12.43 24.531 -4.492 1 62.22 88 ASN B O 1
ATOM 2643 N N . ARG B 1 89 ? 12.336 26.266 -3.182 1 57.03 89 ARG B N 1
ATOM 2644 C CA . ARG B 1 89 ? 11.266 27.047 -3.775 1 57.03 89 ARG B CA 1
ATOM 2645 C C . ARG B 1 89 ? 11.586 27.406 -5.227 1 57.03 89 ARG B C 1
ATOM 2647 O O . ARG B 1 89 ? 10.703 27.844 -5.969 1 57.03 89 ARG B O 1
ATOM 2654 N N . LEU B 1 90 ? 12.781 27.344 -5.516 1 51.59 90 LEU B N 1
ATOM 2655 C CA . LEU B 1 90 ? 13.109 27.859 -6.84 1 51.59 90 LEU B CA 1
ATOM 2656 C C . LEU B 1 90 ? 12.695 26.875 -7.926 1 51.59 90 LEU B C 1
ATOM 2658 O O . LEU B 1 90 ? 12.742 27.203 -9.117 1 51.59 90 LEU B O 1
ATOM 2662 N N . ILE B 1 91 ? 12.32 25.828 -7.449 1 52.69 91 ILE B N 1
ATOM 2663 C CA . ILE B 1 91 ? 11.93 24.891 -8.5 1 52.69 91 ILE B CA 1
ATOM 2664 C C . ILE B 1 91 ? 10.5 25.203 -8.961 1 52.69 91 ILE B C 1
ATOM 2666 O O . ILE B 1 91 ? 9.57 25.203 -8.148 1 52.69 91 ILE B O 1
ATOM 2670 N N . PHE B 1 92 ? 10.32 25.859 -10.094 1 51.28 92 PHE B N 1
ATOM 2671 C CA . PHE B 1 92 ? 9.094 26.359 -10.695 1 51.28 92 PHE B CA 1
ATOM 2672 C C . PHE B 1 92 ? 8.031 25.266 -10.734 1 51.28 92 PHE B C 1
ATOM 2674 O O . PHE B 1 92 ? 6.832 25.547 -10.664 1 51.28 92 PHE B O 1
ATOM 2681 N N . PHE B 1 93 ? 8.516 24.047 -10.867 1 54.84 93 PHE B N 1
ATOM 2682 C CA . PHE B 1 93 ? 7.48 23.047 -11.094 1 54.84 93 PHE B CA 1
ATOM 2683 C C . PHE B 1 93 ? 7.414 22.062 -9.93 1 54.84 93 PHE B C 1
ATOM 2685 O O . PHE B 1 93 ? 7.305 20.859 -10.141 1 54.84 93 PHE B O 1
ATOM 2692 N N . ARG B 1 94 ? 7.363 22.594 -8.75 1 59 94 ARG B N 1
ATOM 2693 C CA . ARG B 1 94 ? 7.383 21.797 -7.523 1 59 94 ARG B CA 1
ATOM 2694 C C . ARG B 1 94 ? 6.195 20.844 -7.469 1 59 94 ARG B C 1
ATOM 2696 O O . ARG B 1 94 ? 6.344 19.672 -7.09 1 59 94 ARG B O 1
ATOM 2703 N N . GLY B 1 95 ? 5.148 21.469 -7.91 1 62.06 95 GLY B N 1
ATOM 2704 C CA . GLY B 1 95 ? 3.949 20.641 -7.902 1 62.06 95 GLY B CA 1
ATOM 2705 C C . GLY B 1 95 ? 4.039 19.438 -8.828 1 62.06 95 GLY B C 1
ATOM 2706 O O . GLY B 1 95 ? 3.689 18.328 -8.438 1 62.06 95 GLY B O 1
ATOM 2707 N N . SER B 1 96 ? 4.613 19.734 -9.875 1 63.47 96 SE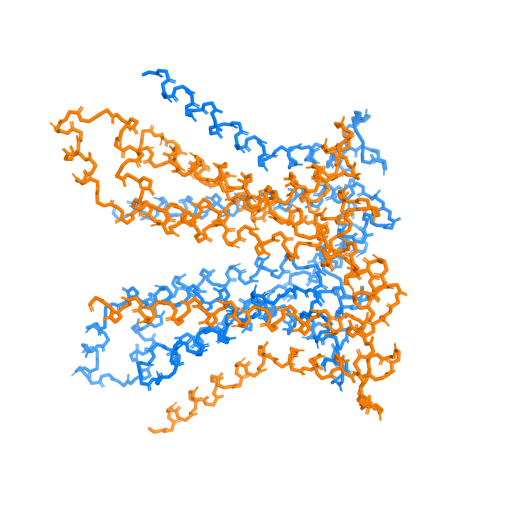R B N 1
ATOM 2708 C CA . SER B 1 96 ? 4.73 18.656 -10.859 1 63.47 96 SER B CA 1
ATOM 2709 C C . SER B 1 96 ? 5.762 17.625 -10.43 1 63.47 96 SER B C 1
ATOM 2711 O O . SER B 1 96 ? 5.555 16.422 -10.602 1 63.47 96 SER B O 1
ATOM 2713 N N . MET B 1 97 ? 6.828 18.078 -9.852 1 67.69 97 MET B N 1
ATOM 2714 C CA . MET B 1 97 ? 7.867 17.156 -9.43 1 67.69 97 MET B CA 1
ATOM 2715 C C . MET B 1 97 ? 7.383 16.281 -8.273 1 67.69 97 MET B C 1
ATOM 2717 O O . MET B 1 97 ? 7.621 15.078 -8.25 1 67.69 97 MET B O 1
ATOM 2721 N N . ARG B 1 98 ? 6.656 16.891 -7.445 1 68.31 98 ARG B N 1
ATOM 2722 C CA . ARG B 1 98 ? 6.102 16.141 -6.324 1 68.31 98 ARG B CA 1
ATOM 2723 C C . ARG B 1 98 ? 5.16 15.039 -6.809 1 68.31 98 ARG B C 1
ATOM 2725 O O . ARG B 1 98 ? 5.211 13.914 -6.32 1 68.31 98 ARG B O 1
ATOM 2732 N N . THR B 1 99 ? 4.484 15.414 -7.805 1 67.25 99 THR B N 1
ATOM 2733 C CA . THR B 1 99 ? 3.535 14.453 -8.352 1 67.25 99 THR B CA 1
ATOM 2734 C C . THR B 1 99 ? 4.27 13.281 -9.008 1 67.25 99 THR B C 1
ATOM 2736 O O . THR B 1 99 ? 3.865 12.125 -8.852 1 67.25 99 THR B O 1
ATOM 2739 N N . LEU B 1 100 ? 5.32 13.586 -9.586 1 74.06 100 LEU B N 1
ATOM 2740 C CA . LEU B 1 100 ? 6.074 12.547 -10.281 1 74.06 100 LEU B CA 1
ATOM 2741 C C . LEU B 1 100 ? 6.734 11.594 -9.289 1 74.06 100 LEU B C 1
ATOM 2743 O O . LEU B 1 100 ? 6.836 10.391 -9.555 1 74.06 100 LEU B O 1
ATOM 2747 N N . PHE B 1 101 ? 7.086 12.156 -8.18 1 75.44 101 PHE B N 1
ATOM 2748 C CA . PHE B 1 101 ? 7.695 11.32 -7.152 1 75.44 101 PHE B CA 1
ATOM 2749 C C . PHE B 1 101 ? 6.66 10.406 -6.516 1 75.44 101 PHE B C 1
ATOM 2751 O O . PHE B 1 101 ? 6.992 9.305 -6.07 1 75.44 101 PHE B O 1
ATOM 2758 N N . LEU B 1 102 ? 5.398 10.805 -6.66 1 72.88 102 LEU B N 1
ATOM 2759 C CA . LEU B 1 102 ? 4.34 10.047 -6.004 1 72.88 102 LEU B CA 1
ATOM 2760 C C . LEU B 1 102 ? 3.664 9.094 -6.988 1 72.88 102 LEU B C 1
ATOM 2762 O O . LEU B 1 102 ? 2.883 8.234 -6.586 1 72.88 102 LEU B O 1
ATOM 2766 N N . LEU B 1 103 ? 4.059 9.141 -8.219 1 73.38 103 LEU B N 1
ATOM 2767 C CA . LEU B 1 103 ? 3.418 8.375 -9.281 1 73.38 103 LEU B CA 1
ATOM 2768 C C . LEU B 1 103 ? 3.453 6.883 -8.977 1 73.38 103 LEU B C 1
ATOM 2770 O O . LEU B 1 103 ? 2.459 6.184 -9.18 1 73.38 103 LEU B O 1
ATOM 2774 N N . PRO B 1 104 ? 4.586 6.309 -8.477 1 76.5 104 PRO B N 1
ATOM 2775 C CA . PRO B 1 104 ? 4.621 4.871 -8.195 1 76.5 104 PRO B CA 1
ATOM 2776 C C . PRO B 1 104 ? 3.559 4.441 -7.191 1 76.5 104 PRO B C 1
ATOM 2778 O O . PRO B 1 104 ? 3.1 3.297 -7.223 1 76.5 104 PRO B O 1
ATOM 2781 N N . MET B 1 105 ? 3.15 5.344 -6.418 1 72.69 105 MET B N 1
ATOM 2782 C CA . MET B 1 105 ? 2.133 5.023 -5.422 1 72.69 105 MET B CA 1
ATOM 2783 C C . MET B 1 105 ? 0.756 4.906 -6.066 1 72.69 105 MET B C 1
ATOM 2785 O O . MET B 1 105 ? -0.135 4.254 -5.527 1 72.69 105 MET B O 1
ATOM 2789 N N . VAL B 1 106 ? 0.628 5.578 -7.18 1 69.62 106 VAL B N 1
ATOM 2790 C CA . VAL B 1 106 ? -0.68 5.672 -7.816 1 69.62 106 VAL B CA 1
ATOM 2791 C C . VAL B 1 106 ? -0.835 4.559 -8.852 1 69.62 106 VAL B C 1
ATOM 2793 O O . VAL B 1 106 ? -1.951 4.121 -9.141 1 69.62 106 VAL B O 1
ATOM 2796 N N . VAL B 1 107 ? 0.259 4.148 -9.305 1 76.75 107 VAL B N 1
ATOM 2797 C CA . VAL B 1 107 ? 0.257 3.102 -10.32 1 76.75 107 VAL B CA 1
ATOM 2798 C C . VAL B 1 107 ? 0.006 1.745 -9.664 1 76.75 107 VAL B C 1
ATOM 2800 O O . VAL B 1 107 ? 0.62 1.418 -8.648 1 76.75 107 VAL B O 1
ATOM 2803 N N . PRO B 1 108 ? -0.897 1 -10.273 1 77.06 108 PRO B N 1
ATOM 2804 C CA . PRO B 1 108 ? -1.115 -0.343 -9.734 1 77.06 108 PRO B CA 1
ATOM 2805 C C . PRO B 1 108 ? 0.169 -1.165 -9.656 1 77.06 108 PRO B C 1
ATOM 2807 O O . PRO B 1 108 ? 1.008 -1.09 -10.562 1 77.06 108 PRO B O 1
ATOM 2810 N N . ALA B 1 109 ? 0.227 -1.857 -8.641 1 85.44 109 ALA B N 1
ATOM 2811 C CA . ALA B 1 109 ? 1.44 -2.619 -8.352 1 85.44 109 ALA B CA 1
ATOM 2812 C C . ALA B 1 109 ? 1.758 -3.592 -9.484 1 85.44 109 ALA B C 1
ATOM 2814 O O . ALA B 1 109 ? 2.926 -3.807 -9.82 1 85.44 109 ALA B O 1
ATOM 2815 N N . VAL B 1 110 ? 0.765 -4.137 -10.055 1 84 110 VAL B N 1
ATOM 2816 C CA . VAL B 1 110 ? 0.966 -5.117 -11.117 1 84 110 VAL B CA 1
ATOM 2817 C C . VAL B 1 110 ? 1.597 -4.441 -12.336 1 84 110 VAL B C 1
ATOM 2819 O O . VAL B 1 110 ? 2.49 -5.004 -12.969 1 84 110 VAL B O 1
ATOM 2822 N N . VAL B 1 111 ? 1.125 -3.262 -12.617 1 82.62 111 VAL B N 1
ATOM 2823 C CA . VAL B 1 111 ? 1.672 -2.51 -13.742 1 82.62 111 VAL B CA 1
ATOM 2824 C C . VAL B 1 111 ? 3.143 -2.191 -13.484 1 82.62 111 VAL B C 1
ATOM 2826 O O . VAL B 1 111 ? 3.984 -2.352 -14.375 1 82.62 111 VAL B O 1
ATOM 2829 N N . LEU B 1 112 ? 3.383 -1.764 -12.312 1 88.5 112 LEU B N 1
ATOM 2830 C CA . LEU B 1 112 ? 4.762 -1.47 -11.938 1 88.5 112 LEU B CA 1
ATOM 2831 C C . LEU B 1 112 ? 5.621 -2.73 -11.984 1 88.5 112 LEU B C 1
ATOM 2833 O O . LEU B 1 112 ? 6.781 -2.682 -12.406 1 88.5 112 LEU B O 1
ATOM 2837 N N . GLY B 1 113 ? 5.07 -3.791 -11.555 1 88.19 113 GLY B N 1
ATOM 2838 C CA . GLY B 1 113 ? 5.777 -5.062 -11.594 1 88.19 113 GLY B CA 1
ATOM 2839 C C . GLY B 1 113 ? 6.18 -5.484 -12.992 1 88.19 113 GLY B C 1
ATOM 2840 O O . GLY B 1 113 ? 7.332 -5.855 -13.227 1 88.19 113 GLY B O 1
ATOM 2841 N N . VAL B 1 114 ? 5.301 -5.402 -13.875 1 82.94 114 VAL B N 1
ATOM 2842 C CA . VAL B 1 114 ? 5.582 -5.77 -15.266 1 82.94 114 VAL B CA 1
ATOM 2843 C C . VAL B 1 114 ? 6.613 -4.809 -15.852 1 82.94 114 VAL B C 1
ATOM 2845 O O . VAL B 1 114 ? 7.539 -5.23 -16.547 1 82.94 114 VAL B O 1
ATOM 2848 N N . GLY B 1 115 ? 6.355 -3.557 -15.609 1 86.88 115 GLY B N 1
ATOM 2849 C CA . GLY B 1 115 ? 7.32 -2.58 -16.078 1 86.88 115 GLY B CA 1
ATOM 2850 C C . GLY B 1 115 ? 8.727 -2.824 -15.555 1 86.88 115 GLY B C 1
ATOM 2851 O O . GLY B 1 115 ? 9.703 -2.699 -16.297 1 86.88 115 GLY B O 1
ATOM 2852 N N . MET B 1 116 ? 8.805 -3.162 -14.344 1 90.69 116 MET B N 1
ATOM 2853 C CA . MET B 1 116 ? 10.102 -3.461 -13.734 1 90.69 116 MET B CA 1
ATOM 2854 C C . MET B 1 116 ? 10.719 -4.707 -14.359 1 90.69 116 MET B C 1
ATOM 2856 O O . MET B 1 116 ? 11.93 -4.758 -14.57 1 90.69 116 MET B O 1
ATOM 2860 N N . GLN B 1 117 ? 9.867 -5.68 -14.555 1 87.94 117 GLN B N 1
ATOM 2861 C CA . GLN B 1 117 ? 10.352 -6.914 -15.164 1 87.94 117 GLN B CA 1
ATOM 2862 C C . GLN B 1 117 ? 10.953 -6.645 -16.531 1 87.94 117 GLN B C 1
ATOM 2864 O O . GLN B 1 117 ? 12.047 -7.121 -16.844 1 87.94 117 GLN B O 1
ATOM 2869 N N . VAL B 1 118 ? 10.25 -5.926 -17.344 1 84.62 118 VAL B N 1
ATOM 2870 C CA . VAL B 1 118 ? 10.719 -5.617 -18.688 1 84.62 118 VAL B CA 1
ATOM 2871 C C . VAL B 1 118 ? 12.008 -4.805 -18.625 1 84.62 118 VAL B C 1
ATOM 2873 O O . VAL B 1 118 ? 12.984 -5.113 -19.312 1 84.62 118 VAL B O 1
ATOM 2876 N N . LEU B 1 119 ? 12.008 -3.82 -17.812 1 89.12 119 LEU B N 1
ATOM 2877 C CA . LEU B 1 119 ? 13.156 -2.93 -17.703 1 89.12 119 LEU B CA 1
ATOM 2878 C C . LEU B 1 119 ? 14.375 -3.678 -17.172 1 89.12 119 LEU B C 1
ATOM 2880 O O . LEU B 1 119 ? 15.453 -3.621 -17.781 1 89.12 119 LEU B O 1
ATOM 2884 N N . LEU B 1 120 ? 14.242 -4.414 -16.109 1 93.06 120 LEU B N 1
ATOM 2885 C CA . LEU B 1 120 ? 15.367 -5.062 -15.453 1 93.06 120 LEU B CA 1
ATOM 2886 C C . LEU B 1 120 ? 15.852 -6.262 -16.266 1 93.06 120 LEU B C 1
ATOM 2888 O O . LEU B 1 120 ? 17.031 -6.605 -16.219 1 93.06 120 LEU B O 1
ATOM 2892 N N . ALA B 1 121 ? 14.906 -6.914 -16.875 1 89.06 121 ALA B N 1
ATOM 2893 C CA . ALA B 1 121 ? 15.312 -8.008 -17.766 1 89.06 121 ALA B CA 1
ATOM 2894 C C . ALA B 1 121 ? 16.281 -7.508 -18.844 1 89.06 121 ALA B C 1
ATOM 2896 O O . ALA B 1 121 ? 17.234 -8.195 -19.188 1 89.06 121 ALA B O 1
ATOM 2897 N N . GLY B 1 122 ? 16 -6.367 -19.344 1 87.38 122 GLY B N 1
ATOM 2898 C CA . GLY B 1 122 ? 16.875 -5.781 -20.344 1 87.38 122 GLY B CA 1
ATOM 2899 C C . GLY B 1 122 ? 18.281 -5.539 -19.844 1 87.38 122 GLY B C 1
ATOM 2900 O O . GLY B 1 122 ? 19.234 -5.566 -20.625 1 87.38 122 GLY B O 1
ATOM 2901 N N . PHE B 1 123 ? 18.453 -5.383 -18.562 1 92.31 123 PHE B N 1
ATOM 2902 C CA . PHE B 1 123 ? 19.75 -5.121 -17.969 1 92.31 123 PHE B CA 1
ATOM 2903 C C . PHE B 1 123 ? 20.312 -6.379 -17.328 1 92.31 123 PHE B C 1
ATOM 2905 O O . PHE B 1 123 ? 21.391 -6.344 -16.719 1 92.31 123 PHE B O 1
ATOM 2912 N N . GLY B 1 124 ? 19.578 -7.465 -17.391 1 93.75 124 GLY B N 1
ATOM 2913 C CA . GLY B 1 124 ? 20.031 -8.719 -16.797 1 93.75 124 GLY B CA 1
ATOM 2914 C C . GLY B 1 124 ? 20 -8.695 -15.273 1 93.75 124 GLY B C 1
ATOM 2915 O O . GLY B 1 124 ? 20.797 -9.375 -14.625 1 93.75 124 GLY B O 1
ATOM 2916 N N . LEU B 1 125 ? 19.094 -7.922 -14.75 1 96.06 125 LEU B N 1
ATOM 2917 C CA . LEU B 1 125 ? 19.109 -7.738 -13.305 1 96.06 125 LEU B CA 1
ATOM 2918 C C . LEU B 1 125 ? 17.969 -8.531 -12.648 1 96.06 125 LEU B C 1
ATOM 2920 O O . LEU B 1 125 ? 17.859 -8.562 -11.422 1 96.06 125 LEU B O 1
ATOM 2924 N N . THR B 1 126 ? 17.188 -9.219 -13.445 1 93.94 126 THR B N 1
ATOM 2925 C CA . THR B 1 126 ? 16.156 -10.062 -12.852 1 93.94 126 THR B CA 1
ATOM 2926 C C . THR B 1 126 ? 16.781 -11.242 -12.117 1 93.94 126 THR B C 1
ATOM 2928 O O . THR B 1 126 ? 17.969 -11.547 -12.305 1 93.94 126 THR B O 1
ATOM 2931 N N . ASN B 1 127 ? 16.078 -11.844 -11.18 1 96.44 127 ASN B N 1
ATOM 2932 C CA . ASN B 1 127 ? 16.547 -12.992 -10.398 1 96.44 127 ASN B CA 1
ATOM 2933 C C . ASN B 1 127 ? 17.812 -12.664 -9.625 1 96.44 127 ASN B C 1
ATOM 2935 O O . ASN B 1 127 ? 18.75 -13.469 -9.602 1 96.44 127 ASN B O 1
ATOM 2939 N N . SER B 1 128 ? 17.859 -11.445 -9.188 1 97.88 128 SER B N 1
ATOM 2940 C CA . SER B 1 128 ? 19 -11 -8.406 1 97.88 128 SER B CA 1
ATOM 2941 C C . SER B 1 128 ? 18.562 -10.141 -7.227 1 97.88 128 SER B C 1
ATOM 2943 O O . SER B 1 128 ? 17.469 -9.562 -7.246 1 97.88 128 SER B O 1
ATOM 2945 N N . TYR B 1 129 ? 19.453 -10.102 -6.203 1 98.12 129 TYR B N 1
ATOM 2946 C CA . TYR B 1 129 ? 19.188 -9.242 -5.055 1 98.12 129 TYR B CA 1
ATOM 2947 C C . TYR B 1 129 ? 19.094 -7.781 -5.477 1 98.12 129 TYR B C 1
ATOM 2949 O O . TYR B 1 129 ? 18.188 -7.059 -5.031 1 98.12 129 TYR B O 1
ATOM 2957 N N . ALA B 1 130 ? 19.953 -7.371 -6.348 1 98.06 130 ALA B N 1
ATOM 2958 C CA . ALA B 1 130 ? 19.984 -5.984 -6.805 1 98.06 130 ALA B CA 1
ATOM 2959 C C . ALA B 1 130 ? 18.672 -5.621 -7.512 1 98.06 130 ALA B C 1
ATOM 2961 O O . ALA B 1 130 ? 18.141 -4.531 -7.312 1 98.06 130 ALA B O 1
ATOM 2962 N N . GLY B 1 131 ? 18.219 -6.535 -8.344 1 97.5 131 GLY B N 1
ATOM 2963 C CA . GLY B 1 131 ? 16.969 -6.293 -9.047 1 97.5 131 GLY B CA 1
ATOM 2964 C C . GLY B 1 131 ? 15.789 -6.113 -8.117 1 97.5 131 GLY B C 1
ATOM 2965 O O . GLY B 1 131 ? 14.984 -5.195 -8.297 1 97.5 131 GLY B O 1
ATOM 2966 N N . VAL B 1 132 ? 15.688 -6.988 -7.102 1 98.12 132 VAL B N 1
ATOM 2967 C CA . VAL B 1 132 ? 14.57 -6.918 -6.164 1 98.12 132 VAL B CA 1
ATOM 2968 C C . VAL B 1 132 ? 14.68 -5.648 -5.324 1 98.12 132 VAL B C 1
ATOM 2970 O O . VAL B 1 132 ? 13.68 -4.969 -5.078 1 98.12 132 VAL B O 1
ATOM 2973 N N . ILE B 1 133 ? 15.883 -5.297 -4.934 1 98.5 133 ILE B N 1
ATOM 2974 C CA . ILE B 1 133 ? 16.109 -4.098 -4.133 1 98.5 133 ILE B CA 1
ATOM 2975 C C . ILE B 1 133 ? 15.711 -2.859 -4.934 1 98.5 133 ILE B C 1
ATOM 2977 O O . ILE B 1 133 ? 15.039 -1.964 -4.414 1 98.5 133 ILE B O 1
ATOM 2981 N N . ILE B 1 134 ? 16.047 -2.812 -6.168 1 97.25 134 ILE B N 1
ATOM 2982 C CA . ILE B 1 134 ? 15.711 -1.69 -7.031 1 97.25 134 ILE B CA 1
ATOM 2983 C C . ILE B 1 134 ? 14.188 -1.59 -7.168 1 97.25 134 ILE B C 1
ATOM 2985 O O . ILE B 1 134 ? 13.617 -0.504 -7.035 1 97.25 134 ILE B O 1
ATOM 2989 N N . ALA B 1 135 ? 13.57 -2.699 -7.406 1 96.38 135 ALA B N 1
ATOM 2990 C CA . ALA B 1 135 ? 12.125 -2.723 -7.574 1 96.38 135 ALA B CA 1
ATOM 2991 C C . ALA B 1 135 ? 11.414 -2.23 -6.312 1 96.38 135 ALA B C 1
ATOM 2993 O O . ALA B 1 135 ? 10.5 -1.407 -6.391 1 96.38 135 ALA B O 1
ATOM 2994 N N . HIS B 1 136 ? 11.844 -2.729 -5.188 1 97.12 136 HIS B N 1
ATOM 2995 C CA . HIS B 1 136 ? 11.242 -2.309 -3.926 1 97.12 136 HIS B CA 1
ATOM 2996 C C . HIS B 1 136 ? 11.516 -0.835 -3.648 1 97.12 136 HIS B C 1
ATOM 2998 O O . HIS B 1 136 ? 10.688 -0.144 -3.059 1 97.12 136 HIS B O 1
ATOM 3004 N N . THR B 1 137 ? 12.648 -0.379 -4.062 1 97.19 137 THR B N 1
ATOM 3005 C CA . THR B 1 137 ? 13.016 1.015 -3.842 1 97.19 137 THR B CA 1
ATOM 3006 C C . THR B 1 137 ? 12.055 1.951 -4.57 1 97.19 137 THR B C 1
ATOM 3008 O O . THR B 1 137 ? 11.672 2.992 -4.031 1 97.19 137 THR B O 1
ATOM 3011 N N . VAL B 1 138 ? 11.664 1.59 -5.695 1 94.56 138 VAL B N 1
ATOM 3012 C CA . VAL B 1 138 ? 10.789 2.414 -6.516 1 94.56 138 VAL B CA 1
ATOM 3013 C C . VAL B 1 138 ? 9.484 2.68 -5.77 1 94.56 138 VAL B C 1
ATOM 3015 O O . VAL B 1 138 ? 8.953 3.795 -5.809 1 94.56 138 VAL B O 1
ATOM 3018 N N . VAL B 1 139 ? 9.008 1.716 -5.035 1 92.31 139 VAL B N 1
ATOM 3019 C CA . VAL B 1 139 ? 7.727 1.873 -4.359 1 92.31 139 VAL B CA 1
ATOM 3020 C C . VAL B 1 139 ? 7.945 2.439 -2.957 1 92.31 139 VAL B C 1
ATOM 3022 O O . VAL B 1 139 ? 7.027 3.004 -2.359 1 92.31 139 VAL B O 1
ATOM 3025 N N . ALA B 1 140 ? 9.117 2.373 -2.467 1 94.38 140 ALA B N 1
ATOM 3026 C CA . ALA B 1 140 ? 9.406 2.809 -1.104 1 94.38 140 ALA B CA 1
ATOM 3027 C C . ALA B 1 140 ? 9.773 4.289 -1.066 1 94.38 140 ALA B C 1
ATOM 3029 O O . ALA B 1 140 ? 9.508 4.977 -0.074 1 94.38 140 ALA B O 1
ATOM 3030 N N . VAL B 1 141 ? 10.289 4.828 -2.121 1 93.81 141 VAL B N 1
ATOM 3031 C CA . VAL B 1 141 ? 10.828 6.18 -2.17 1 93.81 141 VAL B CA 1
ATOM 3032 C C . VAL B 1 141 ? 9.727 7.191 -1.864 1 93.81 141 VAL B C 1
ATOM 3034 O O . VAL B 1 141 ? 9.93 8.125 -1.08 1 93.81 141 VAL B O 1
ATOM 3037 N N . PRO B 1 142 ? 8.555 7.051 -2.467 1 89.06 142 PRO B N 1
ATOM 3038 C CA . PRO B 1 142 ? 7.512 8.039 -2.184 1 89.06 142 PRO B CA 1
ATOM 3039 C C . PRO B 1 142 ? 7.199 8.156 -0.693 1 89.06 142 PRO B C 1
ATOM 3041 O O . PRO B 1 142 ? 6.941 9.25 -0.197 1 89.06 142 PRO B O 1
ATOM 3044 N N . PHE B 1 143 ? 7.27 7.059 0.023 1 86.94 143 PHE B N 1
ATOM 3045 C CA . PHE B 1 143 ? 7 7.086 1.456 1 86.94 143 PHE B CA 1
ATOM 3046 C C . PHE B 1 143 ? 8.07 7.879 2.193 1 86.94 143 PHE B C 1
ATOM 3048 O O . PHE B 1 143 ? 7.77 8.633 3.119 1 86.94 143 PHE B O 1
ATOM 3055 N N . VAL B 1 144 ? 9.289 7.738 1.776 1 91.44 144 VAL B N 1
ATOM 3056 C CA . VAL B 1 144 ? 10.383 8.492 2.377 1 91.44 144 VAL B CA 1
ATOM 3057 C C . VAL B 1 144 ? 10.234 9.977 2.041 1 91.44 144 VAL B C 1
ATOM 3059 O O . VAL B 1 144 ? 10.398 10.836 2.91 1 91.44 144 VAL B O 1
ATOM 3062 N N . VAL B 1 145 ? 9.906 10.258 0.844 1 89 145 VAL B N 1
ATOM 3063 C CA . VAL B 1 145 ? 9.758 11.641 0.39 1 89 145 VAL B CA 1
ATOM 3064 C C . VAL B 1 145 ? 8.656 12.328 1.196 1 89 145 VAL B C 1
ATOM 3066 O O . VAL B 1 145 ? 8.859 13.438 1.705 1 89 145 VAL B O 1
ATOM 3069 N N . VAL B 1 146 ? 7.535 11.688 1.329 1 82.69 146 VAL B N 1
ATOM 3070 C CA . VAL B 1 146 ? 6.418 12.281 2.057 1 82.69 146 VAL B CA 1
ATOM 3071 C C . VAL B 1 146 ? 6.812 12.516 3.514 1 82.69 146 VAL B C 1
ATOM 3073 O O . VAL B 1 146 ? 6.535 13.57 4.078 1 82.69 146 VAL B O 1
ATOM 3076 N N . SER B 1 147 ? 7.465 11.547 4.109 1 85.44 147 SER B N 1
ATOM 3077 C CA . SER B 1 147 ? 7.859 11.633 5.512 1 85.44 147 SER B CA 1
ATOM 3078 C C . SER B 1 147 ? 8.875 12.75 5.727 1 85.44 147 SER B C 1
ATOM 3080 O O . SER B 1 147 ? 8.734 13.562 6.645 1 85.44 147 SER B O 1
ATOM 3082 N N . VAL B 1 148 ? 9.844 12.844 4.883 1 89.69 148 VAL B N 1
ATOM 3083 C CA . VAL B 1 148 ? 10.922 13.812 5.023 1 89.69 148 VAL B CA 1
ATOM 3084 C C . VAL B 1 148 ? 10.391 15.219 4.723 1 89.69 148 VAL B C 1
ATOM 3086 O O . VAL B 1 148 ? 10.734 16.172 5.414 1 89.69 148 VAL B O 1
ATOM 3089 N N . ILE B 1 149 ? 9.594 15.359 3.715 1 86.81 149 ILE B N 1
ATOM 3090 C CA . ILE B 1 149 ? 8.992 16.656 3.404 1 86.81 149 ILE B CA 1
ATOM 3091 C C . ILE B 1 149 ? 8.172 17.141 4.594 1 86.81 149 ILE B C 1
ATOM 3093 O O . ILE B 1 149 ? 8.219 18.328 4.949 1 86.81 149 ILE B O 1
ATOM 3097 N N . GLY B 1 150 ? 7.395 16.25 5.172 1 81.88 150 GLY B N 1
ATOM 3098 C CA . GLY B 1 150 ? 6.648 16.625 6.367 1 81.88 150 GLY B CA 1
ATOM 3099 C C . GLY B 1 150 ? 7.531 17.156 7.48 1 81.88 150 GLY B C 1
ATOM 3100 O O . GLY B 1 150 ? 7.184 18.141 8.133 1 81.88 150 GLY B O 1
ATOM 3101 N N . ALA B 1 151 ? 8.625 16.547 7.699 1 84.62 151 ALA B N 1
ATOM 3102 C CA . ALA B 1 151 ? 9.57 16.984 8.727 1 84.62 151 ALA B CA 1
ATOM 3103 C C . ALA B 1 151 ? 10.211 18.312 8.344 1 84.62 151 ALA B C 1
ATOM 3105 O O . ALA B 1 151 ? 10.367 19.203 9.188 1 84.62 151 ALA B O 1
ATOM 3106 N N . LEU B 1 152 ? 10.578 18.469 7.125 1 87.94 152 LEU B N 1
ATOM 3107 C CA . LEU B 1 152 ? 11.219 19.688 6.645 1 87.94 152 LEU B CA 1
ATOM 3108 C C . LEU B 1 152 ? 10.266 20.875 6.746 1 87.94 152 LEU B C 1
ATOM 3110 O O . LEU B 1 152 ? 10.695 21.984 7.074 1 87.94 152 LEU B O 1
ATOM 3114 N N . ASP B 1 153 ? 9.039 20.625 6.402 1 83.12 153 ASP B N 1
ATOM 3115 C CA . ASP B 1 153 ? 8.031 21.672 6.453 1 83.12 153 ASP B CA 1
ATOM 3116 C C . ASP B 1 153 ? 7.852 22.188 7.879 1 83.12 153 ASP B C 1
ATOM 3118 O O . ASP B 1 153 ? 7.422 23.328 8.086 1 83.12 153 ASP B O 1
ATOM 3122 N N . GLY B 1 154 ? 8.211 21.406 8.773 1 83.75 154 GLY B N 1
ATOM 3123 C CA . GLY B 1 154 ? 8.086 21.797 10.172 1 83.75 154 GLY B CA 1
ATOM 3124 C C . GLY B 1 154 ? 9.25 22.625 10.664 1 83.75 154 GLY B C 1
ATOM 3125 O O . GLY B 1 154 ? 9.195 23.203 11.75 1 83.75 154 GLY B O 1
ATOM 3126 N N . ILE B 1 155 ? 10.25 22.781 9.836 1 86.38 155 ILE B N 1
ATOM 3127 C CA . ILE B 1 155 ? 11.438 23.531 10.234 1 86.38 155 ILE B CA 1
ATOM 3128 C C . ILE B 1 155 ? 11.234 25.016 9.938 1 86.38 155 ILE B C 1
ATOM 3130 O O . ILE B 1 155 ? 10.891 25.391 8.812 1 86.38 155 ILE B O 1
ATOM 3134 N N . ASP B 1 156 ? 11.453 25.781 10.961 1 87.94 156 ASP B N 1
ATOM 3135 C CA . ASP B 1 156 ? 11.422 27.234 10.789 1 87.94 156 ASP B CA 1
ATOM 3136 C C . ASP B 1 156 ? 12.586 27.703 9.938 1 87.94 156 ASP B C 1
ATOM 3138 O O . ASP B 1 156 ? 13.75 27.562 10.328 1 87.94 156 ASP B O 1
ATOM 3142 N N . GLU B 1 157 ? 12.25 28.219 8.852 1 86.44 157 GLU B N 1
ATOM 3143 C CA . GLU B 1 157 ? 13.273 28.703 7.93 1 86.44 157 GLU B CA 1
ATOM 3144 C C . GLU B 1 157 ? 14.188 29.719 8.609 1 86.44 157 GLU B C 1
ATOM 3146 O O . GLU B 1 157 ? 15.344 29.891 8.203 1 86.44 157 GLU B O 1
ATOM 3151 N N . ARG B 1 158 ? 13.75 30.359 9.562 1 91.12 158 ARG B N 1
ATOM 3152 C CA . ARG B 1 158 ? 14.508 31.406 10.258 1 91.12 158 ARG B CA 1
ATOM 3153 C C . ARG B 1 158 ? 15.758 30.828 10.906 1 91.12 158 ARG B C 1
ATOM 3155 O O . ARG B 1 158 ? 16.781 31.5 11.016 1 91.12 158 ARG B O 1
ATOM 3162 N N . VAL B 1 159 ? 15.625 29.594 11.297 1 91.5 159 VAL B N 1
ATOM 3163 C CA . VAL B 1 159 ? 16.766 28.938 11.938 1 91.5 159 VAL B CA 1
ATOM 3164 C C . VAL B 1 159 ? 17.875 28.719 10.914 1 91.5 159 VAL B C 1
ATOM 3166 O O . VAL B 1 159 ? 19.062 28.922 11.219 1 91.5 159 VAL B O 1
ATOM 3169 N N . GLU B 1 160 ? 17.5 28.359 9.82 1 90.12 160 GLU B N 1
ATOM 3170 C CA . GLU B 1 160 ? 18.469 28.141 8.758 1 90.12 160 GLU B CA 1
ATOM 3171 C C . GLU B 1 160 ? 19.078 29.469 8.305 1 90.12 160 GLU B C 1
ATOM 3173 O O . GLU B 1 160 ? 20.281 29.562 8.07 1 90.12 160 GLU B O 1
ATOM 3178 N N . LEU B 1 161 ? 18.266 30.469 8.227 1 90.12 161 LEU B N 1
ATOM 3179 C CA . LEU B 1 161 ? 18.719 31.797 7.836 1 90.12 161 LEU B CA 1
ATOM 3180 C C . LEU B 1 161 ? 19.672 32.375 8.875 1 90.12 161 LEU B C 1
ATOM 3182 O O . LEU B 1 161 ? 20.641 33.062 8.523 1 90.12 161 LEU B O 1
ATOM 3186 N N . ALA B 1 162 ? 19.312 32.125 10.055 1 93.12 162 ALA B N 1
ATOM 3187 C CA . ALA B 1 162 ? 20.172 32.594 11.141 1 93.12 162 ALA B CA 1
ATOM 3188 C C . ALA B 1 162 ? 21.578 31.984 11.016 1 93.12 162 ALA B C 1
ATOM 3190 O O . ALA B 1 162 ? 22.578 32.688 11.18 1 93.12 162 ALA B O 1
ATOM 3191 N N . ALA B 1 163 ? 21.625 30.75 10.719 1 92.25 163 ALA B N 1
ATOM 3192 C CA . ALA B 1 163 ? 22.906 30.078 10.555 1 92.25 163 ALA B CA 1
ATOM 3193 C C . ALA B 1 163 ? 23.688 30.656 9.367 1 92.25 163 ALA B C 1
ATOM 3195 O O . ALA B 1 163 ? 24.891 30.844 9.445 1 92.25 163 ALA B O 1
ATOM 3196 N N . GLN B 1 164 ? 22.922 30.922 8.375 1 90.69 164 GLN B N 1
ATOM 3197 C CA . GLN B 1 164 ? 23.531 31.516 7.195 1 90.69 164 GLN B CA 1
ATOM 3198 C C . GLN B 1 164 ? 24.047 32.938 7.492 1 90.69 164 GLN B C 1
ATOM 3200 O O . GLN B 1 164 ? 25.109 33.312 7.008 1 90.69 164 GLN B O 1
ATOM 3205 N N . SER B 1 165 ? 23.312 33.625 8.227 1 93.75 165 SER B N 1
ATOM 3206 C CA . SER B 1 165 ? 23.688 35 8.594 1 93.75 165 SER B CA 1
ATOM 3207 C C . SER B 1 165 ? 24.969 35 9.414 1 93.75 165 SER B C 1
ATOM 3209 O O . SER B 1 165 ? 25.734 35.969 9.391 1 93.75 165 SER B O 1
ATOM 3211 N N . LEU B 1 166 ? 25.188 34 10.094 1 94.31 166 LEU B N 1
ATOM 3212 C CA . LEU B 1 166 ? 26.375 33.844 10.922 1 94.31 166 LEU B CA 1
ATOM 3213 C C . LEU B 1 166 ? 27.562 33.344 10.102 1 94.31 166 LEU B C 1
ATOM 3215 O O . LEU B 1 166 ? 28.641 33.094 10.641 1 94.31 166 LEU B O 1
ATOM 3219 N N . GLY B 1 167 ? 27.375 33.094 8.828 1 93.44 167 GLY B N 1
ATOM 3220 C CA . GLY B 1 167 ? 28.453 32.781 7.906 1 93.44 167 GLY B CA 1
ATOM 3221 C C . GLY B 1 167 ? 28.547 31.312 7.574 1 93.44 167 GLY B C 1
ATOM 3222 O O . GLY B 1 167 ? 29.469 30.875 6.898 1 93.44 167 GLY B O 1
ATOM 3223 N N . ALA B 1 168 ? 27.609 30.609 8.039 1 92.69 168 ALA B N 1
ATOM 3224 C CA . ALA B 1 168 ? 27.656 29.188 7.754 1 92.69 168 ALA B CA 1
ATOM 3225 C C . ALA B 1 168 ? 27.391 28.922 6.273 1 92.69 168 ALA B C 1
ATOM 3227 O O . ALA B 1 168 ? 26.531 29.547 5.664 1 92.69 168 ALA B O 1
ATOM 3228 N N . SER B 1 169 ? 28.219 28 5.711 1 92.19 169 SER B N 1
ATOM 3229 C CA . SER B 1 169 ? 28.016 27.594 4.324 1 92.19 169 SER B CA 1
ATOM 3230 C C . SER B 1 169 ? 26.766 26.75 4.164 1 92.19 169 SER B C 1
ATOM 3232 O O . SER B 1 169 ? 26.266 26.188 5.141 1 92.19 169 SER B O 1
ATOM 3234 N N . PRO B 1 170 ? 26.266 26.625 2.992 1 84.06 170 PRO B N 1
ATOM 3235 C CA . PRO B 1 170 ? 25.094 25.797 2.754 1 84.06 170 PRO B CA 1
ATOM 3236 C C . PRO B 1 170 ? 25.281 24.344 3.191 1 84.06 170 PRO B C 1
ATOM 3238 O O . PRO B 1 170 ? 24.359 23.719 3.715 1 84.06 170 PRO B O 1
ATOM 3241 N N . ALA B 1 171 ? 26.406 23.844 2.965 1 87.19 171 ALA B N 1
ATOM 3242 C CA . ALA B 1 171 ? 26.688 22.469 3.375 1 87.19 171 ALA B CA 1
ATOM 3243 C C . ALA B 1 171 ? 26.672 22.344 4.895 1 87.19 171 ALA B C 1
ATOM 3245 O O . ALA B 1 171 ? 26.203 21.344 5.43 1 87.19 171 ALA B O 1
ATOM 3246 N N . THR B 1 172 ? 27.172 23.375 5.523 1 91.25 172 THR B N 1
ATOM 3247 C CA . THR B 1 172 ? 27.172 23.375 6.98 1 91.25 172 THR B CA 1
ATOM 3248 C C . THR B 1 172 ? 25.75 23.5 7.527 1 91.25 172 THR B C 1
ATOM 3250 O O . THR B 1 172 ? 25.391 22.812 8.484 1 91.25 172 THR B O 1
ATOM 3253 N N . VAL B 1 173 ? 25.016 24.406 6.906 1 90 173 VAL B N 1
ATOM 3254 C CA . VAL B 1 173 ? 23.625 24.578 7.316 1 90 173 VAL B CA 1
ATOM 3255 C C . VAL B 1 173 ? 22.859 23.266 7.145 1 90 173 VAL B C 1
ATOM 3257 O O . VAL B 1 173 ? 22.109 22.844 8.031 1 90 173 VAL B O 1
ATOM 3260 N N . PHE B 1 174 ? 23.141 22.578 6.121 1 86.56 174 PHE B N 1
ATOM 3261 C CA . PHE B 1 174 ? 22.453 21.312 5.848 1 86.56 174 PHE B CA 1
ATOM 3262 C C . PHE B 1 174 ? 22.812 20.266 6.895 1 86.56 174 PHE B C 1
ATOM 3264 O O . PHE B 1 174 ? 21.938 19.656 7.504 1 86.56 174 PHE B O 1
ATOM 3271 N N . HIS B 1 175 ? 24.047 20.062 7.137 1 89.56 175 HIS B N 1
ATOM 3272 C CA . HIS B 1 175 ? 24.516 18.953 7.965 1 89.56 175 HIS B CA 1
ATOM 3273 C C . HIS B 1 175 ? 24.297 19.25 9.445 1 89.56 175 HIS B C 1
ATOM 3275 O O . HIS B 1 175 ? 24.062 18.328 10.234 1 89.56 175 HIS B O 1
ATOM 3281 N N . ARG B 1 176 ? 24.203 20.562 9.805 1 92.75 176 ARG B N 1
ATOM 3282 C CA . ARG B 1 176 ? 24.188 20.875 11.234 1 92.75 176 ARG B CA 1
ATOM 3283 C C . ARG B 1 176 ? 22.812 21.391 11.664 1 92.75 176 ARG B C 1
ATOM 3285 O O . ARG B 1 176 ? 22.5 21.422 12.852 1 92.75 176 ARG B O 1
ATOM 3292 N N . VAL B 1 177 ? 22.078 21.812 10.734 1 92.12 177 VAL B N 1
ATOM 3293 C CA . VAL B 1 177 ? 20.797 22.406 11.109 1 92.12 177 VAL B CA 1
ATOM 3294 C C . VAL B 1 177 ? 19.656 21.625 10.461 1 92.12 177 VAL B C 1
ATOM 3296 O O . VAL B 1 177 ? 18.922 20.906 11.148 1 92.12 177 VAL B O 1
ATOM 3299 N N . THR B 1 178 ? 19.641 21.562 9.156 1 90.44 178 THR B N 1
ATOM 3300 C CA . THR B 1 178 ? 18.516 21.031 8.422 1 90.44 178 THR B CA 1
ATOM 3301 C C . THR B 1 178 ? 18.375 19.531 8.648 1 90.44 178 THR B C 1
ATOM 3303 O O . THR B 1 178 ? 17.312 19.047 9.023 1 90.44 178 THR B O 1
ATOM 3306 N N . LEU B 1 179 ? 19.453 18.781 8.453 1 90.69 179 LEU B N 1
ATOM 3307 C CA . LEU B 1 179 ? 19.391 17.328 8.516 1 90.69 179 LEU B CA 1
ATOM 3308 C C . LEU B 1 179 ? 19.094 16.859 9.938 1 90.69 179 LEU B C 1
ATOM 3310 O O . LEU B 1 179 ? 18.234 16 10.141 1 90.69 179 LEU B O 1
ATOM 3314 N N . PRO B 1 180 ? 19.781 17.469 10.883 1 92.75 180 PRO B N 1
ATOM 3315 C CA . PRO B 1 180 ? 19.469 17.062 12.25 1 92.75 180 PRO B CA 1
ATOM 3316 C C . PRO B 1 180 ? 18.016 17.359 12.633 1 92.75 180 PRO B C 1
ATOM 3318 O O . PRO B 1 180 ? 17.391 16.562 13.336 1 92.75 180 PRO B O 1
ATOM 3321 N N . LEU B 1 181 ? 17.484 18.422 12.195 1 90.94 181 LEU B N 1
ATOM 3322 C CA . LEU B 1 181 ? 16.109 18.781 12.5 1 90.94 181 LEU B CA 1
ATOM 3323 C C . LEU B 1 181 ? 15.133 17.906 11.711 1 90.94 181 LEU B C 1
ATOM 3325 O O . LEU B 1 181 ? 14.016 17.672 12.156 1 90.94 181 LEU B O 1
ATOM 3329 N N . ALA B 1 182 ? 15.57 17.359 10.617 1 93.12 182 ALA B N 1
ATOM 3330 C CA . ALA B 1 182 ? 14.711 16.547 9.758 1 93.12 182 ALA B CA 1
ATOM 3331 C C . ALA B 1 182 ? 14.883 15.07 10.062 1 93.12 182 ALA B C 1
ATOM 3333 O O . ALA B 1 182 ? 14.141 14.234 9.547 1 93.12 182 ALA B O 1
ATOM 3334 N N . LEU B 1 183 ? 15.836 14.734 10.906 1 93.5 183 LEU B N 1
ATOM 3335 C CA . LEU B 1 183 ? 16.25 13.352 11.141 1 93.5 183 LEU B CA 1
ATOM 3336 C C . LEU B 1 183 ? 15.062 12.5 11.602 1 93.5 183 LEU B C 1
ATOM 3338 O O . LEU B 1 183 ? 14.93 11.352 11.18 1 93.5 183 LEU B O 1
ATOM 3342 N N . PRO B 1 184 ? 14.188 12.992 12.445 1 87.44 184 PRO B N 1
ATOM 3343 C CA . PRO B 1 184 ? 13.031 12.164 12.805 1 87.44 184 PRO B CA 1
ATOM 3344 C C . PRO B 1 184 ? 12.172 11.789 11.602 1 87.44 184 PRO B C 1
ATOM 3346 O O . PRO B 1 184 ? 11.68 10.656 11.516 1 87.44 184 PRO B O 1
ATOM 3349 N N . GLY B 1 185 ? 12.047 12.758 10.719 1 88.56 185 GLY B N 1
ATOM 3350 C CA . GLY B 1 185 ? 11.328 12.469 9.484 1 88.56 185 GLY B CA 1
ATOM 3351 C C . GLY B 1 185 ? 12.047 11.469 8.594 1 88.56 185 GLY B C 1
ATOM 3352 O O . GLY B 1 185 ? 11.414 10.602 7.992 1 88.56 185 GLY B O 1
ATOM 3353 N N . VAL B 1 186 ? 13.359 11.539 8.586 1 93.44 186 VAL B N 1
ATOM 3354 C CA . VAL B 1 186 ? 14.172 10.625 7.789 1 93.44 186 VAL B CA 1
ATOM 3355 C C . VAL B 1 186 ? 14.07 9.211 8.359 1 93.44 186 VAL B C 1
ATOM 3357 O O . VAL B 1 186 ? 13.883 8.25 7.609 1 93.44 186 VAL B O 1
ATOM 3360 N N . LEU B 1 187 ? 14.156 9.125 9.656 1 91.12 187 LEU B N 1
ATOM 3361 C CA . LEU B 1 187 ? 14.07 7.828 10.312 1 91.12 187 LEU B CA 1
ATOM 3362 C C . LEU B 1 187 ? 12.688 7.219 10.133 1 91.12 187 LEU B C 1
ATOM 3364 O O . LEU B 1 187 ? 12.555 6.016 9.906 1 91.12 187 LEU B O 1
ATOM 3368 N N . SER B 1 188 ? 11.656 8.039 10.219 1 86.56 188 SER B N 1
ATOM 3369 C CA . SER B 1 188 ? 10.297 7.562 9.984 1 86.56 188 SER B CA 1
ATOM 3370 C C . SER B 1 188 ? 10.133 7.062 8.555 1 86.56 188 SER B C 1
ATOM 3372 O O . SER B 1 188 ? 9.508 6.023 8.32 1 86.56 188 SER B O 1
ATOM 3374 N N . GLY B 1 189 ? 10.688 7.832 7.668 1 90.94 189 GLY B N 1
ATOM 3375 C CA . GLY B 1 189 ? 10.672 7.398 6.281 1 90.94 189 GLY B CA 1
ATOM 3376 C C . GLY B 1 189 ? 11.398 6.086 6.055 1 90.94 189 GLY B C 1
ATOM 3377 O O . GLY B 1 189 ? 10.938 5.246 5.277 1 90.94 189 GLY B O 1
ATOM 3378 N N . ALA B 1 190 ? 12.477 5.914 6.754 1 94.56 190 ALA B N 1
ATOM 3379 C CA . ALA B 1 190 ? 13.25 4.684 6.645 1 94.56 190 ALA B CA 1
ATOM 3380 C C . ALA B 1 190 ? 12.461 3.486 7.156 1 94.56 190 ALA B C 1
ATOM 3382 O O . ALA B 1 190 ? 12.484 2.412 6.547 1 94.56 190 ALA B O 1
ATOM 3383 N N . VAL B 1 191 ? 11.789 3.65 8.188 1 87 191 VAL B N 1
ATOM 3384 C CA . VAL B 1 191 ? 10.969 2.586 8.758 1 87 191 VAL B CA 1
ATOM 3385 C C . VAL B 1 191 ? 9.852 2.219 7.793 1 87 191 VAL B C 1
ATOM 3387 O O . VAL B 1 191 ? 9.562 1.037 7.586 1 87 191 VAL B O 1
ATOM 3390 N N . LEU B 1 192 ? 9.281 3.236 7.234 1 85.88 192 LEU B N 1
ATOM 3391 C CA . LEU B 1 192 ? 8.211 3.002 6.273 1 85.88 192 LEU B CA 1
ATOM 3392 C C . LEU B 1 192 ? 8.734 2.271 5.043 1 85.88 192 LEU B C 1
ATOM 3394 O O . LEU B 1 192 ? 8.047 1.411 4.488 1 85.88 192 LEU B O 1
ATOM 3398 N N . ALA B 1 193 ? 9.914 2.633 4.66 1 93.56 193 ALA B N 1
ATOM 3399 C CA . ALA B 1 193 ? 10.531 1.965 3.516 1 93.56 193 ALA B CA 1
ATOM 3400 C C . ALA B 1 193 ? 10.773 0.488 3.809 1 93.56 193 ALA B C 1
ATOM 3402 O O . ALA B 1 193 ? 10.508 -0.371 2.965 1 93.56 193 ALA B O 1
ATOM 3403 N N . PHE B 1 194 ? 11.281 0.182 4.949 1 92.12 194 PHE B N 1
ATOM 3404 C CA . PHE B 1 194 ? 11.523 -1.203 5.34 1 92.12 194 PHE B CA 1
ATOM 3405 C C . PHE B 1 194 ? 10.211 -1.981 5.395 1 92.12 194 PHE B C 1
ATOM 3407 O O . PHE B 1 194 ? 10.133 -3.109 4.902 1 92.12 194 PHE B O 1
ATOM 3414 N N . ALA B 1 195 ? 9.219 -1.428 6.008 1 85.81 195 ALA B N 1
ATOM 3415 C CA . ALA B 1 195 ? 7.91 -2.07 6.117 1 85.81 195 ALA B CA 1
ATOM 3416 C C . ALA B 1 195 ? 7.324 -2.357 4.738 1 85.81 195 ALA B C 1
ATOM 3418 O O . ALA B 1 195 ? 6.727 -3.412 4.52 1 85.81 195 ALA B O 1
ATOM 3419 N N . THR B 1 196 ? 7.488 -1.401 3.873 1 88.94 196 THR B N 1
ATOM 3420 C CA . THR B 1 196 ? 6.98 -1.556 2.512 1 88.94 196 THR B CA 1
ATOM 3421 C C . THR B 1 196 ? 7.668 -2.723 1.81 1 88.94 196 THR B C 1
ATOM 3423 O O . THR B 1 196 ? 7.016 -3.516 1.128 1 88.94 196 THR B O 1
ATOM 3426 N N . SER B 1 197 ? 8.914 -2.801 1.982 1 93.94 197 SER B N 1
ATOM 3427 C CA . SER B 1 197 ? 9.664 -3.898 1.383 1 93.94 197 SER B CA 1
ATOM 3428 C C . SER B 1 197 ? 9.273 -5.238 1.994 1 93.94 197 SER B C 1
ATOM 3430 O O . SER B 1 197 ? 9.156 -6.242 1.285 1 93.94 197 SER B O 1
ATOM 3432 N N . LEU B 1 198 ? 9.141 -5.262 3.246 1 89.31 198 LEU B N 1
ATOM 3433 C CA . LEU B 1 198 ? 8.805 -6.492 3.957 1 89.31 198 LEU B CA 1
ATOM 3434 C C . LEU B 1 198 ? 7.461 -7.043 3.486 1 89.31 198 LEU B C 1
ATOM 3436 O O . LEU B 1 198 ? 7.262 -8.258 3.457 1 89.31 198 LEU B O 1
ATOM 3440 N N . ASP B 1 199 ? 6.602 -6.203 3.055 1 87.31 199 ASP B N 1
ATOM 3441 C CA . ASP B 1 199 ? 5.23 -6.598 2.738 1 87.31 199 ASP B CA 1
ATOM 3442 C C . ASP B 1 199 ? 5.047 -6.789 1.234 1 87.31 199 ASP B C 1
ATOM 3444 O O . ASP B 1 199 ? 3.986 -7.23 0.784 1 87.31 199 ASP B O 1
ATOM 3448 N N . GLU B 1 200 ? 6.012 -6.469 0.53 1 91.19 200 GLU B N 1
ATOM 3449 C CA . GLU B 1 200 ? 5.863 -6.434 -0.921 1 91.19 200 GLU B CA 1
ATOM 3450 C C . GLU B 1 200 ? 5.84 -7.844 -1.507 1 91.19 200 GLU B C 1
ATOM 3452 O O . GLU B 1 200 ? 6.766 -8.625 -1.29 1 91.19 200 GLU B O 1
ATOM 3457 N N . VAL B 1 201 ? 4.816 -8.18 -2.275 1 90.06 201 VAL B N 1
ATOM 3458 C CA . VAL B 1 201 ? 4.672 -9.5 -2.879 1 90.06 201 VAL B CA 1
ATOM 3459 C C . VAL B 1 201 ? 4.656 -9.375 -4.398 1 90.06 201 VAL B C 1
ATOM 3461 O O . VAL B 1 201 ? 5.34 -10.133 -5.098 1 90.06 201 VAL B O 1
ATOM 3464 N N . VAL B 1 202 ? 4 -8.414 -4.883 1 88.88 202 VAL B N 1
ATOM 3465 C CA . VAL B 1 202 ? 3.66 -8.344 -6.297 1 88.88 202 VAL B CA 1
ATOM 3466 C C . VAL B 1 202 ? 4.918 -8.055 -7.117 1 88.88 202 VAL B C 1
ATOM 3468 O O . VAL B 1 202 ? 5.258 -8.812 -8.031 1 88.88 202 VAL B O 1
ATOM 3471 N N . LEU B 1 203 ? 5.656 -7.051 -6.738 1 92 203 LEU B N 1
ATOM 3472 C CA . LEU B 1 203 ? 6.871 -6.742 -7.484 1 92 203 LEU B CA 1
ATOM 3473 C C . LEU B 1 203 ? 7.883 -7.875 -7.371 1 92 203 LEU B C 1
ATOM 3475 O O . LEU B 1 203 ? 8.594 -8.18 -8.336 1 92 203 LEU B O 1
ATOM 3479 N N . THR B 1 204 ? 7.914 -8.422 -6.188 1 94.19 204 THR B N 1
ATOM 3480 C CA . THR B 1 204 ? 8.836 -9.531 -5.953 1 94.19 204 THR B CA 1
ATOM 3481 C C . THR B 1 204 ? 8.508 -10.711 -6.863 1 94.19 204 THR B C 1
ATOM 3483 O O . THR B 1 204 ? 9.414 -11.406 -7.336 1 94.19 204 THR B O 1
ATOM 3486 N N . LEU B 1 205 ? 7.297 -10.961 -7.141 1 89.19 205 LEU B N 1
ATOM 3487 C CA . LEU B 1 205 ? 6.879 -12.055 -8.008 1 89.19 205 LEU B CA 1
ATOM 3488 C C . LEU B 1 205 ? 7.418 -11.867 -9.422 1 89.19 205 LEU B C 1
ATOM 3490 O O . LEU B 1 205 ? 7.691 -12.844 -10.117 1 89.19 205 LEU B O 1
ATOM 3494 N N . PHE B 1 206 ? 7.582 -10.641 -9.766 1 88 206 PHE B N 1
ATOM 3495 C CA . PHE B 1 206 ? 7.957 -10.359 -11.148 1 88 206 PHE B CA 1
ATOM 3496 C C . PHE B 1 206 ? 9.477 -10.305 -11.297 1 88 206 PHE B C 1
ATOM 3498 O O . PHE B 1 206 ? 10.008 -10.617 -12.359 1 88 206 PHE B O 1
ATOM 3505 N N . VAL B 1 207 ? 10.125 -9.977 -10.281 1 93.12 207 VAL B N 1
ATOM 3506 C CA . VAL B 1 207 ? 11.531 -9.633 -10.469 1 93.12 207 VAL B CA 1
ATOM 3507 C C . VAL B 1 207 ? 12.414 -10.664 -9.773 1 93.12 207 VAL B C 1
ATOM 3509 O O . VAL B 1 207 ? 13.555 -10.898 -10.18 1 93.12 207 VAL B O 1
ATOM 3512 N N . ALA B 1 208 ? 11.898 -11.312 -8.766 1 95.5 208 ALA B N 1
ATOM 3513 C CA . ALA B 1 208 ? 12.711 -12.211 -7.953 1 95.5 208 ALA B CA 1
ATOM 3514 C C . ALA B 1 208 ? 12.75 -13.617 -8.547 1 95.5 208 ALA B C 1
ATOM 3516 O O . ALA B 1 208 ? 11.789 -14.047 -9.195 1 95.5 208 ALA B O 1
ATOM 3517 N N . GLY B 1 209 ? 13.867 -14.289 -8.375 1 93.44 209 GLY B N 1
ATOM 3518 C CA . GLY B 1 209 ? 13.992 -15.711 -8.656 1 93.44 209 GLY B CA 1
ATOM 3519 C C . GLY B 1 209 ? 13.852 -16.578 -7.418 1 93.44 209 GLY B C 1
ATOM 3520 O O . GLY B 1 209 ? 13.523 -16.078 -6.34 1 93.44 209 GLY B O 1
ATOM 3521 N N . PRO B 1 210 ? 14.023 -17.828 -7.562 1 91.69 210 PRO B N 1
ATOM 3522 C CA . PRO B 1 210 ? 13.875 -18.781 -6.453 1 91.69 210 PRO B CA 1
ATOM 3523 C C . PRO B 1 210 ? 14.805 -18.453 -5.281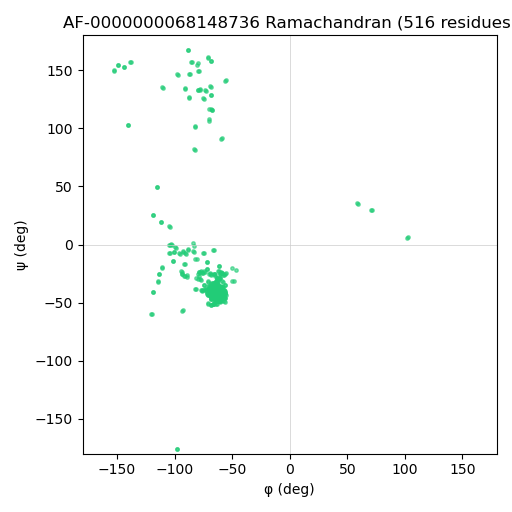 1 91.69 210 PRO B C 1
ATOM 3525 O O . PRO B 1 210 ? 14.461 -18.719 -4.129 1 91.69 210 PRO B O 1
ATOM 3528 N N . ASN B 1 211 ? 15.922 -17.797 -5.562 1 95.19 211 ASN B N 1
ATOM 3529 C CA . ASN B 1 211 ? 16.922 -17.562 -4.52 1 95.19 211 ASN B CA 1
ATOM 3530 C C . ASN B 1 211 ? 16.703 -16.219 -3.842 1 95.19 211 ASN B C 1
ATOM 3532 O O . ASN B 1 211 ? 17.359 -15.914 -2.844 1 95.19 211 ASN B O 1
ATOM 3536 N N . GLN B 1 212 ? 15.789 -15.43 -4.32 1 96.5 212 GLN B N 1
ATOM 3537 C CA . GLN B 1 212 ? 15.547 -14.109 -3.756 1 96.5 212 GLN B CA 1
ATOM 3538 C C . GLN B 1 212 ? 14.133 -13.992 -3.213 1 96.5 212 GLN B C 1
ATOM 3540 O O . GLN B 1 212 ? 13.586 -12.891 -3.117 1 96.5 212 GLN B O 1
ATOM 3545 N N . ARG B 1 213 ? 13.617 -15.148 -2.877 1 94.81 213 ARG B N 1
ATOM 3546 C CA . ARG B 1 213 ? 12.258 -15.117 -2.34 1 94.81 213 ARG B CA 1
ATOM 3547 C C . ARG B 1 213 ? 12.227 -14.453 -0.968 1 94.81 213 ARG B C 1
ATOM 3549 O O . ARG B 1 213 ? 13.016 -14.797 -0.087 1 94.81 213 ARG B O 1
ATOM 3556 N N . THR B 1 214 ? 11.328 -13.516 -0.885 1 95.06 214 THR B N 1
ATOM 3557 C CA . THR B 1 214 ? 11.133 -12.859 0.406 1 95.06 214 THR B CA 1
ATOM 3558 C C . THR B 1 214 ? 10.109 -13.617 1.241 1 95.06 214 THR B C 1
ATOM 3560 O O . THR B 1 214 ? 9.453 -14.539 0.748 1 95.06 214 THR B O 1
ATOM 3563 N N . LEU B 1 215 ? 10.078 -13.25 2.469 1 91 215 LEU B N 1
ATOM 3564 C CA . LEU B 1 215 ? 9.141 -13.898 3.385 1 91 215 LEU B CA 1
ATOM 3565 C C . LEU B 1 215 ? 7.703 -13.727 2.904 1 91 215 LEU B C 1
ATOM 3567 O O . LEU B 1 215 ? 6.926 -14.688 2.906 1 91 215 LEU B O 1
ATOM 3571 N N . ALA B 1 216 ? 7.316 -12.555 2.49 1 89.31 216 ALA B N 1
ATOM 3572 C CA . ALA B 1 216 ? 5.969 -12.297 1.996 1 89.31 216 ALA B CA 1
ATOM 3573 C C . ALA B 1 216 ? 5.668 -13.141 0.757 1 89.31 216 ALA B C 1
ATOM 3575 O O . ALA B 1 216 ? 4.578 -13.703 0.629 1 89.31 216 ALA B O 1
ATOM 3576 N N . ARG B 1 217 ? 6.625 -13.188 -0.076 1 89.81 217 ARG B N 1
ATOM 3577 C CA . ARG B 1 217 ? 6.457 -14.008 -1.273 1 89.81 217 ARG B CA 1
ATOM 3578 C C . ARG B 1 217 ? 6.359 -15.484 -0.918 1 89.81 217 ARG B C 1
ATOM 3580 O O . ARG B 1 217 ? 5.582 -16.219 -1.525 1 89.81 217 ARG B O 1
ATOM 3587 N N . GLN B 1 218 ? 7.191 -15.906 -0.023 1 89.44 218 GLN B N 1
ATOM 3588 C CA . GLN B 1 218 ? 7.141 -17.297 0.423 1 89.44 218 GLN B CA 1
ATOM 3589 C C . GLN B 1 218 ? 5.781 -17.625 1.036 1 89.44 218 GLN B C 1
ATOM 3591 O O . GLN B 1 218 ? 5.23 -18.703 0.793 1 89.44 218 GLN B O 1
ATOM 3596 N N . MET B 1 219 ? 5.27 -16.781 1.823 1 85.94 219 MET B N 1
ATOM 3597 C CA . MET B 1 219 ? 3.936 -16.953 2.389 1 85.94 219 MET B CA 1
ATOM 3598 C C . MET B 1 219 ? 2.885 -17.062 1.287 1 85.94 219 MET B C 1
ATOM 3600 O O . MET B 1 219 ? 2.01 -17.922 1.335 1 85.94 219 MET B O 1
ATOM 3604 N N . PHE B 1 220 ? 3.035 -16.297 0.324 1 83.19 220 PHE B N 1
ATOM 3605 C CA . PHE B 1 220 ? 2.107 -16.281 -0.801 1 83.19 220 PHE B CA 1
ATOM 3606 C C . PHE B 1 220 ? 2.162 -17.594 -1.573 1 83.19 220 PHE B C 1
ATOM 3608 O O . PHE B 1 220 ? 1.124 -18.156 -1.929 1 83.19 220 PHE B O 1
ATOM 3615 N N . SER B 1 221 ? 3.33 -17.984 -1.819 1 83.38 221 SER B N 1
ATOM 3616 C CA . SER B 1 221 ? 3.512 -19.219 -2.59 1 83.38 221 SER B CA 1
ATOM 3617 C C . SER B 1 221 ? 3.02 -20.438 -1.816 1 83.38 221 SER B C 1
ATOM 3619 O O . SER B 1 221 ? 2.551 -21.406 -2.412 1 83.38 221 SER B O 1
ATOM 3621 N N . SER B 1 222 ? 3.156 -20.406 -0.521 1 78.75 222 SER B N 1
ATOM 3622 C CA . SER B 1 222 ? 2.766 -21.547 0.304 1 78.75 222 SER B CA 1
ATOM 3623 C C . SER B 1 222 ? 1.251 -21.734 0.304 1 78.75 222 SER B C 1
ATOM 3625 O O . SER B 1 222 ? 0.758 -22.844 0.488 1 78.75 222 SER B O 1
ATOM 3627 N N . ILE B 1 223 ? 0.546 -20.75 0.099 1 71.12 223 ILE B N 1
ATOM 3628 C CA . ILE B 1 223 ? -0.909 -20.844 0.081 1 71.12 223 ILE B CA 1
ATOM 3629 C C . ILE B 1 223 ? -1.376 -21.359 -1.279 1 71.12 223 ILE B C 1
ATOM 3631 O O . ILE B 1 223 ? -2.334 -22.125 -1.362 1 71.12 223 ILE B O 1
ATOM 3635 N N . ARG B 1 224 ? -0.772 -20.969 -2.279 1 66.5 224 ARG B N 1
ATOM 3636 C CA . ARG B 1 224 ? -1.193 -21.297 -3.635 1 66.5 224 ARG B CA 1
ATOM 3637 C C . ARG B 1 224 ? -0.813 -22.734 -3.99 1 66.5 224 ARG B C 1
ATOM 3639 O O . ARG B 1 224 ? -1.561 -23.422 -4.684 1 66.5 224 ARG B O 1
ATOM 3646 N N . GLU B 1 225 ? 0.262 -23.031 -3.562 1 65.31 225 GLU B N 1
ATOM 3647 C CA . GLU B 1 225 ? 0.75 -24.344 -3.977 1 65.31 225 GLU B CA 1
ATOM 3648 C C . GLU B 1 225 ? 0.384 -25.422 -2.953 1 65.31 225 GLU B C 1
ATOM 3650 O O . GLU B 1 225 ? -0.161 -26.469 -3.311 1 65.31 225 GLU B O 1
ATOM 3655 N N . ASN B 1 226 ? 0.841 -25.172 -1.671 1 66.44 226 ASN B N 1
ATOM 3656 C CA . ASN B 1 226 ? 0.557 -26.047 -0.541 1 66.44 226 ASN B CA 1
ATOM 3657 C C . ASN B 1 226 ? 0.275 -25.25 0.73 1 66.44 226 ASN B C 1
ATOM 3659 O O . ASN B 1 226 ? 1.186 -24.656 1.312 1 66.44 226 ASN B O 1
ATOM 3663 N N . ILE B 1 227 ? -0.982 -25.25 0.937 1 69.12 227 ILE B N 1
ATOM 3664 C CA . ILE B 1 227 ? -1.369 -24.5 2.121 1 69.12 227 ILE B CA 1
ATOM 3665 C C . ILE B 1 227 ? -0.688 -25.078 3.355 1 69.12 227 ILE B C 1
ATOM 3667 O O . ILE B 1 227 ? -1.034 -26.188 3.799 1 69.12 227 ILE B O 1
ATOM 3671 N N . SER B 1 228 ? 0.446 -24.594 3.717 1 80.69 228 SER B N 1
ATOM 3672 C CA . SER B 1 228 ? 1.167 -24.953 4.93 1 80.69 228 SER B CA 1
ATOM 3673 C C . SER B 1 228 ? 0.795 -24.047 6.094 1 80.69 228 SER B C 1
ATOM 3675 O O . SER B 1 228 ? 0.756 -22.828 5.949 1 80.69 228 SER B O 1
ATOM 3677 N N . PRO B 1 229 ? 0.532 -24.703 7.27 1 87.56 229 PRO B N 1
ATOM 3678 C CA . PRO B 1 229 ? 0.232 -23.891 8.453 1 87.56 229 PRO B CA 1
ATOM 3679 C C . PRO B 1 229 ? 1.427 -23.062 8.914 1 87.56 229 PRO B C 1
ATOM 3681 O O . PRO B 1 229 ? 1.282 -22.188 9.781 1 87.56 229 PRO B O 1
ATOM 3684 N N . ALA B 1 230 ? 2.545 -23.281 8.242 1 88.62 230 ALA B N 1
ATOM 3685 C CA . ALA B 1 230 ? 3.727 -22.469 8.531 1 88.62 230 ALA B CA 1
ATOM 3686 C C . ALA B 1 230 ? 3.451 -21 8.281 1 88.62 230 ALA B C 1
ATOM 3688 O O . ALA B 1 230 ? 4.059 -20.125 8.906 1 88.62 230 ALA B O 1
ATOM 3689 N N . ILE B 1 231 ? 2.514 -20.75 7.449 1 87.56 231 ILE B N 1
ATOM 3690 C CA . ILE B 1 231 ? 2.143 -19.359 7.145 1 87.56 231 ILE B CA 1
ATOM 3691 C C . ILE B 1 231 ? 1.556 -18.703 8.391 1 87.56 231 ILE B C 1
ATOM 3693 O O . ILE B 1 231 ? 1.797 -17.516 8.648 1 87.56 231 ILE B O 1
ATOM 3697 N N . ALA B 1 232 ? 0.773 -19.469 9.133 1 88.44 232 ALA B N 1
ATOM 3698 C CA . ALA B 1 232 ? 0.169 -18.938 10.352 1 88.44 232 ALA B CA 1
ATOM 3699 C C . ALA B 1 232 ? 1.231 -18.641 11.406 1 88.44 232 ALA B C 1
ATOM 3701 O O . ALA B 1 232 ? 1.142 -17.641 12.117 1 88.44 232 ALA B O 1
ATOM 3702 N N . ALA B 1 233 ? 2.176 -19.5 11.461 1 90.56 233 ALA B N 1
ATOM 3703 C CA . ALA B 1 233 ? 3.279 -19.281 12.391 1 90.56 233 ALA B CA 1
ATOM 3704 C C . ALA B 1 233 ? 4.074 -18.031 12 1 90.56 233 ALA B C 1
ATOM 3706 O O . ALA B 1 233 ? 4.441 -17.219 12.859 1 90.56 233 ALA B O 1
ATOM 3707 N N . ALA B 1 234 ? 4.375 -17.938 10.719 1 88.06 234 ALA B N 1
ATOM 3708 C CA . ALA B 1 234 ? 5.074 -16.766 10.219 1 88.06 234 ALA B CA 1
ATOM 3709 C C . ALA B 1 234 ? 4.277 -15.492 10.5 1 88.06 234 ALA B C 1
ATOM 3711 O O . ALA B 1 234 ? 4.84 -14.477 10.93 1 88.06 234 ALA B O 1
ATOM 3712 N N . ALA B 1 235 ? 2.994 -15.555 10.25 1 84.94 235 ALA B N 1
ATOM 3713 C CA . ALA B 1 235 ? 2.102 -14.438 10.531 1 84.94 235 ALA B CA 1
ATOM 3714 C C . ALA B 1 235 ? 2.146 -14.055 12.008 1 84.94 235 ALA B C 1
ATOM 3716 O O . ALA B 1 235 ? 2.197 -12.875 12.352 1 84.94 235 ALA B O 1
ATOM 3717 N N . PHE B 1 236 ? 2.092 -15.039 12.805 1 86.5 236 PHE B N 1
ATOM 3718 C CA . PHE B 1 236 ? 2.143 -14.82 14.242 1 86.5 236 PHE B CA 1
ATOM 3719 C C . PHE B 1 236 ? 3.406 -14.062 14.633 1 86.5 236 PHE B C 1
ATOM 3721 O O . PHE B 1 236 ? 3.344 -13.086 15.375 1 86.5 236 PHE B O 1
ATOM 3728 N N . LEU B 1 237 ? 4.469 -14.531 14.125 1 85.06 237 LEU B N 1
ATOM 3729 C CA . LEU B 1 237 ? 5.738 -13.898 14.461 1 85.06 237 LEU B CA 1
ATOM 3730 C C . LEU B 1 237 ? 5.785 -12.469 13.914 1 85.06 237 LEU B C 1
ATOM 3732 O O . LEU B 1 237 ? 6.312 -11.57 14.578 1 85.06 237 LEU B O 1
ATOM 3736 N N . PHE B 1 238 ? 5.25 -12.297 12.727 1 77.94 238 PHE B N 1
ATOM 3737 C CA . PHE B 1 238 ? 5.211 -10.969 12.117 1 77.94 238 PHE B CA 1
ATOM 3738 C C . PHE B 1 238 ? 4.375 -10.008 12.961 1 77.94 238 PHE B C 1
ATOM 3740 O O . PHE B 1 238 ? 4.793 -8.883 13.227 1 77.94 238 PHE B O 1
ATOM 3747 N N . ILE B 1 239 ? 3.234 -10.43 13.359 1 77.38 239 ILE B N 1
ATOM 3748 C CA . ILE B 1 239 ? 2.33 -9.602 14.156 1 77.38 239 ILE B CA 1
ATOM 3749 C C . ILE B 1 239 ? 2.949 -9.336 15.531 1 77.38 239 ILE B C 1
ATOM 3751 O O . ILE B 1 239 ? 2.928 -8.203 16.016 1 77.38 239 ILE B O 1
ATOM 3755 N N . ALA B 1 240 ? 3.5 -10.336 16.125 1 81.12 240 ALA B N 1
ATOM 3756 C CA . ALA B 1 240 ? 4.145 -10.203 17.422 1 81.12 240 ALA B CA 1
ATOM 3757 C C . ALA B 1 240 ? 5.301 -9.211 17.359 1 81.12 240 ALA B C 1
ATOM 3759 O O . ALA B 1 240 ? 5.461 -8.375 18.266 1 81.12 240 ALA B O 1
ATOM 3760 N N . ALA B 1 241 ? 6.074 -9.305 16.312 1 76.25 241 ALA B N 1
ATOM 3761 C CA . ALA B 1 241 ? 7.191 -8.383 16.125 1 76.25 241 ALA B CA 1
ATOM 3762 C C . ALA B 1 241 ? 6.695 -6.949 15.93 1 76.25 241 ALA B C 1
ATOM 3764 O O . ALA B 1 241 ? 7.258 -6.012 16.5 1 76.25 241 ALA B O 1
ATOM 3765 N N . THR B 1 242 ? 5.68 -6.824 15.141 1 69.62 242 THR B N 1
ATOM 3766 C CA . THR B 1 242 ? 5.113 -5.508 14.883 1 69.62 242 THR B CA 1
ATOM 3767 C C . THR B 1 242 ? 4.586 -4.883 16.172 1 69.62 242 THR B C 1
ATOM 3769 O O . THR B 1 242 ? 4.84 -3.707 16.453 1 69.62 242 THR B O 1
ATOM 3772 N N . ILE B 1 243 ? 3.855 -5.633 16.953 1 70.69 243 ILE B N 1
ATOM 3773 C CA . ILE B 1 243 ? 3.316 -5.16 18.219 1 70.69 243 ILE B CA 1
ATOM 3774 C C . ILE B 1 243 ? 4.461 -4.832 19.172 1 70.69 243 ILE B C 1
ATOM 3776 O O . ILE B 1 243 ? 4.438 -3.803 19.859 1 70.69 243 ILE B O 1
ATOM 3780 N N . PHE B 1 244 ? 5.406 -5.68 19.188 1 74.31 244 PHE B N 1
ATOM 3781 C CA . PHE B 1 244 ? 6.559 -5.488 20.062 1 74.31 244 PHE B CA 1
ATOM 3782 C C . PHE B 1 244 ? 7.289 -4.195 19.719 1 74.31 244 PHE B C 1
ATOM 3784 O O . PHE B 1 244 ? 7.543 -3.373 20.609 1 74.31 244 PHE B O 1
ATOM 3791 N N . PHE B 1 245 ? 7.586 -3.928 18.438 1 68.19 245 PHE B N 1
ATOM 3792 C CA . PHE B 1 245 ? 8.305 -2.734 18.016 1 68.19 245 PHE B CA 1
ATOM 3793 C C . PHE B 1 245 ? 7.441 -1.491 18.188 1 68.19 245 PHE B C 1
ATOM 3795 O O . PHE B 1 245 ? 7.941 -0.42 18.531 1 68.19 245 PHE B O 1
ATOM 3802 N N . GLY B 1 246 ? 6.164 -1.666 17.891 1 64.5 246 GLY B N 1
ATOM 3803 C CA . GLY B 1 246 ? 5.254 -0.564 18.156 1 64.5 246 GLY B CA 1
ATOM 3804 C C . GLY B 1 246 ? 5.23 -0.152 19.609 1 64.5 246 GLY B C 1
ATOM 3805 O O . GLY B 1 246 ? 5.254 1.04 19.922 1 64.5 246 GLY B O 1
ATOM 3806 N N . LEU B 1 247 ? 5.238 -1.12 20.453 1 68 247 LEU B N 1
ATOM 3807 C CA . LEU B 1 247 ? 5.227 -0.871 21.891 1 68 247 LEU B CA 1
ATOM 3808 C C . LEU B 1 247 ? 6.535 -0.225 22.344 1 68 247 LEU B C 1
ATOM 3810 O O . LEU B 1 247 ? 6.531 0.659 23.203 1 68 247 LEU B O 1
ATOM 3814 N N . VAL B 1 248 ? 7.562 -0.677 21.797 1 66.19 248 VAL B N 1
ATOM 3815 C CA . VAL B 1 248 ? 8.867 -0.12 22.141 1 66.19 248 VAL B CA 1
ATOM 3816 C C . VAL B 1 248 ? 8.922 1.354 21.734 1 66.19 248 VAL B C 1
ATOM 3818 O O . VAL B 1 248 ? 9.438 2.188 22.484 1 66.19 248 VAL B O 1
ATOM 3821 N N . VAL B 1 249 ? 8.398 1.7 20.641 1 62.06 249 VAL B N 1
ATOM 3822 C CA . VAL B 1 249 ? 8.383 3.076 20.156 1 62.06 249 VAL B CA 1
ATOM 3823 C C . VAL B 1 249 ? 7.512 3.938 21.062 1 62.06 249 VAL B C 1
ATOM 3825 O O . VAL B 1 249 ? 7.898 5.047 21.438 1 62.06 249 VAL B O 1
ATOM 3828 N N . VAL B 1 250 ? 6.41 3.441 21.469 1 59.88 250 VAL B N 1
ATOM 3829 C CA . VAL B 1 250 ? 5.488 4.168 22.344 1 59.88 250 VAL B CA 1
ATOM 3830 C C . VAL B 1 250 ? 6.121 4.359 23.719 1 59.88 250 VAL B C 1
ATOM 3832 O O . VAL B 1 250 ? 6.047 5.445 24.297 1 59.88 250 VAL B O 1
ATOM 3835 N N . LEU B 1 251 ? 6.707 3.32 24.156 1 62.66 251 LEU B N 1
ATOM 3836 C CA . LEU B 1 251 ? 7.324 3.385 25.469 1 62.66 251 LEU B CA 1
ATOM 3837 C C . LEU B 1 251 ? 8.516 4.336 25.469 1 62.66 251 LEU B C 1
ATOM 3839 O O . LEU B 1 251 ? 8.742 5.059 26.438 1 62.66 251 LEU B O 1
ATOM 3843 N N . SER B 1 252 ? 9.195 4.316 24.406 1 61.34 252 SER B N 1
ATOM 3844 C CA . SER B 1 252 ? 10.344 5.211 24.297 1 61.34 252 SER B CA 1
ATOM 3845 C C . SER B 1 252 ? 9.906 6.668 24.25 1 61.34 252 SER B C 1
ATOM 3847 O O . SER B 1 252 ? 10.57 7.543 24.812 1 61.34 252 SER B O 1
ATOM 3849 N N . ARG B 1 253 ? 8.875 6.879 23.594 1 54.59 253 ARG B N 1
ATOM 3850 C CA . ARG B 1 253 ? 8.344 8.234 23.531 1 54.59 253 ARG B CA 1
ATOM 3851 C C . ARG B 1 253 ? 7.852 8.703 24.891 1 54.59 253 ARG B C 1
ATOM 3853 O O . ARG B 1 253 ? 8.031 9.859 25.266 1 54.59 253 ARG B O 1
ATOM 3860 N N . PHE B 1 254 ? 7.289 7.793 25.578 1 54.84 254 PHE B N 1
ATOM 3861 C CA . PHE B 1 254 ? 6.816 8.102 26.922 1 54.84 254 PHE B CA 1
ATOM 3862 C C . PHE B 1 254 ? 7.988 8.391 27.844 1 54.84 254 PHE B C 1
ATOM 3864 O O . PHE B 1 254 ? 7.918 9.297 28.688 1 54.84 254 PHE B O 1
ATOM 3871 N N . MET B 1 255 ? 8.922 7.594 27.609 1 56.56 255 MET B N 1
ATOM 3872 C CA . MET B 1 255 ? 10.094 7.789 28.469 1 56.56 255 MET B CA 1
ATOM 3873 C C . MET B 1 255 ? 10.797 9.094 28.141 1 56.56 255 MET B C 1
ATOM 3875 O O . MET B 1 255 ? 11.312 9.773 29.031 1 56.56 255 MET B O 1
ATOM 3879 N N . LEU B 1 256 ? 10.812 9.398 26.875 1 53.31 256 LEU B N 1
ATOM 3880 C CA . LEU B 1 256 ? 11.445 10.648 26.469 1 53.31 256 LEU B CA 1
ATOM 3881 C C . LEU B 1 256 ? 10.586 11.844 26.859 1 53.31 256 LEU B C 1
ATOM 3883 O O . LEU B 1 256 ? 11.117 12.898 27.219 1 53.31 256 LEU B O 1
ATOM 3887 N N . ALA B 1 257 ? 9.383 11.766 26.734 1 53.34 257 ALA B N 1
ATOM 3888 C CA . ALA B 1 257 ? 8.484 12.836 27.156 1 53.34 257 ALA B CA 1
ATOM 3889 C C . ALA B 1 257 ? 8.594 13.078 28.672 1 53.34 257 ALA B C 1
ATOM 3891 O O . ALA B 1 257 ? 8.5 14.219 29.125 1 53.34 257 ALA B O 1
ATOM 3892 N N . LYS B 1 258 ? 8.758 12.07 29.328 1 53.34 258 LYS B N 1
ATOM 3893 C CA . LYS B 1 258 ? 8.922 12.258 30.766 1 53.34 258 LYS B CA 1
ATOM 3894 C C . LYS B 1 258 ? 10.258 12.93 31.078 1 53.34 258 LYS B C 1
ATOM 3896 O O . LYS B 1 258 ? 10.367 13.656 32.062 1 53.34 258 LYS B O 1
ATOM 3901 N N . ARG B 1 259 ? 11.031 12.742 30.234 1 47.62 259 ARG B N 1
ATOM 3902 C CA . ARG B 1 259 ? 12.312 13.375 30.547 1 47.62 259 ARG B CA 1
ATOM 3903 C C . ARG B 1 259 ? 12.289 14.852 30.172 1 47.62 259 ARG B C 1
ATOM 3905 O O . ARG B 1 259 ? 13.18 15.609 30.562 1 47.62 259 ARG B O 1
ATOM 3912 N N . ARG B 1 260 ? 11.281 15.258 29.422 1 43.22 260 ARG B N 1
ATOM 3913 C CA . ARG B 1 260 ? 11.195 16.703 29.266 1 43.22 260 ARG B CA 1
ATOM 3914 C C . ARG B 1 260 ? 10.258 17.312 30.312 1 43.22 260 ARG B C 1
ATOM 3916 O O . ARG B 1 260 ? 9.25 16.703 30.688 1 43.22 260 ARG B O 1
#

Solvent-accessible surface area (backbone atoms only — not comparable to full-atom values): 25404 Å² total; per-residue (Å²): 110,70,64,56,50,51,42,49,51,48,43,51,49,50,42,44,62,51,42,42,23,53,61,57,31,43,65,49,19,29,29,63,50,68,58,87,55,84,76,66,88,40,84,31,63,59,27,54,51,41,44,71,64,37,63,71,45,37,49,9,50,51,33,30,52,53,38,16,49,50,17,16,54,52,14,35,54,51,12,46,52,39,31,58,52,58,64,44,75,79,48,85,54,44,69,57,53,53,47,56,53,39,40,49,76,72,44,42,51,60,49,48,17,51,7,40,30,58,48,31,49,76,70,68,30,45,57,31,65,67,34,36,20,52,56,42,19,45,62,16,19,37,50,12,24,54,32,25,40,57,31,49,71,67,50,63,64,62,60,56,48,51,43,42,73,74,65,45,49,70,68,50,40,38,68,68,45,51,46,61,68,21,39,65,18,44,52,52,9,27,53,49,16,26,52,47,39,49,42,43,36,61,46,44,67,50,23,32,34,90,88,47,34,26,43,39,37,47,46,48,49,31,55,74,75,49,58,47,33,42,46,27,24,51,37,40,51,51,51,51,49,49,53,50,53,52,48,50,54,51,49,49,49,51,53,51,52,64,71,96,109,70,65,56,51,52,42,50,52,49,41,52,49,50,42,45,61,50,44,42,25,53,61,56,31,46,65,48,19,28,28,63,51,69,60,85,56,84,76,66,88,40,84,32,64,59,26,53,50,42,43,71,65,37,65,72,44,38,48,9,50,52,32,30,53,52,38,16,50,51,17,15,54,53,15,37,52,52,12,45,53,40,29,58,51,57,63,44,76,79,48,85,52,45,69,58,53,52,47,57,52,40,40,50,77,72,45,41,51,60,49,48,15,51,7,40,31,57,49,31,49,74,70,67,30,45,57,31,66,68,33,37,20,52,58,40,19,46,60,17,20,37,51,12,24,55,33,26,39,57,29,49,70,68,52,62,63,63,59,55,49,51,42,42,73,72,64,44,49,71,69,50,38,39,67,69,46,52,46,62,68,20,39,67,18,44,52,51,10,28,52,48,16,26,53,47,39,48,45,45,37,59,46,43,68,50,23,32,33,90,88,47,34,27,42,38,36,48,45,47,49,31,55,73,75,47,57,46,34,42,46,27,23,51,37,41,51,51,50,52,50,49,52,50,52,51,48,50,52,52,50,48,49,51,54,50,52,63,70,97

Nearest PDB structures (foldseek):
  8y5f-assembly1_C  TM=8.871E-01  e=1.569E-11  Escherichia coli
  7cad-assembly1_B  TM=8.660E-01  e=3.709E-09  Mycolicibacterium smegmatis MC2 155
  8ja7-assembly1_B  TM=8.016E-01  e=2.473E-08  Mycobacterium tuberculosis H37Rv
  8hpn-assembly1_B  TM=7.766E-01  e=2.587E-08  Mycolicibacterium smegmatis MC2 155
  8zx1-assembly1_B  TM=7.908E-01  e=4.869E-08  Escherichia coli

pLDDT: mean 84.75, std 12.0, range [43.22, 98.56]